Protein AF-A0A7C4J0I5-F1 (afdb_monomer)

Nearest PDB structures (foldseek):
  3nrk-assembly1_A  TM=3.681E-01  e=3.046E-09  Leptospira interrogans serovar Copenhageni str. Fiocruz L1-130
  1m5y-assembly1_B-4  TM=3.665E-01  e=2.090E-08  Escherichia coli
  1m5y-assembly1_C-3  TM=3.667E-01  e=2.478E-08  Escherichia coli
  1m5y-assembly1_A  TM=3.803E-01  e=5.795E-08  Escherichia coli
  3rgc-assembly1_B  TM=4.839E-01  e=7.152E-06  Campylobacter jejuni

Structure (mmCIF, N/CA/C/O backbone):
data_AF-A0A7C4J0I5-F1
#
_entry.id   AF-A0A7C4J0I5-F1
#
loop_
_atom_site.group_PDB
_atom_site.id
_atom_site.type_symbol
_atom_site.label_atom_id
_atom_site.label_alt_id
_atom_site.label_comp_id
_atom_site.label_asym_id
_atom_site.label_entity_id
_atom_site.label_seq_id
_atom_site.pdbx_PDB_ins_code
_atom_site.Cartn_x
_atom_site.Cartn_y
_atom_site.Cartn_z
_atom_site.occupancy
_atom_site.B_iso_or_equiv
_atom_site.auth_seq_id
_atom_site.auth_comp_id
_atom_site.auth_asym_id
_atom_site.auth_atom_id
_atom_site.pdbx_PDB_model_num
ATOM 1 N N . MET A 1 1 ? 44.525 25.828 38.633 1.00 44.84 1 MET A N 1
ATOM 2 C CA . MET A 1 1 ? 45.713 26.045 37.782 1.00 44.84 1 MET A CA 1
ATOM 3 C C . MET A 1 1 ? 46.204 24.658 37.381 1.00 44.84 1 MET A C 1
ATOM 5 O O . MET A 1 1 ? 46.857 24.007 38.182 1.00 44.84 1 MET A O 1
ATOM 9 N N . PHE A 1 2 ? 45.725 24.111 36.259 1.00 53.22 2 PHE A N 1
ATOM 10 C CA . PHE A 1 2 ? 46.060 22.735 35.865 1.00 53.22 2 PHE A CA 1
ATOM 11 C C . PHE A 1 2 ? 47.430 22.723 35.184 1.00 53.22 2 PHE A C 1
ATOM 13 O O . PHE A 1 2 ? 47.645 23.461 34.225 1.00 53.22 2 PHE A O 1
ATOM 20 N N . ASP A 1 3 ? 48.352 21.925 35.721 1.00 55.12 3 ASP A N 1
ATOM 21 C CA . ASP A 1 3 ? 49.732 21.814 35.256 1.00 55.12 3 ASP A CA 1
ATOM 22 C C . ASP A 1 3 ? 49.778 21.259 33.820 1.00 55.12 3 ASP A C 1
ATOM 24 O O . ASP A 1 3 ? 49.414 20.115 33.534 1.00 55.12 3 ASP A O 1
ATOM 28 N N . SER A 1 4 ? 50.209 22.113 32.893 1.00 56.41 4 SER A N 1
ATOM 29 C CA . SER A 1 4 ? 50.203 21.922 31.437 1.00 56.41 4 SER A CA 1
ATOM 30 C C . SER A 1 4 ? 51.187 20.861 30.915 1.00 56.41 4 SER A C 1
ATOM 32 O O . SER A 1 4 ? 51.347 20.705 29.703 1.00 56.41 4 SER A O 1
ATOM 34 N N . LYS A 1 5 ? 51.864 20.120 31.802 1.00 58.25 5 LYS A N 1
ATOM 35 C CA . LYS A 1 5 ? 52.849 19.090 31.433 1.00 58.25 5 LYS A CA 1
ATOM 36 C C . LYS A 1 5 ? 52.357 17.649 31.591 1.00 58.25 5 LYS A C 1
ATOM 38 O O . LYS A 1 5 ? 53.071 16.736 31.180 1.00 58.25 5 LYS A O 1
ATOM 43 N N . HIS A 1 6 ? 51.146 17.417 32.104 1.00 64.56 6 HIS A N 1
ATOM 44 C CA . HIS A 1 6 ? 50.637 16.055 32.283 1.00 64.56 6 HIS A CA 1
ATOM 45 C C . HIS A 1 6 ? 50.177 15.441 30.938 1.00 64.56 6 HIS A C 1
ATOM 47 O O . HIS A 1 6 ? 49.373 16.056 30.231 1.00 64.56 6 HIS A O 1
ATOM 53 N N . PRO A 1 7 ? 50.626 14.225 30.559 1.00 66.38 7 PRO A N 1
ATOM 54 C CA . PRO A 1 7 ? 50.318 13.610 29.257 1.00 66.38 7 PRO A CA 1
ATOM 55 C C . PRO A 1 7 ? 48.812 13.436 29.016 1.00 66.38 7 PRO A C 1
ATOM 57 O O . PRO A 1 7 ? 48.341 13.559 27.888 1.00 66.38 7 PRO A O 1
ATOM 60 N N . VAL A 1 8 ? 48.041 13.258 30.091 1.00 67.50 8 VAL A N 1
ATOM 61 C CA . VAL A 1 8 ? 46.573 13.176 30.060 1.00 67.50 8 VAL A CA 1
ATOM 62 C C . VAL A 1 8 ? 45.935 14.479 29.562 1.00 67.50 8 VAL A C 1
ATOM 64 O O . VAL A 1 8 ? 44.993 14.428 28.781 1.00 67.50 8 VAL A O 1
ATOM 67 N N . VAL A 1 9 ? 46.475 15.648 29.924 1.00 69.25 9 VAL A N 1
ATOM 68 C CA . VAL A 1 9 ? 45.941 16.950 29.479 1.00 69.25 9 VAL A CA 1
ATOM 69 C C . VAL A 1 9 ? 46.172 17.150 27.977 1.00 69.25 9 VAL A C 1
ATOM 71 O O . VAL A 1 9 ? 45.317 17.708 27.294 1.00 69.25 9 VAL A O 1
ATOM 74 N N . LYS A 1 10 ? 47.277 16.623 27.431 1.00 63.47 10 LYS A N 1
ATOM 75 C CA . LYS A 1 10 ? 47.537 16.640 25.982 1.00 63.47 10 LYS A CA 1
ATOM 76 C C . LYS A 1 10 ? 46.579 15.725 25.225 1.00 63.47 10 LYS A C 1
ATOM 78 O O . LYS A 1 10 ? 46.017 16.144 24.221 1.00 63.47 10 LYS A O 1
ATOM 83 N N . VAL A 1 11 ? 46.352 14.508 25.723 1.00 73.88 11 VAL A N 1
ATOM 84 C CA . VAL A 1 11 ? 45.410 13.555 25.111 1.00 73.88 11 VAL A CA 1
ATOM 85 C C . VAL A 1 11 ? 43.985 14.108 25.135 1.00 73.88 11 VAL A C 1
ATOM 87 O O . VAL A 1 11 ? 43.317 14.110 24.106 1.00 73.88 11 VAL A O 1
ATOM 90 N N . VAL A 1 12 ? 43.547 14.659 26.269 1.00 75.75 12 VAL A N 1
ATOM 91 C CA . VAL A 1 12 ? 42.235 15.311 26.393 1.00 75.75 12 VAL A CA 1
ATOM 92 C C . VAL A 1 12 ? 42.137 16.522 25.460 1.00 75.75 12 VAL A C 1
ATOM 94 O O . VAL A 1 12 ? 41.125 16.686 24.784 1.00 75.75 12 VAL A O 1
ATOM 97 N N . GLY A 1 13 ? 43.203 17.317 25.333 1.00 76.25 13 GLY A N 1
ATOM 98 C CA . GLY A 1 13 ? 43.277 18.415 24.367 1.00 76.25 13 GLY A CA 1
ATOM 99 C C . GLY A 1 13 ? 43.101 17.953 22.915 1.00 76.25 13 GLY A C 1
ATOM 100 O O . GLY A 1 13 ? 42.285 18.519 22.192 1.00 76.25 13 GLY A O 1
ATOM 101 N N . TYR A 1 14 ? 43.796 16.892 22.492 1.00 82.19 14 TYR A N 1
ATOM 102 C CA . TYR A 1 14 ? 43.659 16.347 21.134 1.00 82.19 14 TYR A CA 1
ATOM 103 C C . TYR A 1 14 ? 42.278 15.747 20.865 1.00 82.19 14 TYR A C 1
ATOM 105 O O . TYR A 1 14 ? 41.757 15.908 19.764 1.00 82.19 14 TYR A O 1
ATOM 113 N N . VAL A 1 15 ? 41.658 15.110 21.860 1.00 82.25 15 VAL A N 1
ATOM 114 C CA . VAL A 1 15 ? 40.292 14.579 21.738 1.00 82.25 15 VAL A CA 1
ATOM 115 C C . VAL A 1 15 ? 39.277 15.714 21.591 1.00 82.25 15 VAL A C 1
ATOM 117 O O . VAL A 1 15 ? 38.404 15.635 20.731 1.00 82.25 15 VAL A O 1
ATOM 120 N N . ILE A 1 16 ? 39.419 16.796 22.361 1.00 82.75 16 ILE A N 1
ATOM 121 C CA . ILE A 1 16 ? 38.534 17.967 22.272 1.00 82.75 16 ILE A CA 1
ATOM 122 C C . ILE A 1 16 ? 38.704 18.673 20.924 1.00 82.75 16 ILE A C 1
ATOM 124 O O . ILE A 1 16 ? 37.714 18.954 20.254 1.00 82.75 16 ILE A O 1
ATOM 128 N N . VAL A 1 17 ? 39.941 18.910 20.477 1.00 80.62 17 VAL A N 1
ATOM 129 C CA . VAL A 1 17 ? 40.199 19.525 19.164 1.00 80.62 17 VAL A CA 1
ATOM 130 C C . VAL A 1 17 ? 39.693 18.625 18.034 1.00 80.62 17 VAL A C 1
ATOM 132 O O . VAL A 1 17 ? 39.033 19.114 17.121 1.00 80.62 17 VAL A O 1
ATOM 135 N N . GLY A 1 18 ? 39.919 17.311 18.112 1.00 78.50 18 GLY A N 1
ATOM 136 C CA . GLY A 1 18 ? 39.405 16.345 17.139 1.00 78.50 18 GLY A CA 1
ATOM 137 C C . GLY A 1 18 ? 37.877 16.320 17.077 1.00 78.50 18 GLY A C 1
ATOM 138 O O . GLY A 1 18 ? 37.309 16.289 15.989 1.00 78.50 18 GLY A O 1
ATOM 139 N N . PHE A 1 19 ? 37.204 16.418 18.224 1.00 83.44 19 PHE A N 1
ATOM 140 C CA . PHE A 1 19 ? 35.746 16.499 18.310 1.00 83.44 19 PHE A CA 1
ATOM 141 C C . PHE A 1 19 ? 35.198 17.804 17.717 1.00 83.44 19 PHE A C 1
ATOM 143 O O . PHE A 1 19 ? 34.220 17.776 16.975 1.00 83.44 19 PHE A O 1
ATOM 150 N N . PHE A 1 20 ? 35.858 18.940 17.962 1.00 78.62 20 PHE A N 1
ATOM 151 C CA . PHE A 1 20 ? 35.479 20.217 17.352 1.00 78.62 20 PHE A CA 1
ATOM 152 C C . PHE A 1 20 ? 35.719 20.239 15.840 1.00 78.62 20 PHE A C 1
ATOM 154 O O . PHE A 1 20 ? 34.864 20.722 15.105 1.00 78.62 20 PHE A O 1
ATOM 161 N N . VAL A 1 21 ? 36.823 19.668 15.352 1.00 75.31 21 VAL A N 1
ATOM 162 C CA . VAL A 1 21 ? 37.072 19.515 13.908 1.00 75.31 21 VAL A CA 1
ATOM 163 C C . VAL A 1 21 ? 36.019 18.604 13.272 1.00 75.31 21 VAL A C 1
ATOM 165 O O . VAL A 1 21 ? 35.482 18.940 12.219 1.00 75.31 21 VAL A O 1
ATOM 168 N N . LEU A 1 22 ? 35.656 17.498 13.929 1.00 71.94 22 LEU A N 1
ATOM 169 C CA . LEU A 1 22 ? 34.595 16.594 13.479 1.00 71.94 22 LEU A CA 1
ATOM 170 C C . LEU A 1 22 ? 33.234 17.307 13.408 1.00 71.94 22 LEU A C 1
ATOM 172 O O . LEU A 1 22 ? 32.522 17.178 12.415 1.00 71.94 22 LEU A O 1
ATOM 176 N N . ILE A 1 23 ? 32.891 18.103 14.425 1.00 75.06 23 ILE A N 1
ATOM 177 C CA . ILE A 1 23 ? 31.663 18.906 14.440 1.00 75.06 23 ILE A CA 1
ATOM 178 C C . ILE A 1 23 ? 31.693 19.977 13.354 1.00 75.06 23 ILE A C 1
ATOM 180 O O . ILE A 1 23 ? 30.681 20.170 12.697 1.00 75.06 23 ILE A O 1
ATOM 184 N N . ILE A 1 24 ? 32.820 20.650 13.114 1.00 70.50 24 ILE A N 1
ATOM 185 C CA . ILE A 1 24 ? 32.937 21.636 12.029 1.00 70.50 24 ILE A CA 1
ATOM 186 C C . ILE A 1 24 ? 32.725 20.958 10.668 1.00 70.50 24 ILE A C 1
ATOM 188 O O . ILE A 1 24 ? 31.989 21.486 9.839 1.00 70.50 24 ILE A O 1
ATOM 192 N N . ILE A 1 25 ? 33.278 19.760 10.455 1.00 63.12 25 ILE A N 1
ATOM 193 C CA . ILE A 1 25 ? 33.075 18.976 9.226 1.00 63.12 25 ILE A CA 1
ATOM 194 C C . ILE A 1 25 ? 31.595 18.604 9.030 1.00 63.12 25 ILE A C 1
ATOM 196 O O . ILE A 1 25 ? 31.088 18.684 7.911 1.00 63.12 25 ILE A O 1
ATOM 200 N N . ILE A 1 26 ? 30.900 18.218 10.105 1.00 67.81 26 ILE A N 1
ATOM 201 C CA . ILE A 1 26 ? 29.482 17.822 10.065 1.00 67.81 26 ILE A CA 1
ATOM 202 C C . ILE A 1 26 ? 28.550 19.045 9.964 1.00 67.81 26 ILE A C 1
ATOM 204 O O . ILE A 1 26 ? 27.536 18.984 9.277 1.00 67.81 26 ILE A O 1
ATOM 208 N N . SER A 1 27 ? 28.894 20.154 10.622 1.00 57.50 27 SER A N 1
ATOM 209 C CA . SER A 1 27 ? 28.042 21.339 10.795 1.00 57.50 27 SER A CA 1
ATOM 210 C C . SER A 1 27 ? 28.174 22.352 9.650 1.00 57.50 27 SER A C 1
ATOM 212 O O . SER A 1 27 ? 27.194 22.997 9.294 1.00 57.50 27 SER A O 1
ATOM 214 N N . PHE A 1 28 ? 29.354 22.466 9.021 1.00 57.97 28 PHE A N 1
ATOM 215 C CA . PHE A 1 28 ? 29.592 23.409 7.916 1.00 57.97 28 PHE A CA 1
ATOM 216 C C . PHE A 1 28 ? 29.549 22.796 6.511 1.00 57.97 28 PHE A C 1
ATOM 218 O O . PHE A 1 28 ? 29.791 23.523 5.554 1.00 57.97 28 PHE A O 1
ATOM 225 N N . GLY A 1 29 ? 29.221 21.505 6.362 1.00 50.19 29 GLY A N 1
ATOM 226 C CA . GLY A 1 29 ? 28.918 20.883 5.064 1.00 50.19 29 GLY A CA 1
ATOM 227 C C . GLY A 1 29 ? 29.928 21.227 3.966 1.00 50.19 29 GLY A C 1
ATOM 228 O O . GLY A 1 29 ? 29.638 22.047 3.105 1.00 50.19 29 GLY A O 1
ATOM 229 N N . MET A 1 30 ? 31.119 20.619 4.010 1.00 45.81 30 MET A N 1
ATOM 230 C CA . MET A 1 30 ? 32.256 20.916 3.123 1.00 45.81 30 MET A CA 1
ATOM 231 C C . MET A 1 30 ? 31.871 21.148 1.641 1.00 45.81 30 MET A C 1
ATOM 233 O O . MET A 1 30 ? 31.620 20.173 0.926 1.00 45.81 30 MET A O 1
ATOM 237 N N . PRO A 1 31 ? 31.954 22.388 1.120 1.00 47.97 31 PRO A N 1
ATOM 238 C CA . PRO A 1 31 ? 31.897 22.642 -0.321 1.00 47.97 31 PRO A CA 1
ATOM 239 C C . PRO A 1 31 ? 33.194 22.194 -1.020 1.00 47.97 31 PRO A C 1
ATOM 241 O O . PRO A 1 31 ? 33.164 21.695 -2.141 1.00 47.97 31 PRO A O 1
ATOM 244 N N . ASP A 1 32 ? 34.339 22.292 -0.333 1.00 45.06 32 ASP A N 1
ATOM 245 C CA . ASP A 1 32 ? 35.669 22.109 -0.939 1.00 45.06 32 ASP A CA 1
ATOM 246 C C . ASP A 1 32 ? 36.202 20.668 -0.954 1.00 45.06 32 ASP A C 1
ATOM 248 O O . ASP A 1 32 ? 37.159 20.363 -1.671 1.00 45.06 32 ASP A O 1
ATOM 252 N N . PHE A 1 33 ? 35.576 19.741 -0.224 1.00 48.00 33 PHE A N 1
ATOM 253 C CA . PHE A 1 33 ? 35.958 18.323 -0.271 1.00 48.00 33 PHE A CA 1
ATOM 254 C C . PHE A 1 33 ? 35.322 17.588 -1.462 1.00 48.00 33 PHE A C 1
ATOM 256 O O . PHE A 1 33 ? 35.941 16.695 -2.037 1.00 48.00 33 PHE A O 1
ATOM 263 N N . LEU A 1 34 ? 34.136 18.021 -1.908 1.00 46.31 34 LEU A N 1
ATOM 264 C CA . LEU A 1 34 ? 33.493 17.534 -3.137 1.00 46.31 34 LEU A CA 1
ATOM 265 C C . LEU A 1 34 ? 34.241 17.993 -4.400 1.00 46.31 34 LEU A C 1
ATOM 267 O O . LEU A 1 34 ? 34.379 17.215 -5.345 1.00 46.31 34 LEU A O 1
ATOM 271 N N . SER A 1 35 ? 34.807 19.204 -4.382 1.00 47.47 35 SER A N 1
ATOM 272 C CA . SER A 1 35 ? 35.638 19.756 -5.464 1.00 47.47 35 SER A CA 1
ATOM 273 C C . SER A 1 35 ? 36.928 18.954 -5.688 1.00 47.47 35 SER A C 1
ATOM 275 O O . SER A 1 35 ? 37.361 18.772 -6.823 1.00 47.47 35 SER A O 1
ATOM 277 N N . ARG A 1 36 ? 37.522 18.399 -4.620 1.00 49.50 36 ARG A N 1
ATOM 278 C CA . ARG A 1 36 ? 38.701 17.511 -4.703 1.00 49.50 36 ARG A CA 1
ATOM 279 C C . ARG A 1 36 ? 38.361 16.053 -5.032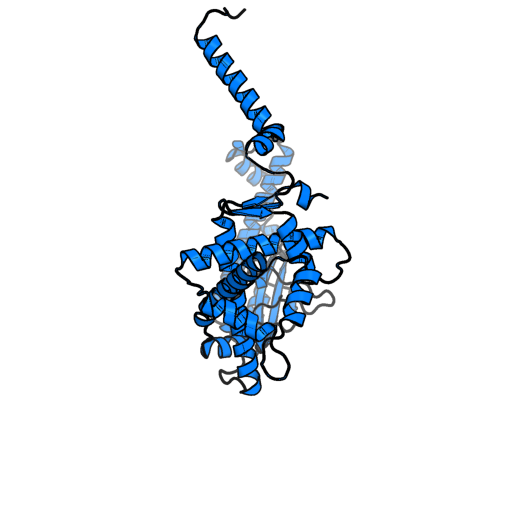 1.00 49.50 36 ARG A C 1
ATOM 281 O O . ARG A 1 36 ? 39.265 15.280 -5.332 1.00 49.50 36 ARG A O 1
ATOM 288 N N . MET A 1 37 ? 37.078 15.684 -5.030 1.00 48.12 37 MET A N 1
ATOM 289 C CA . MET A 1 37 ? 36.584 14.347 -5.394 1.00 48.12 37 MET A CA 1
ATOM 290 C C . MET A 1 37 ? 36.151 14.222 -6.869 1.00 48.12 37 MET A C 1
ATOM 292 O O . MET A 1 37 ? 35.497 13.244 -7.237 1.00 48.12 37 MET A O 1
ATOM 296 N N . GLY A 1 38 ? 36.532 15.179 -7.725 1.00 48.19 38 GLY A N 1
ATOM 297 C CA . GLY A 1 38 ? 36.378 15.071 -9.181 1.00 48.19 38 GLY A CA 1
ATOM 298 C C . GLY A 1 38 ? 35.002 15.459 -9.724 1.00 48.19 38 GLY A C 1
ATOM 299 O O . GLY A 1 38 ? 34.615 14.968 -10.783 1.00 48.19 38 GLY A O 1
ATOM 300 N N . PHE A 1 39 ? 34.251 16.322 -9.033 1.00 47.78 39 PHE A N 1
ATOM 301 C CA . PHE A 1 39 ? 33.085 16.961 -9.645 1.00 47.78 39 PHE A CA 1
ATOM 302 C C . PHE A 1 39 ? 33.543 18.077 -10.587 1.00 47.78 39 PHE A C 1
ATOM 304 O O . PHE A 1 39 ? 33.723 19.224 -10.186 1.00 47.78 39 PHE A O 1
ATOM 311 N N . ASP A 1 40 ? 33.736 17.710 -11.852 1.00 57.16 40 ASP A N 1
ATOM 312 C CA . ASP A 1 40 ? 33.782 18.656 -12.963 1.00 57.16 40 ASP A CA 1
ATOM 313 C C . ASP A 1 40 ? 32.494 19.506 -12.958 1.00 57.16 40 ASP A C 1
ATOM 315 O O . ASP A 1 40 ? 31.407 18.987 -12.671 1.00 57.16 40 ASP A O 1
ATOM 319 N N . GLN A 1 41 ? 32.588 20.802 -13.282 1.00 60.38 41 GLN A N 1
ATOM 320 C CA . GLN A 1 41 ? 31.439 21.729 -13.294 1.00 60.38 41 GLN A CA 1
ATOM 321 C C . GLN A 1 41 ? 30.318 21.260 -14.240 1.00 60.38 41 GLN A C 1
ATOM 323 O O . GLN A 1 41 ? 29.176 21.700 -14.126 1.00 60.38 41 GLN A O 1
ATOM 328 N N . ASN A 1 42 ? 30.642 20.321 -15.128 1.00 75.06 42 ASN A N 1
ATOM 329 C CA . ASN A 1 42 ? 29.770 19.733 -16.129 1.00 75.06 42 ASN A CA 1
ATOM 330 C C . ASN A 1 42 ? 29.096 18.409 -15.698 1.00 75.06 42 ASN A C 1
ATOM 332 O O . ASN A 1 42 ? 28.508 17.728 -16.537 1.00 75.06 42 ASN A O 1
ATOM 336 N N . THR A 1 43 ? 29.198 17.997 -14.427 1.00 84.44 43 THR A N 1
ATOM 337 C CA . THR A 1 43 ? 28.604 16.744 -13.917 1.00 84.44 43 THR A CA 1
ATOM 338 C C . THR A 1 43 ? 27.290 16.987 -13.176 1.00 84.44 43 THR A C 1
ATOM 340 O O . THR A 1 43 ? 27.255 17.720 -12.187 1.00 84.44 43 THR A O 1
ATOM 343 N N . ILE A 1 44 ? 26.226 16.296 -13.594 1.00 85.44 44 ILE A N 1
ATOM 344 C CA . ILE A 1 44 ? 24.891 16.365 -12.982 1.00 85.44 44 ILE A CA 1
ATOM 345 C C . ILE A 1 44 ? 24.737 15.341 -11.857 1.00 85.44 44 ILE A C 1
ATOM 347 O O . ILE A 1 44 ? 24.255 15.665 -10.773 1.00 85.44 44 ILE A O 1
ATOM 351 N N . ALA A 1 45 ? 25.138 14.096 -12.102 1.00 88.44 45 ALA A N 1
ATOM 352 C CA . ALA A 1 45 ? 25.028 13.023 -11.123 1.00 88.44 45 ALA A CA 1
ATOM 353 C C . ALA A 1 45 ? 26.068 11.931 -11.381 1.00 88.44 45 ALA A C 1
ATOM 355 O O . ALA A 1 45 ? 26.592 11.798 -12.485 1.00 88.44 45 ALA A O 1
ATOM 356 N N . LYS A 1 46 ? 26.353 11.127 -10.358 1.00 89.25 46 LYS A N 1
ATOM 357 C CA . LYS A 1 46 ? 27.204 9.941 -10.439 1.00 89.25 46 LYS A CA 1
ATOM 358 C C . LYS A 1 46 ? 26.451 8.739 -9.885 1.00 89.25 46 LYS A C 1
ATOM 360 O O . LYS A 1 46 ? 25.978 8.790 -8.752 1.00 89.25 46 LYS A O 1
ATOM 365 N N . VAL A 1 47 ? 26.358 7.670 -10.669 1.00 91.44 47 VAL A N 1
ATOM 366 C CA . VAL A 1 47 ? 25.579 6.462 -10.371 1.00 91.44 47 VAL A CA 1
ATOM 367 C C . VAL A 1 47 ? 26.512 5.255 -10.392 1.00 91.44 47 VAL A C 1
ATOM 369 O O . VAL A 1 47 ? 27.000 4.863 -11.448 1.00 91.44 47 VAL A O 1
ATOM 372 N N . ASN A 1 48 ? 26.807 4.684 -9.221 1.00 90.00 48 ASN A N 1
ATOM 373 C CA . ASN A 1 48 ? 27.715 3.536 -9.058 1.00 90.00 48 ASN A CA 1
ATOM 374 C C . ASN A 1 48 ? 29.099 3.715 -9.712 1.00 90.00 48 ASN A C 1
ATOM 376 O O . ASN A 1 48 ? 29.745 2.749 -10.101 1.00 90.00 48 ASN A O 1
ATOM 380 N N . GLY A 1 49 ? 29.575 4.958 -9.818 1.00 86.00 49 GLY A N 1
ATOM 381 C CA . GLY A 1 49 ? 30.850 5.271 -10.467 1.00 86.00 49 GLY A CA 1
ATOM 382 C C . GLY A 1 49 ? 30.719 5.879 -11.862 1.00 86.00 49 GLY A C 1
ATOM 383 O O . GLY A 1 49 ? 31.635 6.590 -12.266 1.00 86.00 49 GLY A O 1
ATOM 384 N N . GLU A 1 50 ? 29.590 5.688 -12.548 1.00 88.81 50 GLU A N 1
ATOM 385 C CA . GLU A 1 50 ? 29.326 6.259 -13.873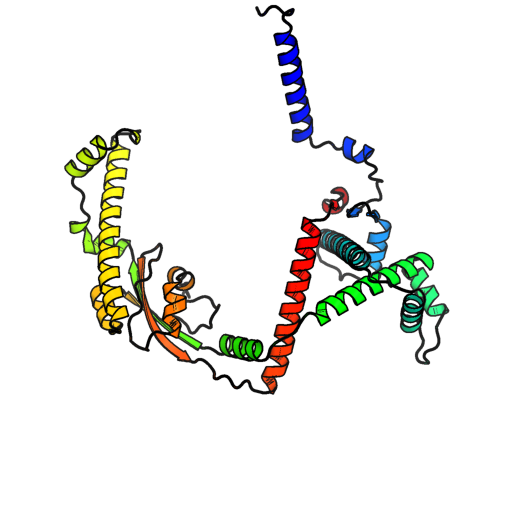 1.00 88.81 50 GLU A CA 1
ATOM 386 C C . GLU A 1 50 ? 28.813 7.697 -13.769 1.00 88.81 50 GLU A C 1
ATOM 388 O O . GLU A 1 50 ? 27.925 7.997 -12.971 1.00 88.81 50 GLU A O 1
ATOM 393 N N . THR A 1 51 ? 29.367 8.593 -14.582 1.00 89.06 51 THR A N 1
ATOM 394 C CA . THR A 1 51 ? 29.024 10.019 -14.576 1.00 89.06 51 THR A CA 1
ATOM 395 C C . THR A 1 51 ? 27.906 10.316 -15.577 1.00 89.06 51 THR A C 1
ATOM 397 O O . THR A 1 51 ? 27.950 9.870 -16.721 1.00 89.06 51 THR A O 1
ATOM 400 N N . ILE A 1 52 ? 26.918 11.104 -15.153 1.00 88.62 52 ILE A N 1
ATOM 401 C CA . ILE A 1 52 ? 25.914 11.737 -16.011 1.00 88.62 52 ILE A CA 1
ATOM 402 C C . ILE A 1 52 ? 26.349 13.188 -16.220 1.00 88.62 52 ILE A C 1
ATOM 404 O O . ILE A 1 52 ? 26.357 13.981 -15.273 1.00 88.62 52 ILE A O 1
ATOM 408 N N . GLY A 1 53 ? 26.747 13.517 -17.449 1.00 88.31 53 GLY A N 1
ATOM 409 C CA . GLY A 1 53 ? 27.199 14.859 -17.810 1.00 88.31 53 GLY A CA 1
ATOM 410 C C . GLY A 1 53 ? 26.049 15.803 -18.167 1.00 88.31 53 GLY A C 1
ATOM 411 O O . GLY A 1 53 ? 24.950 15.377 -18.517 1.00 88.31 53 GLY A O 1
ATOM 412 N N . TYR A 1 54 ? 26.316 17.106 -18.149 1.00 85.12 54 TYR A N 1
ATOM 413 C CA . TYR A 1 54 ? 25.354 18.134 -18.553 1.00 85.12 54 TYR A CA 1
ATOM 414 C C . TYR A 1 54 ? 24.961 18.031 -20.031 1.00 85.12 54 TYR A C 1
ATOM 416 O O . TYR A 1 54 ? 23.792 18.170 -20.379 1.00 85.12 54 TYR A O 1
ATOM 424 N N . MET A 1 55 ? 25.915 17.695 -20.903 1.00 81.56 55 MET A N 1
ATOM 425 C CA . MET A 1 55 ? 25.625 17.469 -22.323 1.00 81.56 55 MET A CA 1
ATOM 426 C C . MET A 1 55 ? 24.724 16.249 -22.552 1.00 81.56 55 MET A C 1
ATOM 428 O O . MET A 1 55 ? 23.927 16.248 -23.487 1.00 81.56 55 MET A O 1
ATOM 432 N N . ASP A 1 56 ? 24.798 15.220 -21.700 1.00 84.44 56 ASP A N 1
ATOM 433 C CA . ASP A 1 56 ? 23.860 14.092 -21.764 1.00 84.44 56 ASP A CA 1
ATOM 434 C C . ASP A 1 56 ? 22.442 14.559 -21.442 1.00 84.44 56 ASP A C 1
ATOM 436 O O . ASP A 1 56 ? 21.499 14.171 -22.122 1.00 84.44 56 ASP A O 1
ATOM 440 N N . PHE A 1 57 ? 22.300 15.436 -20.449 1.00 86.38 57 PHE A N 1
ATOM 441 C CA . PHE A 1 57 ? 21.013 15.998 -20.055 1.00 86.38 57 PHE A CA 1
ATOM 442 C C . PHE A 1 57 ? 20.388 16.871 -21.138 1.00 86.38 57 PHE A C 1
ATOM 444 O O . PHE A 1 57 ? 19.211 16.690 -21.441 1.00 86.38 57 PHE A O 1
ATOM 451 N N . ILE A 1 58 ? 21.155 17.778 -21.753 1.00 82.62 58 ILE A N 1
ATOM 452 C CA . ILE A 1 58 ? 20.643 18.626 -22.839 1.00 82.62 58 ILE A CA 1
ATOM 453 C C . ILE A 1 58 ? 20.167 17.760 -24.007 1.00 82.62 58 ILE A C 1
ATOM 455 O O . ILE A 1 58 ? 19.026 17.895 -24.445 1.00 82.62 58 ILE A O 1
ATOM 459 N N . ARG A 1 59 ? 20.983 16.786 -24.430 1.00 80.44 59 ARG A N 1
ATOM 460 C CA . ARG A 1 59 ? 20.602 15.839 -25.488 1.00 80.44 59 ARG A CA 1
ATOM 461 C C . ARG A 1 59 ? 19.353 15.050 -25.126 1.00 80.44 59 ARG A C 1
ATOM 463 O O . ARG A 1 59 ? 18.461 14.891 -25.957 1.00 80.44 59 ARG A O 1
ATOM 470 N N . TYR A 1 60 ? 19.278 14.565 -23.893 1.00 84.00 60 TYR A N 1
ATOM 471 C CA . TYR A 1 60 ? 18.148 13.782 -23.420 1.00 84.00 60 TYR A CA 1
ATOM 472 C C . TYR A 1 60 ? 16.854 14.604 -23.391 1.00 84.00 60 TYR A C 1
ATOM 474 O O . TYR A 1 60 ? 15.823 14.134 -23.876 1.00 84.00 60 TYR A O 1
ATOM 482 N N . ARG A 1 61 ? 16.919 15.840 -22.880 1.00 83.00 61 ARG A N 1
ATOM 483 C CA . ARG A 1 61 ? 15.813 16.804 -22.860 1.00 83.00 61 ARG A CA 1
ATOM 484 C C . ARG A 1 61 ? 15.303 17.091 -24.269 1.00 83.00 61 ARG A C 1
ATOM 486 O O . ARG A 1 61 ? 14.096 17.035 -24.495 1.00 83.00 61 ARG A O 1
ATOM 493 N N . ASP A 1 62 ? 16.218 17.384 -25.190 1.00 78.25 62 ASP A N 1
ATOM 494 C CA . ASP A 1 62 ? 15.876 17.805 -26.548 1.00 78.25 62 ASP A CA 1
ATOM 495 C C . ASP A 1 62 ? 15.318 16.626 -27.365 1.00 78.25 62 ASP A C 1
ATOM 497 O O . ASP A 1 62 ? 14.334 16.790 -28.085 1.00 78.25 62 ASP A O 1
ATOM 501 N N . THR A 1 63 ? 15.861 15.414 -27.180 1.00 74.56 63 THR A N 1
ATOM 502 C CA . THR A 1 63 ? 15.407 14.192 -27.875 1.00 74.56 63 THR A CA 1
ATOM 503 C C . THR A 1 63 ? 14.019 13.735 -27.422 1.00 74.56 63 THR A C 1
ATOM 505 O O . THR A 1 63 ? 13.211 13.315 -28.246 1.00 74.56 63 THR A O 1
ATOM 508 N N . HIS A 1 64 ? 13.714 13.811 -26.123 1.00 74.00 64 HIS A N 1
ATOM 509 C CA . HIS A 1 64 ? 12.457 13.282 -25.577 1.00 74.00 64 HIS A CA 1
ATOM 510 C C . HIS A 1 64 ? 11.314 14.302 -25.548 1.00 74.00 64 HIS A C 1
ATOM 512 O O . HIS A 1 64 ? 10.268 13.981 -24.989 1.00 74.00 64 HIS A O 1
ATOM 518 N N . MET A 1 65 ? 11.509 15.499 -26.132 1.00 63.00 65 MET A N 1
ATOM 519 C CA . MET A 1 65 ? 10.538 16.604 -26.209 1.00 63.00 65 MET A CA 1
ATOM 520 C C . MET A 1 65 ? 9.562 16.615 -25.028 1.00 63.00 65 MET A C 1
ATOM 522 O O . MET A 1 65 ? 8.348 16.475 -25.190 1.00 63.00 65 MET A O 1
ATOM 526 N N . PHE A 1 66 ? 10.106 16.742 -23.816 1.00 61.69 66 PHE A N 1
ATOM 527 C CA . PHE A 1 66 ? 9.283 16.925 -22.627 1.00 61.69 66 PHE A CA 1
ATOM 528 C C . PHE A 1 66 ? 8.379 18.137 -22.875 1.00 61.69 66 PHE A C 1
ATOM 530 O O . PHE A 1 66 ? 8.882 19.218 -23.195 1.00 61.69 66 PHE A O 1
ATOM 537 N N . GLY A 1 67 ? 7.057 17.941 -22.792 1.00 57.91 67 GLY A N 1
ATOM 538 C CA . GLY A 1 67 ? 6.085 19.020 -22.971 1.00 57.91 67 GLY A CA 1
ATOM 539 C C . GLY A 1 67 ? 6.462 20.228 -22.112 1.00 57.91 67 GLY A C 1
ATOM 540 O O . GLY A 1 67 ? 7.100 20.069 -21.071 1.00 57.91 67 GLY A O 1
ATOM 541 N N . LYS A 1 68 ? 6.118 21.441 -22.559 1.00 57.75 68 LYS A N 1
ATOM 542 C CA . LYS A 1 68 ? 6.382 22.654 -21.775 1.00 57.75 68 LYS A CA 1
ATOM 543 C C . LYS A 1 68 ? 5.609 22.559 -20.456 1.00 57.75 68 LYS A C 1
ATOM 545 O O . LYS A 1 68 ? 4.408 22.805 -20.435 1.00 57.75 68 LYS A O 1
ATOM 550 N N . THR A 1 69 ? 6.285 22.165 -19.382 1.00 60.81 69 THR A N 1
ATOM 551 C CA . THR A 1 69 ? 5.758 22.283 -18.022 1.00 60.81 69 THR A CA 1
ATOM 552 C C . THR A 1 69 ? 5.786 23.760 -17.633 1.00 60.81 69 THR A C 1
ATOM 554 O O . THR A 1 69 ? 6.682 24.493 -18.052 1.00 60.81 69 THR A O 1
ATOM 557 N N . GLU A 1 70 ? 4.823 24.207 -16.829 1.00 66.50 70 GLU A N 1
ATOM 558 C CA . GLU A 1 70 ? 4.789 25.587 -16.323 1.00 66.50 70 GLU A CA 1
ATOM 559 C C . GLU A 1 70 ? 5.996 25.911 -15.420 1.00 66.50 70 GLU A C 1
ATOM 561 O O . GLU A 1 70 ? 6.421 27.062 -15.360 1.00 66.50 70 GLU A O 1
ATOM 566 N N . ASP A 1 71 ? 6.590 24.892 -14.779 1.00 80.69 71 ASP A N 1
ATOM 567 C CA . ASP A 1 71 ? 7.808 24.997 -13.966 1.00 80.69 71 ASP A CA 1
ATOM 568 C C . ASP A 1 71 ? 9.014 24.277 -14.619 1.00 80.69 71 ASP A C 1
ATOM 570 O O . ASP A 1 71 ? 9.133 23.043 -14.544 1.00 80.69 71 ASP A O 1
ATOM 574 N N . PRO A 1 72 ? 9.965 25.033 -15.205 1.00 78.88 72 PRO A N 1
ATOM 575 C CA . PRO A 1 72 ? 11.210 24.496 -15.755 1.00 78.88 72 PRO A CA 1
ATOM 576 C C . PRO A 1 72 ? 12.054 23.709 -14.741 1.00 78.88 72 PRO A C 1
ATOM 578 O O . PRO A 1 72 ? 12.755 22.766 -15.119 1.00 78.88 72 PRO A O 1
ATOM 581 N N . LYS A 1 73 ? 11.979 24.042 -13.444 1.00 80.94 73 LYS A N 1
ATOM 582 C CA . LYS A 1 73 ? 12.775 23.377 -12.400 1.00 80.94 73 LYS A CA 1
ATOM 583 C C . LYS A 1 73 ? 12.265 21.974 -12.124 1.00 80.94 73 LYS A C 1
ATOM 585 O O . LYS A 1 73 ? 13.044 21.029 -11.982 1.00 80.94 73 LYS A O 1
ATOM 590 N N . GLN A 1 74 ? 10.946 21.823 -12.049 1.00 81.69 74 GLN A N 1
ATOM 591 C CA . GLN A 1 74 ? 10.315 20.518 -11.897 1.00 81.69 74 GLN A CA 1
ATOM 592 C C . GLN A 1 74 ? 10.637 19.613 -13.088 1.00 81.69 74 GLN A C 1
ATOM 594 O O . GLN A 1 74 ? 10.983 18.448 -12.890 1.00 81.69 74 GLN A O 1
ATOM 599 N N . GLN A 1 75 ? 10.605 20.163 -14.303 1.00 82.56 75 GLN A N 1
ATOM 600 C CA . GLN A 1 75 ? 10.971 19.440 -15.517 1.00 82.56 75 GLN A CA 1
ATOM 601 C C . GLN A 1 75 ? 12.427 18.954 -15.474 1.00 82.56 75 GLN A C 1
ATOM 603 O O . GLN A 1 75 ? 12.689 17.781 -15.732 1.00 82.56 75 GLN A O 1
ATOM 608 N N . GLN A 1 76 ? 13.369 19.814 -15.081 1.00 84.50 76 GLN A N 1
ATOM 609 C CA . GLN A 1 76 ? 14.775 19.435 -14.936 1.00 84.50 76 GLN A CA 1
ATOM 610 C C . GLN A 1 76 ? 14.968 18.296 -13.927 1.00 84.50 76 GLN A C 1
ATOM 612 O O . GLN A 1 76 ? 15.633 17.309 -14.246 1.00 84.50 76 GLN A O 1
ATOM 617 N N . ARG A 1 77 ? 14.338 18.375 -12.746 1.00 85.38 77 ARG A N 1
ATOM 618 C CA . ARG A 1 77 ? 14.399 17.299 -11.741 1.00 85.38 77 ARG A CA 1
ATOM 619 C C . ARG A 1 77 ? 13.850 15.977 -12.276 1.00 85.38 77 ARG A C 1
ATOM 621 O O . ARG A 1 77 ? 14.491 14.947 -12.098 1.00 85.38 77 ARG A O 1
ATOM 628 N N . MET A 1 78 ? 12.708 16.001 -12.966 1.00 85.88 78 MET A N 1
ATOM 629 C CA . MET A 1 78 ? 12.111 14.800 -13.567 1.00 85.88 78 MET A CA 1
ATOM 630 C C . MET A 1 78 ? 13.030 14.150 -14.605 1.00 85.88 78 MET A C 1
ATOM 632 O O . MET A 1 78 ? 13.154 12.927 -14.638 1.00 85.88 78 MET A O 1
ATOM 636 N N . ILE A 1 79 ? 13.696 14.958 -15.431 1.00 88.69 79 ILE A N 1
ATOM 637 C CA . ILE A 1 79 ? 14.640 14.466 -16.437 1.00 88.69 79 ILE A CA 1
ATOM 638 C C . ILE A 1 79 ? 15.852 13.815 -15.771 1.00 88.69 79 ILE A C 1
ATOM 640 O O . ILE A 1 79 ? 16.206 12.693 -16.122 1.00 88.69 79 ILE A O 1
ATOM 644 N N . ILE A 1 80 ? 16.469 14.492 -14.797 1.00 89.44 80 ILE A N 1
ATOM 645 C CA . ILE A 1 80 ? 17.635 13.965 -14.072 1.00 89.44 80 ILE A CA 1
ATOM 646 C C . ILE A 1 80 ? 17.274 12.647 -13.384 1.00 89.44 80 ILE A C 1
ATOM 648 O O . ILE A 1 80 ? 18.019 11.673 -13.491 1.00 89.44 80 ILE A O 1
ATOM 652 N N . GLU A 1 81 ? 16.117 12.596 -12.723 1.00 90.25 81 GLU A N 1
ATOM 653 C CA . GLU A 1 81 ? 15.621 11.387 -12.069 1.00 90.25 81 GLU A CA 1
ATOM 654 C C . GLU A 1 81 ? 15.472 10.237 -13.069 1.00 90.25 81 GLU A C 1
ATOM 656 O O . GLU A 1 81 ? 15.977 9.139 -12.836 1.00 90.25 81 GLU A O 1
ATOM 661 N N . ARG A 1 82 ? 14.854 10.499 -14.225 1.00 90.12 82 ARG A N 1
ATOM 662 C CA . ARG A 1 82 ? 14.678 9.493 -15.274 1.00 90.12 82 ARG A CA 1
ATOM 663 C C . ARG A 1 82 ? 16.010 9.007 -15.843 1.00 90.12 82 ARG A C 1
ATOM 665 O O . ARG A 1 82 ? 16.188 7.807 -16.020 1.00 90.12 82 ARG A O 1
ATOM 672 N N . MET A 1 83 ? 16.969 9.903 -16.065 1.00 91.25 83 MET A N 1
ATOM 673 C CA . MET A 1 83 ? 18.309 9.518 -16.513 1.00 91.25 83 MET A CA 1
ATOM 674 C C . MET A 1 83 ? 19.009 8.621 -15.485 1.00 91.25 83 MET A C 1
ATOM 676 O O . MET A 1 83 ? 19.632 7.631 -15.860 1.00 91.25 83 MET A O 1
ATOM 680 N N . ILE A 1 84 ? 18.895 8.926 -14.188 1.00 92.81 84 ILE A N 1
ATOM 681 C CA . ILE A 1 84 ? 19.438 8.073 -13.122 1.00 92.81 84 ILE A CA 1
ATOM 682 C C . ILE A 1 84 ? 18.768 6.691 -13.149 1.00 92.81 84 ILE A C 1
ATOM 684 O O . ILE A 1 84 ? 19.471 5.681 -13.103 1.00 92.81 84 ILE A O 1
ATOM 688 N N . GLN A 1 85 ? 17.438 6.630 -13.273 1.00 93.38 85 GLN A N 1
ATOM 689 C CA . GLN A 1 85 ? 16.687 5.371 -13.375 1.00 93.38 85 GLN A CA 1
ATOM 690 C C . GLN A 1 85 ? 17.146 4.522 -14.561 1.00 93.38 85 GLN A C 1
ATOM 692 O O . GLN A 1 85 ? 17.467 3.347 -14.394 1.00 93.38 85 GLN A O 1
ATOM 697 N N . GLU A 1 86 ? 17.225 5.117 -15.751 1.00 93.12 86 GLU A N 1
ATOM 698 C CA . GLU A 1 86 ? 17.652 4.423 -16.966 1.00 93.12 86 GLU A CA 1
ATOM 699 C C . GLU A 1 86 ? 19.089 3.902 -16.837 1.00 93.12 86 GLU A C 1
ATOM 701 O O . GLU A 1 86 ? 19.355 2.749 -17.178 1.00 93.12 86 GLU A O 1
ATOM 706 N N . ARG A 1 87 ? 20.009 4.684 -16.250 1.00 94.25 87 ARG A N 1
ATOM 707 C CA . ARG A 1 87 ? 21.378 4.219 -15.960 1.00 94.25 87 ARG A CA 1
ATOM 708 C C . ARG A 1 87 ? 21.386 3.001 -15.040 1.00 94.25 87 ARG A C 1
ATOM 710 O O . ARG A 1 87 ? 22.070 2.023 -15.338 1.00 94.25 87 ARG A O 1
ATOM 717 N N . LEU A 1 88 ? 20.618 3.033 -13.951 1.00 95.38 88 LEU A N 1
ATOM 718 C CA . LEU A 1 88 ? 20.515 1.911 -13.013 1.00 95.38 88 LEU A CA 1
ATOM 719 C C . LEU A 1 88 ? 19.968 0.648 -13.683 1.00 95.38 88 LEU A C 1
ATOM 721 O O . LEU A 1 88 ? 20.493 -0.444 -13.465 1.00 95.38 88 LEU A O 1
ATOM 725 N N . LEU A 1 89 ? 18.941 0.790 -14.520 1.00 95.50 89 LEU A N 1
ATOM 726 C CA . LEU A 1 89 ? 18.343 -0.324 -15.250 1.00 95.50 89 LEU A CA 1
ATOM 727 C C . LEU A 1 89 ? 19.298 -0.907 -16.297 1.00 95.50 89 LEU A C 1
ATOM 729 O O . LEU A 1 89 ? 19.397 -2.125 -16.408 1.00 95.50 89 LEU A O 1
ATOM 733 N N . VAL A 1 90 ? 20.054 -0.077 -17.022 1.00 96.00 90 VAL A N 1
ATOM 734 C CA . VAL A 1 90 ? 21.083 -0.559 -17.960 1.00 96.00 90 VAL A CA 1
ATOM 735 C C . VAL A 1 90 ? 22.203 -1.294 -17.218 1.00 96.00 90 VAL A C 1
ATOM 737 O O . VAL A 1 90 ? 22.635 -2.358 -17.662 1.00 96.00 90 VAL A O 1
ATOM 740 N N . GLN A 1 91 ? 22.665 -0.769 -16.078 1.00 95.62 91 GLN A N 1
ATOM 741 C CA . GLN A 1 91 ? 23.661 -1.449 -15.241 1.00 95.62 91 GLN A CA 1
ATOM 742 C C . GLN A 1 91 ? 23.143 -2.801 -14.742 1.00 95.62 91 GLN A C 1
ATOM 744 O O . GLN A 1 91 ? 23.875 -3.790 -14.784 1.00 95.62 91 GLN A O 1
ATOM 749 N N . LEU A 1 92 ? 21.876 -2.865 -14.320 1.00 95.62 92 LEU A N 1
ATOM 750 C CA . LEU A 1 92 ? 21.232 -4.120 -13.950 1.00 95.62 92 LEU A CA 1
ATOM 751 C C . LEU A 1 92 ? 21.175 -5.085 -15.138 1.00 95.62 92 LEU A C 1
ATOM 753 O O . LEU A 1 92 ? 21.594 -6.226 -14.996 1.00 95.62 92 LEU A O 1
ATOM 757 N N . ALA A 1 93 ? 20.715 -4.636 -16.308 1.00 96.25 93 ALA A N 1
ATOM 758 C CA . ALA A 1 93 ? 20.618 -5.475 -17.500 1.00 96.25 93 ALA A CA 1
ATOM 759 C C . ALA A 1 93 ? 21.967 -6.127 -17.842 1.00 96.25 93 ALA A C 1
ATOM 761 O O . ALA A 1 93 ? 22.045 -7.340 -18.030 1.00 96.25 93 ALA A O 1
ATOM 762 N N . LYS A 1 94 ? 23.046 -5.334 -17.836 1.00 95.19 94 LYS A N 1
ATOM 763 C CA . LYS A 1 94 ? 24.416 -5.826 -18.048 1.00 95.19 94 LYS A CA 1
ATOM 764 C C . LYS A 1 94 ? 24.848 -6.820 -16.968 1.00 95.19 94 LYS A C 1
ATOM 766 O O . LYS A 1 94 ? 25.466 -7.833 -17.280 1.00 95.19 94 LYS A O 1
ATOM 771 N N . LYS A 1 95 ? 24.520 -6.544 -15.703 1.00 94.69 95 LYS A N 1
ATOM 772 C CA . LYS A 1 95 ? 24.849 -7.413 -14.566 1.00 94.69 95 LYS A CA 1
ATOM 773 C C . LYS A 1 95 ? 24.143 -8.770 -14.638 1.00 94.69 95 LYS A C 1
ATOM 775 O O . LYS A 1 95 ? 24.758 -9.778 -14.310 1.00 94.69 95 LYS A O 1
ATOM 780 N N . GLU A 1 96 ? 22.892 -8.798 -15.082 1.00 93.00 96 GLU A N 1
ATOM 781 C CA . GLU A 1 96 ? 22.096 -10.023 -15.256 1.00 93.00 96 GLU A CA 1
ATOM 782 C C . GLU A 1 96 ? 22.449 -10.785 -16.551 1.00 93.00 96 GLU A C 1
ATOM 784 O O . GLU A 1 96 ? 21.772 -11.740 -16.923 1.00 93.00 96 GLU A O 1
ATOM 789 N N . GLY A 1 97 ? 23.514 -10.380 -17.255 1.00 94.62 97 GLY A N 1
ATOM 790 C CA . GLY A 1 97 ? 24.022 -11.086 -18.431 1.00 94.62 97 GLY A CA 1
ATOM 791 C C . GLY A 1 97 ? 23.228 -10.839 -19.714 1.00 94.62 97 GLY A C 1
ATOM 792 O O . GLY A 1 97 ? 23.394 -11.582 -20.682 1.00 94.62 97 GLY A O 1
ATOM 793 N N . ILE A 1 98 ? 22.381 -9.805 -19.765 1.00 95.81 98 ILE A N 1
ATOM 794 C CA . ILE A 1 98 ? 21.755 -9.382 -21.022 1.00 95.81 98 ILE A CA 1
ATOM 795 C C . ILE A 1 98 ? 22.862 -8.866 -21.944 1.00 95.81 98 ILE A C 1
ATOM 797 O O . ILE A 1 98 ? 23.686 -8.051 -21.539 1.00 95.81 98 ILE A O 1
ATOM 801 N N . VAL A 1 99 ? 22.868 -9.330 -23.194 1.00 94.75 99 VAL A N 1
ATOM 802 C CA . VAL A 1 99 ? 23.835 -8.916 -24.219 1.00 94.75 99 VAL A CA 1
ATOM 803 C C . VAL A 1 99 ? 23.110 -8.177 -25.336 1.00 94.75 99 VAL A C 1
ATOM 805 O O . VAL A 1 99 ? 22.041 -8.603 -25.782 1.00 94.75 99 VAL A O 1
ATOM 808 N N . VAL A 1 100 ? 23.698 -7.079 -25.809 1.00 95.38 100 VAL A N 1
ATOM 809 C CA . VAL A 1 100 ? 23.253 -6.347 -27.001 1.00 95.38 100 VAL A CA 1
ATOM 810 C C . VAL A 1 100 ? 24.317 -6.478 -28.081 1.00 95.38 100 VAL A C 1
ATOM 812 O O . VAL A 1 100 ? 25.492 -6.214 -27.846 1.00 95.38 100 VAL A O 1
ATOM 815 N N . THR A 1 101 ? 23.905 -6.919 -29.265 1.00 95.50 101 THR A N 1
ATOM 816 C CA . THR A 1 101 ? 24.802 -7.121 -30.407 1.00 95.50 101 THR A CA 1
ATOM 817 C C . THR A 1 101 ? 24.765 -5.927 -31.355 1.00 95.50 101 THR A C 1
ATOM 819 O O . THR A 1 101 ? 23.738 -5.267 -31.520 1.00 95.50 101 THR A O 1
ATOM 822 N N . GLU A 1 102 ? 25.860 -5.685 -32.079 1.00 94.12 102 GLU A N 1
ATOM 823 C CA . GLU A 1 102 ? 25.890 -4.631 -33.103 1.00 94.12 102 GLU A CA 1
ATOM 824 C C . GLU A 1 102 ? 24.817 -4.809 -34.181 1.00 94.12 102 GLU A C 1
ATOM 826 O O . GLU A 1 102 ? 24.309 -3.828 -34.723 1.00 94.12 102 GLU A O 1
ATOM 831 N N . LYS A 1 103 ? 24.476 -6.060 -34.513 1.00 95.44 103 LYS A N 1
ATOM 832 C CA . LYS A 1 103 ? 23.434 -6.370 -35.495 1.00 95.44 103 LYS A CA 1
ATOM 833 C C . LYS A 1 103 ? 22.080 -5.837 -35.034 1.00 95.44 103 LYS A C 1
ATOM 835 O O . LYS A 1 103 ? 21.348 -5.280 -35.844 1.00 95.44 103 LYS A O 1
ATOM 840 N N . GLU A 1 104 ? 21.763 -5.971 -33.749 1.00 94.12 104 GLU A N 1
ATOM 841 C CA . GLU A 1 104 ? 20.524 -5.443 -33.174 1.00 94.12 104 GLU A CA 1
ATOM 842 C C . GLU A 1 104 ? 20.495 -3.917 -33.224 1.00 94.12 104 GLU A C 1
ATOM 844 O O . GLU A 1 104 ? 19.508 -3.351 -33.685 1.00 94.12 104 GLU A O 1
ATOM 849 N N . ILE A 1 105 ? 21.600 -3.261 -32.858 1.00 95.00 105 ILE A N 1
ATOM 850 C CA . ILE A 1 105 ? 21.728 -1.799 -32.945 1.00 95.00 105 ILE A CA 1
ATOM 851 C C . ILE A 1 105 ? 21.516 -1.336 -34.392 1.00 95.00 105 ILE A C 1
ATOM 853 O O . ILE A 1 105 ? 20.658 -0.496 -34.659 1.00 95.00 105 ILE A O 1
ATOM 857 N N . LYS A 1 106 ? 22.231 -1.935 -35.354 1.00 92.44 106 LYS A N 1
ATOM 858 C CA . LYS A 1 106 ? 22.106 -1.615 -36.786 1.00 92.44 106 LYS A CA 1
ATOM 859 C C . LYS A 1 106 ? 20.690 -1.852 -37.310 1.00 92.44 106 LYS A C 1
ATOM 861 O O . LYS A 1 106 ? 20.213 -1.056 -38.112 1.00 92.44 106 LYS A O 1
ATOM 866 N N . ASN A 1 107 ? 20.015 -2.907 -36.858 1.00 93.12 107 ASN A N 1
ATOM 867 C CA . ASN A 1 107 ? 18.633 -3.190 -37.241 1.00 93.12 107 ASN A CA 1
ATOM 868 C C . ASN A 1 107 ? 17.664 -2.131 -36.705 1.00 93.12 107 ASN A C 1
ATOM 870 O O . ASN A 1 107 ? 16.825 -1.656 -37.463 1.00 93.12 107 ASN A O 1
ATOM 874 N N . VAL A 1 108 ? 17.793 -1.724 -35.437 1.00 92.94 108 VAL A N 1
ATOM 875 C CA . VAL A 1 108 ? 16.951 -0.664 -34.854 1.00 92.94 108 VAL A CA 1
ATOM 876 C C . VAL A 1 108 ? 17.157 0.659 -35.592 1.00 92.94 108 VAL A C 1
ATOM 878 O O . VAL A 1 108 ? 16.180 1.299 -35.978 1.00 92.94 108 VAL A O 1
ATOM 881 N N . ILE A 1 109 ? 18.413 1.036 -35.853 1.00 91.56 109 ILE A N 1
ATOM 882 C CA . ILE A 1 109 ? 18.745 2.247 -36.616 1.00 91.56 109 ILE A CA 1
ATOM 883 C C . ILE A 1 109 ? 18.166 2.157 -38.029 1.00 91.56 109 ILE A C 1
ATOM 885 O O . ILE A 1 109 ? 17.485 3.079 -38.469 1.00 91.56 109 ILE A O 1
ATOM 889 N N . ARG A 1 110 ? 18.378 1.038 -38.732 1.00 90.00 110 ARG A N 1
ATOM 890 C CA . ARG A 1 110 ? 17.841 0.843 -40.081 1.00 90.00 110 ARG A CA 1
ATOM 891 C C . ARG A 1 110 ? 16.327 1.022 -40.098 1.00 90.00 110 ARG A C 1
ATOM 893 O O . ARG A 1 110 ? 15.841 1.838 -40.863 1.00 90.00 110 ARG A O 1
ATOM 900 N N . ASN A 1 111 ? 15.615 0.331 -39.211 1.00 89.50 111 ASN A N 1
ATOM 901 C CA . ASN A 1 111 ? 14.156 0.373 -39.154 1.00 89.50 111 ASN A CA 1
ATOM 902 C C . ASN A 1 111 ? 13.612 1.778 -38.848 1.00 89.50 111 ASN A C 1
ATOM 904 O O . ASN A 1 111 ? 12.549 2.133 -39.344 1.00 89.50 111 ASN A O 1
ATOM 908 N N . ARG A 1 112 ? 14.324 2.585 -38.048 1.00 89.38 112 ARG A N 1
ATOM 909 C CA . ARG A 1 112 ? 13.888 3.941 -37.673 1.00 89.38 112 ARG A CA 1
ATOM 910 C C . ARG A 1 112 ? 14.077 4.971 -38.789 1.00 89.38 112 ARG A C 1
ATOM 912 O O . ARG A 1 112 ? 13.326 5.939 -38.846 1.00 89.38 112 ARG A O 1
ATOM 919 N N . PHE A 1 113 ? 15.070 4.773 -39.656 1.00 90.12 113 PHE A N 1
ATOM 920 C CA . PHE A 1 113 ? 15.405 5.705 -40.741 1.00 90.12 113 PHE A CA 1
ATOM 921 C C . PHE A 1 113 ? 15.202 5.100 -42.136 1.00 90.12 113 PHE A C 1
ATOM 923 O O . PHE A 1 113 ? 15.768 5.595 -43.110 1.00 90.12 113 PHE A O 1
ATOM 930 N N . SER A 1 114 ? 14.406 4.037 -42.249 1.00 89.00 114 SER A N 1
ATOM 931 C CA . SER A 1 114 ? 13.935 3.540 -43.540 1.00 89.00 114 SER A CA 1
ATOM 932 C C . SER A 1 114 ? 12.848 4.458 -44.108 1.00 89.00 114 SER A C 1
ATOM 934 O O . SER A 1 114 ? 12.044 5.021 -43.368 1.00 89.00 114 SER A O 1
ATOM 936 N N . ASP A 1 115 ? 12.827 4.618 -45.428 1.00 81.62 115 ASP A N 1
ATOM 937 C CA . ASP A 1 115 ? 11.754 5.302 -46.147 1.00 81.62 115 ASP A CA 1
ATOM 938 C C . ASP A 1 115 ? 10.494 4.421 -46.285 1.00 81.62 115 ASP A C 1
ATOM 940 O O . ASP A 1 115 ? 10.461 3.263 -45.859 1.00 81.62 115 ASP A O 1
ATOM 944 N N . ASN A 1 116 ? 9.450 4.952 -46.930 1.00 77.81 116 ASN A N 1
ATOM 945 C CA . ASN A 1 116 ? 8.199 4.225 -47.190 1.00 77.81 116 ASN A CA 1
ATOM 946 C C . ASN A 1 116 ? 8.384 2.966 -48.066 1.00 77.81 116 ASN A C 1
ATOM 948 O O . ASN A 1 116 ? 7.453 2.175 -48.194 1.00 77.81 116 ASN A O 1
ATOM 952 N N . THR A 1 117 ? 9.559 2.782 -48.680 1.00 78.25 117 THR A N 1
ATOM 953 C CA . THR A 1 117 ? 9.927 1.605 -49.483 1.00 78.25 117 THR A CA 1
ATOM 954 C C . THR A 1 117 ? 10.786 0.602 -48.703 1.00 78.25 117 THR A C 1
ATOM 956 O O . THR A 1 117 ? 11.110 -0.468 -49.215 1.00 78.25 117 THR A O 1
ATOM 959 N N . GLY A 1 118 ? 11.130 0.912 -47.447 1.00 77.81 118 GLY A N 1
ATOM 960 C CA . GLY A 1 118 ? 11.951 0.084 -46.566 1.00 77.81 118 GLY A CA 1
ATOM 961 C C . GLY A 1 118 ? 13.461 0.296 -46.722 1.00 77.81 118 GLY A C 1
ATOM 962 O O . GLY A 1 118 ? 14.233 -0.304 -45.966 1.00 77.81 118 GLY A O 1
ATOM 963 N N . MET A 1 119 ? 13.908 1.160 -47.640 1.00 85.25 119 MET A N 1
ATOM 964 C CA . MET A 1 119 ? 15.327 1.450 -47.864 1.00 85.25 119 MET A CA 1
ATOM 965 C C . MET A 1 119 ? 15.844 2.501 -46.882 1.00 85.25 119 MET A C 1
ATOM 967 O O . MET A 1 119 ? 15.148 3.453 -46.544 1.00 85.25 119 MET A O 1
ATOM 971 N N . PHE A 1 120 ? 17.082 2.338 -46.415 1.00 89.25 120 PHE A N 1
ATOM 972 C CA . PHE A 1 120 ? 17.686 3.259 -45.452 1.00 89.25 120 PHE A CA 1
ATOM 973 C C . PHE A 1 120 ? 17.926 4.641 -46.074 1.00 89.25 120 PHE A C 1
ATOM 975 O O . PHE A 1 120 ? 18.685 4.769 -47.035 1.00 89.25 120 PHE A O 1
ATOM 982 N N . ASN A 1 121 ? 17.323 5.677 -45.493 1.00 90.19 121 ASN A N 1
ATOM 983 C CA . ASN A 1 121 ? 17.466 7.053 -45.940 1.00 90.19 121 ASN A CA 1
ATOM 984 C C . ASN A 1 121 ? 18.590 7.756 -45.164 1.00 90.19 121 ASN A C 1
ATOM 986 O O . ASN A 1 121 ? 18.404 8.273 -44.060 1.00 90.19 121 ASN A O 1
ATOM 990 N N . GLU A 1 122 ? 19.773 7.799 -45.772 1.00 87.31 122 GLU A N 1
ATOM 991 C CA . GLU A 1 122 ? 20.954 8.417 -45.169 1.00 87.31 122 GLU A CA 1
ATOM 992 C C . GLU A 1 122 ? 20.787 9.929 -44.946 1.00 87.31 122 GLU A C 1
ATOM 994 O O . GLU A 1 122 ? 21.235 10.449 -43.924 1.00 87.31 122 GLU A O 1
ATOM 999 N N . ALA A 1 123 ? 20.103 10.636 -45.852 1.00 88.00 123 ALA A N 1
ATOM 1000 C CA . ALA A 1 123 ? 19.847 12.068 -45.704 1.00 88.00 123 ALA A CA 1
ATOM 1001 C C . ALA A 1 123 ? 18.951 12.349 -44.489 1.00 88.00 123 ALA A C 1
ATOM 1003 O O . ALA A 1 123 ? 19.212 13.275 -43.722 1.00 88.00 123 ALA A O 1
ATOM 1004 N N . PHE A 1 124 ? 17.932 11.517 -44.265 1.00 88.25 124 PHE A N 1
ATOM 1005 C CA . PHE A 1 124 ? 17.066 11.618 -43.094 1.00 88.25 124 PHE A CA 1
ATOM 1006 C C . PHE A 1 124 ? 17.827 11.334 -41.794 1.00 88.25 124 PHE A C 1
ATOM 1008 O O . PHE A 1 124 ? 17.697 12.091 -40.832 1.00 88.25 124 PHE A O 1
ATOM 1015 N N . PHE A 1 125 ? 18.679 10.304 -41.784 1.00 90.44 125 PHE A N 1
ATOM 1016 C CA . PHE A 1 125 ? 19.526 9.998 -40.634 1.00 90.44 125 PHE A CA 1
ATOM 1017 C C . PHE A 1 125 ? 20.509 11.134 -40.308 1.00 90.44 125 PHE A C 1
ATOM 1019 O O . PHE A 1 125 ? 20.606 11.547 -39.154 1.00 90.44 125 PHE A O 1
ATOM 1026 N N . ARG A 1 126 ? 21.190 11.697 -41.316 1.00 88.75 126 ARG A N 1
ATOM 1027 C CA . ARG A 1 126 ? 22.109 12.836 -41.137 1.00 88.75 126 ARG A CA 1
ATOM 1028 C C . ARG A 1 126 ? 21.385 14.071 -40.602 1.00 88.75 126 ARG A C 1
ATOM 1030 O O . ARG A 1 126 ? 21.798 14.613 -39.583 1.00 88.75 126 ARG A O 1
ATOM 1037 N N . ASN A 1 127 ? 20.242 14.425 -41.190 1.00 88.69 127 ASN A N 1
ATOM 1038 C CA . ASN A 1 127 ? 19.419 15.543 -40.722 1.00 88.69 127 ASN A CA 1
ATOM 1039 C C . ASN A 1 127 ? 18.950 15.370 -39.266 1.00 88.69 127 ASN A C 1
ATOM 1041 O O . ASN A 1 127 ? 18.833 16.352 -38.532 1.00 88.69 127 ASN A O 1
ATOM 1045 N N . PHE A 1 128 ? 18.655 14.137 -38.839 1.00 87.62 128 PHE A N 1
ATOM 1046 C CA . PHE A 1 128 ? 18.316 13.836 -37.447 1.00 87.62 128 PHE A CA 1
ATOM 1047 C C . PHE A 1 128 ? 19.510 14.082 -36.517 1.00 87.62 128 PHE A C 1
ATOM 1049 O O . PHE A 1 128 ? 19.370 14.786 -35.518 1.00 87.62 128 PHE A O 1
ATOM 1056 N N . LEU A 1 129 ? 20.682 13.544 -36.857 1.00 88.38 129 LEU A N 1
ATOM 1057 C CA . LEU A 1 129 ? 21.901 13.732 -36.069 1.00 88.38 129 LEU A CA 1
ATOM 1058 C C . LEU A 1 129 ? 22.279 15.213 -35.940 1.00 88.38 129 LEU A C 1
ATOM 1060 O O . LEU A 1 129 ? 22.589 15.666 -34.837 1.00 88.38 129 LEU A O 1
ATOM 1064 N N . ASP A 1 130 ? 22.172 15.974 -37.031 1.00 87.19 130 ASP A N 1
ATOM 1065 C CA . ASP A 1 130 ? 22.474 17.406 -37.052 1.00 87.19 130 ASP A CA 1
ATOM 1066 C C . ASP A 1 130 ? 21.492 18.206 -36.187 1.00 87.19 130 ASP A C 1
ATOM 1068 O O . ASP A 1 130 ? 21.907 19.060 -35.403 1.00 87.19 130 ASP A O 1
ATOM 1072 N N . ARG A 1 131 ? 20.191 17.886 -36.263 1.00 84.38 131 ARG A N 1
ATOM 1073 C CA . ARG A 1 131 ? 19.139 18.536 -35.463 1.00 84.38 131 ARG A CA 1
ATOM 1074 C C . ARG A 1 131 ? 19.347 18.362 -33.959 1.00 84.38 131 ARG A C 1
ATOM 1076 O O . ARG A 1 131 ? 19.058 19.286 -33.206 1.00 84.38 131 ARG A O 1
ATOM 1083 N N . PHE A 1 132 ? 19.801 17.188 -33.525 1.00 81.19 132 PHE A N 1
ATOM 1084 C CA . PHE A 1 132 ? 20.015 16.874 -32.108 1.00 81.19 132 PHE A CA 1
ATOM 1085 C C . PHE A 1 132 ? 21.477 17.031 -31.668 1.00 81.19 132 PHE A C 1
ATOM 1087 O O . PHE A 1 132 ? 21.826 16.619 -30.560 1.00 81.19 132 PHE A O 1
ATOM 1094 N N . HIS A 1 133 ? 22.332 17.610 -32.524 1.00 82.12 133 HIS A N 1
ATOM 1095 C CA . HIS A 1 133 ? 23.768 17.791 -32.289 1.00 82.12 133 HIS A CA 1
ATOM 1096 C C . HIS A 1 133 ? 24.455 16.511 -31.780 1.00 82.12 133 HIS A C 1
ATOM 1098 O O . HIS A 1 133 ? 25.254 16.531 -30.841 1.00 82.12 133 HIS A O 1
ATOM 1104 N N . MET A 1 134 ? 24.104 15.370 -32.378 1.00 83.56 134 MET A N 1
ATOM 1105 C CA . MET A 1 134 ? 24.522 14.048 -31.923 1.00 83.56 134 MET A CA 1
ATOM 1106 C C . MET A 1 134 ? 25.471 13.400 -32.929 1.00 83.56 134 MET A C 1
ATOM 1108 O O . MET A 1 134 ? 25.144 13.234 -34.098 1.00 83.56 134 MET A O 1
ATOM 1112 N N . GLY A 1 135 ? 26.651 12.977 -32.470 1.00 87.88 135 GLY A N 1
ATOM 1113 C CA . GLY A 1 135 ? 27.564 12.188 -33.297 1.00 87.88 135 GLY A CA 1
ATOM 1114 C C . GLY A 1 135 ? 27.050 10.763 -33.522 1.00 87.88 135 GLY A C 1
ATOM 1115 O O . GLY A 1 135 ? 26.361 10.198 -32.671 1.00 87.88 135 GLY A O 1
ATOM 1116 N N . ILE A 1 136 ? 27.455 10.135 -34.631 1.00 89.00 136 ILE A N 1
ATOM 1117 C CA . ILE A 1 136 ? 27.065 8.752 -34.969 1.00 89.00 136 ILE A CA 1
ATOM 1118 C C . ILE A 1 136 ? 27.393 7.790 -33.816 1.00 89.00 136 ILE A C 1
ATOM 1120 O O . ILE A 1 136 ? 26.533 7.025 -33.391 1.00 89.00 136 ILE A O 1
ATOM 1124 N N . SER A 1 137 ? 28.608 7.857 -33.261 1.00 89.50 137 SER A N 1
ATOM 1125 C CA . SER A 1 137 ? 29.023 6.994 -32.142 1.00 89.50 137 SER A CA 1
ATOM 1126 C C . SER A 1 137 ? 28.136 7.159 -30.904 1.00 89.50 137 SER A C 1
ATOM 1128 O O . SER A 1 137 ? 27.875 6.186 -30.197 1.00 89.50 137 SER A O 1
ATOM 1130 N N . ASP A 1 138 ? 27.684 8.376 -30.614 1.00 86.25 138 ASP A N 1
ATOM 1131 C CA . ASP A 1 138 ? 26.833 8.636 -29.453 1.00 86.25 138 ASP A CA 1
ATOM 1132 C C . ASP A 1 138 ? 25.415 8.124 -29.679 1.00 86.25 138 ASP A C 1
ATOM 1134 O O . ASP A 1 138 ? 24.818 7.547 -28.771 1.00 86.25 138 ASP A O 1
ATOM 1138 N N . TYR A 1 139 ? 24.912 8.244 -30.907 1.00 88.81 139 TYR A N 1
ATOM 1139 C CA . TYR A 1 139 ? 23.626 7.670 -31.271 1.00 88.81 139 TYR A CA 1
ATOM 1140 C C . TYR A 1 139 ? 23.632 6.137 -31.192 1.00 88.81 139 TYR A C 1
ATOM 1142 O O . TYR A 1 139 ? 22.685 5.541 -30.686 1.00 88.81 139 TYR A O 1
ATOM 1150 N N . TYR A 1 140 ? 24.728 5.486 -31.595 1.00 92.19 140 TYR A N 1
ATOM 1151 C CA . TYR A 1 140 ? 24.893 4.040 -31.411 1.00 92.19 140 TYR A CA 1
ATOM 1152 C C . TYR A 1 140 ? 24.816 3.639 -29.931 1.00 92.19 140 TYR A C 1
ATOM 1154 O O . TYR A 1 140 ? 24.106 2.693 -29.600 1.00 92.19 140 TYR A O 1
ATOM 1162 N N . LYS A 1 141 ? 25.479 4.380 -29.031 1.00 90.19 141 LYS A N 1
ATOM 1163 C CA . LYS A 1 141 ? 25.400 4.145 -27.576 1.00 90.19 141 LYS A CA 1
ATOM 1164 C C . LYS A 1 141 ? 24.005 4.412 -27.009 1.00 90.19 141 LYS A C 1
ATOM 1166 O O . LYS A 1 141 ? 23.593 3.738 -26.068 1.00 90.19 141 LYS A O 1
ATOM 1171 N N . TYR A 1 142 ? 23.290 5.399 -27.546 1.00 88.56 142 TYR A N 1
ATOM 1172 C CA . TYR A 1 142 ? 21.908 5.685 -27.161 1.00 88.56 142 TYR A CA 1
ATOM 1173 C C . TYR A 1 142 ? 20.982 4.519 -27.530 1.00 88.56 142 TYR A C 1
ATOM 1175 O O . TYR A 1 142 ? 20.275 3.998 -26.670 1.00 88.56 142 TYR A O 1
ATOM 1183 N N . VAL A 1 143 ? 21.057 4.043 -28.776 1.00 92.81 143 VAL A N 1
ATOM 1184 C CA . VAL A 1 143 ? 20.276 2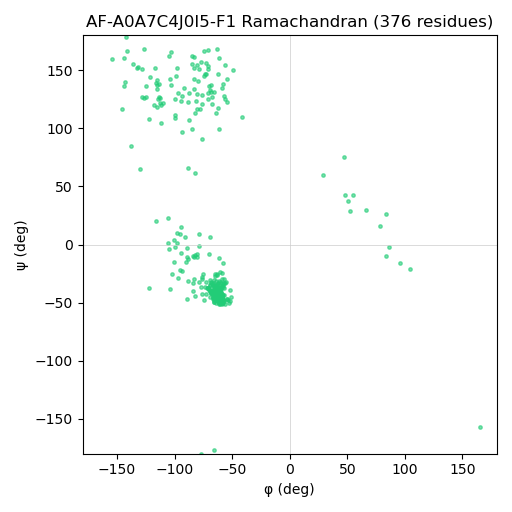.888 -29.242 1.00 92.81 143 VAL A CA 1
ATOM 1185 C C . VAL A 1 143 ? 20.664 1.615 -28.490 1.00 92.81 143 VAL A C 1
ATOM 1187 O O . VAL A 1 143 ? 19.799 0.817 -28.144 1.00 92.81 143 VAL A O 1
ATOM 1190 N N . GLU A 1 144 ? 21.946 1.425 -28.179 1.00 94.81 144 GLU A N 1
ATOM 1191 C CA . GLU A 1 144 ? 22.395 0.313 -27.340 1.00 94.81 144 GLU A CA 1
ATOM 1192 C C . GLU A 1 144 ? 21.693 0.320 -25.969 1.00 94.81 144 GLU A C 1
ATOM 1194 O O . GLU A 1 144 ? 21.158 -0.705 -25.544 1.00 94.81 144 GLU A O 1
ATOM 1199 N N . GLN A 1 145 ? 21.654 1.472 -25.289 1.00 92.81 145 GLN A N 1
ATOM 1200 C CA . GLN A 1 145 ? 20.965 1.623 -24.000 1.00 92.81 145 GLN A CA 1
ATOM 1201 C C . GLN A 1 145 ? 19.462 1.356 -24.122 1.00 92.81 145 GLN A C 1
ATOM 1203 O O . GLN A 1 145 ? 18.907 0.642 -23.289 1.00 92.81 145 GLN A O 1
ATOM 1208 N N . GLU A 1 146 ? 18.819 1.855 -25.178 1.00 93.31 146 GLU A N 1
ATOM 1209 C CA . GLU A 1 146 ? 17.405 1.596 -25.470 1.00 93.31 146 GLU A CA 1
ATOM 1210 C C . GLU A 1 146 ? 17.123 0.091 -25.607 1.00 93.31 146 GLU A C 1
ATOM 1212 O O . GLU A 1 146 ? 16.166 -0.421 -25.023 1.00 93.31 146 GLU A O 1
ATOM 1217 N N . ILE A 1 147 ? 17.993 -0.648 -26.305 1.00 96.81 147 ILE A N 1
ATOM 1218 C CA . ILE A 1 147 ? 17.851 -2.100 -26.463 1.00 96.81 147 ILE A CA 1
ATOM 1219 C C . ILE A 1 147 ? 18.044 -2.818 -25.121 1.00 96.81 147 ILE A C 1
ATOM 1221 O O . ILE A 1 147 ? 17.279 -3.737 -24.824 1.00 96.81 147 ILE A O 1
ATOM 1225 N N . TYR A 1 148 ? 19.013 -2.414 -24.288 1.00 97.25 148 TYR A N 1
ATOM 1226 C CA . TYR A 1 148 ? 19.162 -2.976 -22.937 1.00 97.25 148 TYR A CA 1
ATOM 1227 C C . TYR A 1 148 ? 17.890 -2.792 -22.105 1.00 97.25 148 TYR A C 1
ATOM 1229 O O . TYR A 1 148 ? 17.410 -3.755 -21.504 1.00 97.25 148 TYR A O 1
ATOM 1237 N N . LEU A 1 149 ? 17.331 -1.578 -22.096 1.00 94.94 149 LEU A N 1
ATOM 1238 C CA . LEU A 1 149 ? 16.103 -1.260 -21.368 1.00 94.94 149 LEU A CA 1
ATOM 1239 C C . LEU A 1 149 ? 14.916 -2.073 -21.890 1.00 94.94 149 LEU A C 1
ATOM 1241 O O . LEU A 1 149 ? 14.210 -2.689 -21.095 1.00 94.94 149 LEU A O 1
ATOM 1245 N N . GLY A 1 150 ? 14.733 -2.144 -23.212 1.00 94.94 150 GLY A N 1
ATOM 1246 C CA . GLY A 1 150 ? 13.654 -2.914 -23.831 1.00 94.94 150 GLY A CA 1
ATOM 1247 C C . GLY A 1 150 ? 13.762 -4.415 -23.556 1.00 94.94 150 GLY A C 1
ATOM 1248 O O . GLY A 1 150 ? 12.770 -5.058 -23.220 1.00 94.94 150 GLY A O 1
ATOM 1249 N N . LYS A 1 151 ? 14.971 -4.989 -23.621 1.00 96.31 151 LYS A N 1
ATOM 1250 C CA . LYS A 1 151 ? 15.202 -6.402 -23.277 1.00 96.31 151 LYS A CA 1
ATOM 1251 C C . LYS A 1 151 ? 14.912 -6.686 -21.808 1.00 96.31 151 LYS A C 1
ATOM 1253 O O . LYS A 1 151 ? 14.240 -7.671 -21.510 1.00 96.31 151 LYS A O 1
ATOM 1258 N N . LEU A 1 152 ? 15.382 -5.826 -20.904 1.00 95.00 152 LEU A N 1
ATOM 1259 C CA . LEU A 1 152 ? 15.097 -5.957 -19.478 1.00 95.00 152 LEU A CA 1
ATOM 1260 C C . LEU A 1 152 ? 13.593 -5.840 -19.206 1.00 95.00 152 LEU A C 1
ATOM 1262 O O . LEU A 1 152 ? 13.041 -6.659 -18.479 1.00 95.00 152 LEU A O 1
ATOM 1266 N N . GLN A 1 153 ? 12.914 -4.874 -19.825 1.00 92.88 153 GLN A N 1
ATOM 1267 C CA . GLN A 1 153 ? 11.469 -4.710 -19.698 1.00 92.88 153 GLN A CA 1
ATOM 1268 C C . GLN A 1 153 ? 10.714 -5.948 -20.193 1.00 92.88 153 GLN A C 1
ATOM 1270 O O . GLN A 1 153 ? 9.844 -6.444 -19.484 1.00 92.88 153 GLN A O 1
ATOM 1275 N N . ASN A 1 154 ? 11.072 -6.491 -21.358 1.00 93.44 154 ASN A N 1
ATOM 1276 C CA . ASN A 1 154 ? 10.459 -7.712 -21.884 1.00 93.44 154 ASN A CA 1
ATOM 1277 C C . ASN A 1 154 ? 10.667 -8.906 -20.948 1.00 93.44 154 ASN A C 1
ATOM 1279 O O . ASN A 1 154 ? 9.739 -9.682 -20.735 1.00 93.44 154 ASN A O 1
ATOM 1283 N N . LEU A 1 155 ? 11.858 -9.031 -20.355 1.00 92.38 155 LEU A N 1
ATOM 1284 C CA . LEU A 1 155 ? 12.146 -10.071 -19.372 1.00 92.38 155 LEU A CA 1
ATOM 1285 C C . LEU A 1 155 ? 11.271 -9.923 -18.119 1.00 92.38 155 LEU A C 1
ATOM 1287 O O . LEU A 1 155 ? 10.714 -10.908 -17.639 1.00 92.38 155 LEU A O 1
ATOM 1291 N N . LEU A 1 156 ? 11.111 -8.696 -17.615 1.00 91.56 156 LEU A N 1
ATOM 1292 C CA . LEU A 1 156 ? 10.240 -8.411 -16.473 1.00 91.56 156 LEU A CA 1
ATOM 1293 C C . LEU A 1 156 ? 8.779 -8.740 -16.789 1.00 91.56 156 LEU A C 1
ATOM 1295 O O . LEU A 1 156 ? 8.122 -9.402 -15.990 1.00 91.56 156 LEU A O 1
ATOM 1299 N N . LEU A 1 157 ? 8.285 -8.324 -17.958 1.00 92.50 157 LEU A N 1
ATOM 1300 C CA . LEU A 1 157 ? 6.915 -8.588 -18.400 1.00 92.50 157 LEU A CA 1
ATOM 1301 C C . LEU A 1 157 ? 6.650 -10.081 -18.619 1.00 92.50 157 LEU A C 1
ATOM 1303 O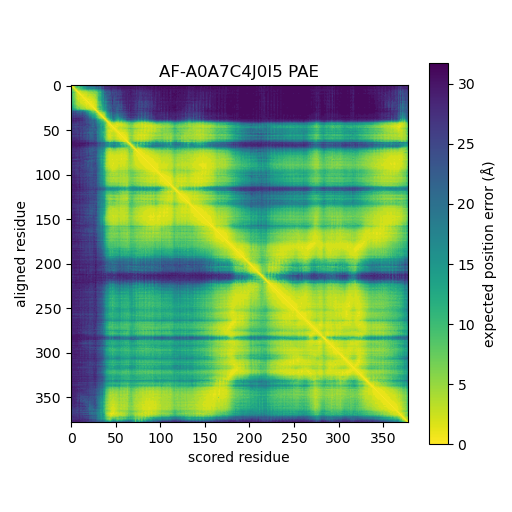 O . LEU A 1 157 ? 5.570 -10.551 -18.277 1.00 92.50 157 LEU A O 1
ATOM 1307 N N . ALA A 1 158 ? 7.628 -10.838 -19.123 1.00 90.31 158 ALA A N 1
ATOM 1308 C CA . ALA A 1 158 ? 7.508 -12.287 -19.293 1.00 90.31 158 ALA A CA 1
ATOM 1309 C C . ALA A 1 158 ? 7.323 -13.033 -17.959 1.00 90.31 158 ALA A C 1
ATOM 1311 O O . ALA A 1 158 ? 6.742 -14.115 -17.933 1.00 90.31 158 ALA A O 1
ATOM 1312 N N . GLY A 1 159 ? 7.791 -12.454 -16.848 1.00 86.94 159 GLY A N 1
ATOM 1313 C CA . GLY A 1 159 ? 7.563 -12.976 -15.499 1.00 86.94 159 GLY A CA 1
ATOM 1314 C C . GLY A 1 159 ? 6.193 -12.626 -14.906 1.00 86.94 159 GLY A C 1
ATOM 1315 O O . GLY A 1 159 ? 5.848 -13.133 -13.838 1.00 86.94 159 GLY A O 1
ATOM 1316 N N . VAL A 1 160 ? 5.406 -11.765 -15.559 1.00 93.56 160 VAL A N 1
ATOM 1317 C CA . VAL A 1 160 ? 4.089 -11.339 -15.074 1.00 93.56 160 VAL A CA 1
ATOM 1318 C C . VAL A 1 160 ? 3.009 -12.213 -15.696 1.00 93.56 160 VAL A C 1
ATOM 1320 O O . VAL A 1 160 ? 2.854 -12.281 -16.911 1.00 93.56 160 VAL A O 1
ATOM 1323 N N . SER A 1 161 ? 2.210 -12.848 -14.846 1.00 93.31 161 SER A N 1
ATOM 1324 C CA . SER A 1 161 ? 1.015 -13.576 -15.260 1.00 93.31 161 SER A CA 1
ATOM 1325 C C . SER A 1 161 ? -0.171 -13.209 -14.377 1.00 93.31 161 SER A C 1
ATOM 1327 O O . SER A 1 161 ? -0.017 -12.828 -13.209 1.00 93.31 161 SER A O 1
ATOM 1329 N N . VAL A 1 162 ? -1.363 -13.308 -14.961 1.00 94.38 162 VAL A N 1
ATOM 1330 C CA . VAL A 1 162 ? -2.639 -13.142 -14.269 1.00 94.38 162 VAL A CA 1
ATOM 1331 C C . VAL A 1 162 ? -3.333 -14.492 -14.273 1.00 94.38 162 VAL A C 1
ATOM 1333 O O . VAL A 1 162 ? -3.549 -15.088 -15.326 1.00 94.38 162 VAL A O 1
ATOM 1336 N N . SER A 1 163 ? -3.644 -14.999 -13.088 1.00 94.56 163 SER A N 1
ATOM 1337 C CA . SER A 1 163 ? -4.371 -16.256 -12.955 1.00 94.56 163 SER A CA 1
ATOM 1338 C C . SER A 1 163 ? -5.882 -16.027 -13.103 1.00 94.56 163 SER A C 1
ATOM 1340 O O . SER A 1 163 ? -6.386 -14.977 -12.696 1.00 94.56 163 SER A O 1
ATOM 1342 N N . PRO A 1 164 ? -6.652 -17.021 -13.580 1.00 93.12 164 PRO A N 1
ATOM 1343 C CA . PRO A 1 164 ? -8.110 -16.906 -13.651 1.00 93.12 164 PRO A CA 1
ATOM 1344 C C . PRO A 1 164 ? -8.765 -16.586 -12.296 1.00 93.12 164 PRO A C 1
ATOM 1346 O O . PRO A 1 164 ? -9.758 -15.865 -12.238 1.00 93.12 164 PRO A O 1
ATOM 1349 N N . LEU A 1 165 ? -8.195 -17.084 -11.192 1.00 93.94 165 LEU A N 1
ATOM 1350 C CA . LEU A 1 165 ? -8.685 -16.807 -9.838 1.00 93.94 165 LEU A CA 1
ATOM 1351 C C . LEU A 1 165 ? -8.522 -15.339 -9.443 1.00 93.94 165 LEU A C 1
ATOM 1353 O O . LEU A 1 165 ? -9.375 -14.810 -8.732 1.00 93.94 165 LEU A O 1
ATOM 1357 N N . GLU A 1 166 ? -7.465 -14.671 -9.902 1.00 94.81 166 GLU A N 1
ATOM 1358 C CA . GLU A 1 166 ? -7.275 -13.239 -9.659 1.00 94.81 166 GLU A CA 1
ATOM 1359 C C . GLU A 1 166 ? -8.317 -12.418 -10.405 1.00 94.81 166 GLU A C 1
ATOM 1361 O O . GLU A 1 166 ? -8.907 -11.525 -9.809 1.00 94.81 166 GLU A O 1
ATOM 1366 N N . VAL A 1 167 ? -8.626 -12.780 -11.653 1.00 95.56 167 VAL A N 1
ATOM 1367 C CA . VAL A 1 167 ? -9.688 -12.125 -12.432 1.00 95.56 167 VAL A CA 1
ATOM 1368 C C . VAL A 1 167 ? -11.038 -12.261 -11.736 1.00 95.56 167 VAL A C 1
ATOM 1370 O O . VAL A 1 167 ? -11.765 -11.283 -11.580 1.00 95.56 167 VAL A O 1
ATOM 1373 N N . VAL A 1 168 ? -11.368 -13.469 -11.268 1.00 94.56 168 VAL A N 1
ATOM 1374 C CA . VAL A 1 168 ? -12.606 -13.718 -10.515 1.00 94.56 168 VAL A CA 1
ATOM 1375 C C . VAL A 1 168 ? -12.619 -12.932 -9.204 1.00 94.56 168 VAL A C 1
ATOM 1377 O O . VAL A 1 168 ? -13.650 -12.382 -8.826 1.00 94.56 168 VAL A O 1
ATOM 1380 N N . SER A 1 169 ? -11.492 -12.876 -8.497 1.00 92.94 169 SER A N 1
ATOM 1381 C CA . SER A 1 169 ? -11.392 -12.165 -7.220 1.00 92.94 169 SER A CA 1
ATOM 1382 C C . SER A 1 169 ? -11.558 -10.660 -7.404 1.00 92.94 169 SER A C 1
ATOM 1384 O O . SER A 1 169 ? -12.351 -10.052 -6.688 1.00 92.94 169 SER A O 1
ATOM 1386 N N . ASP A 1 170 ? -10.881 -10.077 -8.392 1.00 93.00 170 ASP A N 1
ATOM 1387 C CA . ASP A 1 170 ? -10.971 -8.654 -8.707 1.00 93.00 170 ASP A CA 1
ATOM 1388 C C . ASP A 1 170 ? -12.382 -8.283 -9.181 1.00 93.00 170 ASP A C 1
ATOM 1390 O O . ASP A 1 170 ? -12.991 -7.360 -8.641 1.00 93.00 170 ASP A O 1
ATOM 1394 N N . PHE A 1 171 ? -12.982 -9.088 -10.067 1.00 94.25 171 PHE A N 1
ATOM 1395 C CA . PHE A 1 171 ? -14.383 -8.929 -10.468 1.00 94.25 171 PHE A CA 1
ATOM 1396 C C . PHE A 1 171 ? -15.329 -8.923 -9.262 1.00 94.25 171 PHE A C 1
ATOM 1398 O O . PHE A 1 171 ? -16.208 -8.062 -9.153 1.00 94.25 171 PHE A O 1
ATOM 1405 N N . ARG A 1 172 ? -15.150 -9.872 -8.334 1.00 92.88 172 ARG A N 1
ATOM 1406 C CA . ARG A 1 172 ? -15.974 -9.959 -7.124 1.00 92.88 172 ARG A CA 1
ATOM 1407 C C . ARG A 1 172 ? -15.764 -8.756 -6.221 1.00 92.88 172 ARG A C 1
ATOM 1409 O O . ARG A 1 172 ? -16.754 -8.245 -5.715 1.00 92.88 172 ARG A O 1
ATOM 1416 N N . ILE A 1 173 ? -14.535 -8.285 -6.028 1.00 91.56 173 ILE A N 1
ATOM 1417 C CA . ILE A 1 173 ? -14.248 -7.086 -5.228 1.00 91.56 173 ILE A CA 1
ATOM 1418 C C . ILE A 1 173 ? -14.928 -5.863 -5.852 1.00 91.56 173 ILE A C 1
ATOM 1420 O O . ILE A 1 173 ? -15.698 -5.185 -5.173 1.00 91.56 173 ILE A O 1
ATOM 1424 N N . GLN A 1 174 ? -14.725 -5.629 -7.151 1.00 90.69 174 GLN A N 1
ATOM 1425 C CA . GLN A 1 174 ? -15.250 -4.455 -7.851 1.00 90.69 174 GLN A CA 1
ATOM 1426 C C . GLN A 1 174 ? -16.782 -4.409 -7.906 1.00 90.69 174 GLN A C 1
ATOM 1428 O O . GLN A 1 174 ? -17.363 -3.325 -7.885 1.00 90.69 174 GLN A O 1
ATOM 1433 N N . ASN A 1 175 ? -17.443 -5.566 -7.954 1.00 92.06 175 ASN A N 1
ATOM 1434 C CA . ASN A 1 175 ? -18.899 -5.652 -8.081 1.00 92.06 175 ASN A CA 1
ATOM 1435 C C . ASN A 1 175 ? -19.614 -6.052 -6.776 1.00 92.06 175 ASN A C 1
ATOM 1437 O O . ASN A 1 175 ? -20.842 -6.162 -6.751 1.00 92.06 175 ASN A O 1
ATOM 1441 N N . THR A 1 176 ? -18.879 -6.248 -5.677 1.00 93.62 176 THR A N 1
ATOM 1442 C CA . THR A 1 176 ? -19.481 -6.481 -4.359 1.00 93.62 176 THR A CA 1
ATOM 1443 C C . THR A 1 176 ? -20.120 -5.201 -3.841 1.00 93.62 176 THR A C 1
ATOM 1445 O O . THR A 1 176 ? -19.479 -4.159 -3.793 1.00 93.62 176 THR A O 1
ATOM 1448 N N . LYS A 1 177 ? -21.372 -5.286 -3.389 1.00 94.44 177 LYS A N 1
ATOM 1449 C CA . LYS A 1 177 ? -22.075 -4.185 -2.724 1.00 94.44 177 LYS A CA 1
ATOM 1450 C C . LYS A 1 177 ? -22.367 -4.561 -1.282 1.00 94.44 177 LYS A C 1
ATOM 1452 O O . LYS A 1 177 ? -23.090 -5.530 -1.018 1.00 94.44 177 LYS A O 1
ATOM 1457 N N . LEU A 1 178 ? -21.808 -3.785 -0.363 1.00 94.56 178 LEU A N 1
ATOM 1458 C CA . LEU A 1 178 ? -22.010 -3.919 1.071 1.00 94.56 178 LEU A CA 1
ATOM 1459 C C . LEU A 1 178 ? -22.727 -2.689 1.607 1.00 94.56 178 LEU A C 1
ATOM 1461 O O . LEU A 1 178 ? -22.449 -1.560 1.212 1.00 94.56 178 LEU A O 1
ATOM 1465 N N . LYS A 1 179 ? -23.637 -2.919 2.546 1.00 95.06 179 LYS A N 1
ATOM 1466 C CA . LYS A 1 179 ? -24.246 -1.875 3.363 1.00 95.06 179 LYS A CA 1
ATOM 1467 C C . LYS A 1 179 ? -24.454 -2.422 4.754 1.00 95.06 179 LYS A C 1
ATOM 1469 O O . LYS A 1 179 ? -24.950 -3.540 4.898 1.00 95.06 179 LYS A O 1
ATOM 1474 N N . ILE A 1 180 ? -24.127 -1.630 5.762 1.00 96.06 180 ILE A N 1
ATOM 1475 C CA . ILE A 1 180 ? -24.285 -2.021 7.157 1.00 96.06 180 ILE A CA 1
ATOM 1476 C C . ILE A 1 180 ? -25.285 -1.121 7.869 1.00 96.06 180 ILE A C 1
ATOM 1478 O O . ILE A 1 180 ? -25.465 0.051 7.533 1.00 96.06 180 ILE A O 1
ATOM 1482 N N . GLN A 1 181 ? -25.916 -1.700 8.876 1.00 96.50 181 GLN A N 1
ATOM 1483 C CA . GLN A 1 181 ? -26.539 -0.993 9.978 1.00 96.50 181 GLN A CA 1
ATOM 1484 C C . GLN A 1 181 ? -25.597 -1.139 11.164 1.00 96.50 181 GLN A C 1
ATOM 1486 O O . GLN A 1 181 ? -25.062 -2.224 11.391 1.00 96.50 181 GLN A O 1
ATOM 1491 N N . TYR A 1 182 ? -25.378 -0.068 11.911 1.00 96.19 182 TYR A N 1
ATOM 1492 C CA . TYR A 1 182 ? -24.536 -0.107 13.098 1.00 96.19 182 TYR A CA 1
ATOM 1493 C C . TYR A 1 182 ? -25.175 0.660 14.244 1.00 96.19 182 TYR A C 1
ATOM 1495 O O . TYR A 1 182 ? -26.006 1.539 14.028 1.00 96.19 182 TYR A O 1
ATOM 1503 N N . ALA A 1 183 ? -24.807 0.294 15.466 1.00 96.69 183 ALA A N 1
ATOM 1504 C CA . ALA A 1 183 ? -25.132 1.052 16.660 1.00 96.69 183 ALA A CA 1
ATOM 1505 C C . ALA A 1 183 ? -23.836 1.561 17.283 1.00 96.69 183 ALA A C 1
ATOM 1507 O O . ALA A 1 183 ? -22.873 0.804 17.412 1.00 96.69 183 ALA A O 1
ATOM 1508 N N . PHE A 1 184 ? -23.832 2.835 17.659 1.00 95.62 184 PHE A N 1
ATOM 1509 C CA . PHE A 1 184 ? -22.690 3.511 18.260 1.00 95.62 184 PHE A CA 1
ATOM 1510 C C . PHE A 1 184 ? -23.075 4.141 19.596 1.00 95.62 184 PHE A C 1
ATOM 1512 O O . PHE A 1 184 ? -24.119 4.784 19.719 1.00 95.62 184 PHE A O 1
ATOM 1519 N N . VAL A 1 185 ? -22.215 3.991 20.598 1.00 95.62 185 VAL A N 1
ATOM 1520 C CA . VAL A 1 185 ? -22.306 4.739 21.854 1.00 95.62 185 VAL A CA 1
ATOM 1521 C C . VAL A 1 185 ? -20.958 5.379 22.154 1.00 95.62 185 VAL A C 1
ATOM 1523 O O . VAL A 1 185 ? -19.930 4.703 22.169 1.00 95.62 185 VAL A O 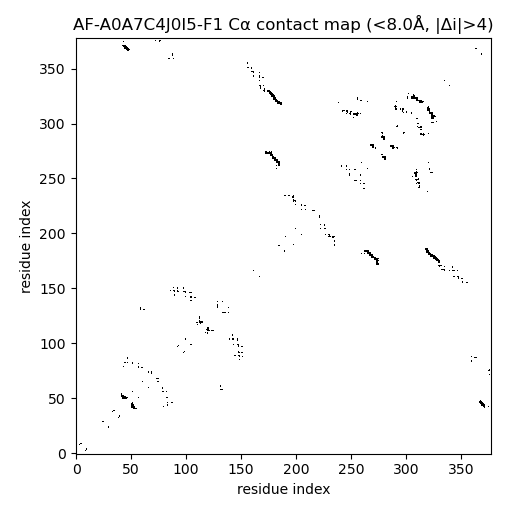1
ATOM 1526 N N . SER A 1 186 ? -20.957 6.693 22.383 1.00 94.88 186 SER A N 1
ATOM 1527 C CA . SER A 1 186 ? -19.724 7.433 22.644 1.00 94.88 186 SER A CA 1
ATOM 1528 C C . SER A 1 186 ? -19.222 7.217 24.070 1.00 94.88 186 SER A C 1
ATOM 1530 O O . SER A 1 186 ? -19.991 6.940 24.994 1.00 94.88 186 SER A O 1
ATOM 1532 N N . ASN A 1 187 ? -17.923 7.426 24.279 1.00 92.69 187 ASN A N 1
ATOM 1533 C CA . ASN A 1 187 ? -17.312 7.382 25.610 1.00 92.69 187 ASN A CA 1
ATOM 1534 C C . ASN A 1 187 ? -17.959 8.381 26.580 1.00 92.69 187 ASN A C 1
ATOM 1536 O O . ASN A 1 187 ? -18.143 8.073 27.754 1.00 92.69 187 ASN A O 1
ATOM 1540 N N . GLN A 1 188 ? -18.339 9.561 26.081 1.00 92.00 188 GLN A N 1
ATOM 1541 C CA . GLN A 1 188 ? -19.019 10.586 26.874 1.00 92.00 188 GLN A CA 1
ATOM 1542 C C . GLN A 1 188 ? -20.402 10.122 27.328 1.00 92.00 188 GLN A C 1
ATOM 1544 O O . GLN A 1 188 ? -20.785 10.343 28.473 1.00 92.00 188 GLN A O 1
ATOM 1549 N N . GLU A 1 189 ? -21.149 9.478 26.436 1.00 93.25 189 GLU A N 1
ATOM 1550 C CA . GLU A 1 189 ? -22.483 8.978 26.740 1.00 93.25 189 GLU A CA 1
ATOM 1551 C C . GLU A 1 189 ? -22.422 7.815 27.739 1.00 93.25 189 GLU A C 1
ATOM 1553 O O . GLU A 1 189 ? -23.174 7.798 28.711 1.00 93.25 189 GLU A O 1
ATOM 1558 N N . LEU A 1 190 ? -21.461 6.899 27.582 1.00 91.75 190 LEU A N 1
ATOM 1559 C CA . LEU A 1 190 ? -21.207 5.854 28.577 1.00 91.75 190 LEU A CA 1
ATOM 1560 C C . LEU A 1 190 ? -20.821 6.444 29.940 1.00 91.75 190 LEU A C 1
ATOM 1562 O O . LEU A 1 190 ? -21.377 6.036 30.957 1.00 91.75 190 LEU A O 1
ATOM 1566 N N . ALA A 1 191 ? -19.925 7.435 29.975 1.00 90.69 191 ALA A N 1
ATOM 1567 C CA . ALA A 1 191 ? -19.519 8.083 31.221 1.00 90.69 191 ALA A CA 1
ATOM 1568 C C . ALA A 1 191 ? -20.700 8.758 31.937 1.00 90.69 191 ALA A C 1
ATOM 1570 O O . ALA A 1 191 ? -20.813 8.667 33.156 1.00 90.69 191 ALA A O 1
ATOM 1571 N N . LYS A 1 192 ? -21.617 9.382 31.186 1.00 91.56 192 LYS A N 1
ATOM 1572 C CA . LYS A 1 192 ? -22.851 9.960 31.739 1.00 91.56 192 LYS A CA 1
ATOM 1573 C C . LYS A 1 192 ? -23.785 8.888 32.296 1.00 91.56 192 LYS A C 1
ATOM 1575 O O . LYS A 1 192 ? -24.258 9.021 33.420 1.00 91.56 192 LYS A O 1
ATOM 1580 N N . ARG A 1 193 ? -24.032 7.817 31.535 1.00 90.75 193 ARG A N 1
ATOM 1581 C CA . ARG A 1 193 ? -24.935 6.723 31.940 1.00 90.75 193 ARG A CA 1
ATOM 1582 C C . ARG A 1 193 ? -24.456 6.002 33.194 1.00 90.75 193 ARG A C 1
ATOM 1584 O O . ARG A 1 193 ? -25.268 5.628 34.032 1.00 90.75 193 ARG A O 1
ATOM 1591 N N . PHE A 1 194 ? -23.145 5.835 33.328 1.00 89.25 194 PHE A N 1
ATOM 1592 C CA . PHE A 1 194 ? -22.523 5.135 34.446 1.00 89.25 194 PHE A CA 1
ATOM 1593 C C . PHE A 1 194 ? -21.848 6.081 35.446 1.00 89.25 194 PHE A C 1
ATOM 1595 O O . PHE A 1 194 ? -20.977 5.642 36.194 1.00 89.25 194 PHE A O 1
ATOM 1602 N N . ALA A 1 195 ? -22.262 7.354 35.501 1.00 87.44 195 ALA A N 1
ATOM 1603 C CA . ALA A 1 195 ? -21.641 8.384 36.338 1.00 87.44 195 ALA A CA 1
ATOM 1604 C C . ALA A 1 195 ? -21.503 7.965 37.813 1.00 87.44 195 ALA A C 1
ATOM 1606 O O . ALA A 1 195 ? -20.471 8.208 38.431 1.00 87.44 195 ALA A O 1
ATOM 1607 N N . SER A 1 196 ? -22.511 7.280 38.362 1.00 85.69 196 SER A N 1
ATOM 1608 C CA . SER A 1 196 ? -22.482 6.750 39.730 1.00 85.69 196 SER A CA 1
ATOM 1609 C C . SER A 1 196 ? -21.498 5.590 39.909 1.00 85.69 196 SER A C 1
ATOM 1611 O O . SER A 1 196 ? -20.819 5.522 40.926 1.00 85.69 196 SER A O 1
ATOM 1613 N N . ALA A 1 197 ? -21.381 4.698 38.923 1.00 81.06 197 ALA A N 1
ATOM 1614 C CA . ALA A 1 197 ? -20.486 3.540 38.976 1.00 81.06 197 ALA A CA 1
ATOM 1615 C C . ALA A 1 197 ? -19.008 3.913 38.762 1.00 81.06 197 ALA A C 1
ATOM 1617 O O . ALA A 1 197 ? -18.117 3.202 39.224 1.00 81.06 197 ALA A O 1
ATOM 1618 N N . ILE A 1 198 ? -18.739 5.026 38.073 1.00 86.50 198 ILE A N 1
ATOM 1619 C CA . ILE A 1 198 ? -17.379 5.537 37.852 1.00 86.50 198 ILE A CA 1
ATOM 1620 C C . ILE A 1 198 ? -16.953 6.586 38.886 1.00 86.50 198 ILE A C 1
ATOM 1622 O O . ILE A 1 198 ? -15.788 6.971 38.889 1.00 86.50 198 ILE A O 1
ATOM 1626 N N . ALA A 1 199 ? -17.855 7.047 39.759 1.00 82.62 199 ALA A N 1
ATOM 1627 C CA . ALA A 1 199 ? -17.560 8.075 40.753 1.00 82.62 199 ALA A CA 1
ATOM 1628 C C . ALA A 1 199 ? -16.480 7.602 41.735 1.00 82.62 199 ALA A C 1
ATOM 1630 O O . ALA A 1 199 ? -16.676 6.628 42.455 1.00 82.62 199 ALA A O 1
ATOM 1631 N N . VAL A 1 200 ? -15.341 8.293 41.756 1.00 83.50 200 VAL A N 1
ATOM 1632 C CA . VAL A 1 200 ? -14.192 7.986 42.623 1.00 83.50 200 VAL A CA 1
ATOM 1633 C C . VAL A 1 200 ? -14.243 8.870 43.864 1.00 83.50 200 VAL A C 1
ATOM 1635 O O . VAL A 1 200 ? -14.396 10.092 43.741 1.00 83.50 200 VAL A O 1
ATOM 1638 N N . THR A 1 201 ? -14.113 8.265 45.045 1.00 85.12 201 THR A N 1
ATOM 1639 C CA . THR A 1 201 ? -14.090 8.998 46.320 1.00 85.12 201 THR A CA 1
ATOM 1640 C C . THR A 1 201 ? -12.684 9.504 46.641 1.00 85.12 201 THR A C 1
ATOM 1642 O O . THR A 1 201 ? -11.681 8.952 46.184 1.00 85.12 201 THR A O 1
ATOM 1645 N N . ASP A 1 202 ? -12.587 10.561 47.447 1.00 80.12 202 ASP A N 1
ATOM 1646 C CA . ASP A 1 202 ? -11.286 11.150 47.795 1.00 80.12 202 ASP A CA 1
ATOM 1647 C C . ASP A 1 202 ? -10.408 10.182 48.622 1.00 80.12 202 ASP A C 1
ATOM 1649 O O . ASP A 1 202 ? -9.182 10.201 48.508 1.00 80.12 202 ASP A O 1
ATOM 1653 N N . GLU A 1 203 ? -11.026 9.258 49.364 1.00 77.88 203 GLU A N 1
ATOM 1654 C CA . GLU A 1 203 ? -10.358 8.186 50.121 1.00 77.88 203 GLU A CA 1
ATOM 1655 C C . GLU A 1 203 ? -9.657 7.156 49.211 1.00 77.88 203 GLU A C 1
ATOM 1657 O O . GLU A 1 203 ? -8.572 6.648 49.522 1.00 77.88 203 GLU A O 1
ATOM 1662 N N . GLU A 1 204 ? -10.249 6.856 48.052 1.00 78.56 204 GLU A N 1
ATOM 1663 C CA . GLU A 1 204 ? -9.657 5.964 47.049 1.00 78.56 204 GLU A CA 1
ATOM 1664 C C . GLU A 1 204 ? -8.444 6.622 46.384 1.00 78.56 204 GLU A C 1
ATOM 1666 O O . GLU A 1 204 ? -7.411 5.975 46.193 1.00 78.56 204 GLU A O 1
ATOM 1671 N N . VAL A 1 205 ? -8.537 7.928 46.113 1.00 78.06 205 VAL A N 1
ATOM 1672 C CA . VAL A 1 205 ? -7.425 8.732 45.587 1.00 78.06 205 VAL A CA 1
ATOM 1673 C C . VAL A 1 205 ? -6.271 8.777 46.593 1.00 78.06 205 VAL A C 1
ATOM 1675 O O . VAL A 1 205 ? -5.119 8.588 46.206 1.00 78.06 205 VAL A O 1
ATOM 1678 N N . ASP A 1 206 ? -6.560 8.951 47.886 1.00 77.31 206 ASP A N 1
ATOM 1679 C CA . ASP A 1 206 ? -5.552 8.926 48.957 1.00 77.31 206 ASP A CA 1
ATOM 1680 C C . ASP A 1 206 ? -4.837 7.580 49.071 1.00 77.31 206 ASP A C 1
ATOM 1682 O O . ASP A 1 206 ? -3.631 7.518 49.333 1.00 77.31 206 ASP A O 1
ATOM 1686 N N . THR A 1 207 ? -5.573 6.490 48.871 1.00 80.50 207 THR A N 1
ATOM 1687 C CA . THR A 1 207 ? -5.020 5.135 48.911 1.00 80.50 207 THR A CA 1
ATOM 1688 C C . THR A 1 207 ? -4.083 4.884 47.730 1.00 80.50 207 THR A C 1
ATOM 1690 O O . THR A 1 207 ? -3.006 4.310 47.909 1.00 80.50 207 THR A O 1
ATOM 1693 N N . GLU A 1 208 ? -4.454 5.346 46.537 1.00 77.25 208 GLU A N 1
ATOM 1694 C CA . GLU A 1 208 ? -3.635 5.207 45.329 1.00 77.25 208 GLU A CA 1
ATOM 1695 C C . GLU A 1 208 ? -2.385 6.105 45.378 1.00 77.25 208 GLU A C 1
ATOM 1697 O O . GLU A 1 208 ? -1.285 5.669 45.029 1.00 77.25 208 GLU A O 1
ATOM 1702 N N . LEU A 1 209 ? -2.514 7.318 45.929 1.00 73.06 209 LEU A N 1
ATOM 1703 C CA . LEU A 1 209 ? -1.399 8.235 46.191 1.00 73.06 209 LEU A CA 1
ATOM 1704 C C . LEU A 1 209 ? -0.353 7.638 47.142 1.00 73.06 209 LEU A C 1
ATOM 1706 O O . LEU A 1 209 ? 0.848 7.776 46.905 1.00 73.06 209 LEU A O 1
ATOM 1710 N N . LYS A 1 210 ? -0.790 6.943 48.201 1.00 75.56 210 LYS A N 1
ATOM 1711 C CA . LYS A 1 210 ? 0.113 6.259 49.147 1.00 75.56 210 LYS A CA 1
ATOM 1712 C C . LYS A 1 210 ? 0.835 5.069 48.513 1.00 75.56 210 LYS A C 1
ATOM 1714 O O . LYS A 1 210 ? 1.968 4.777 48.891 1.00 75.56 210 LYS A O 1
ATOM 1719 N N . LYS A 1 211 ? 0.196 4.380 47.562 1.00 77.06 211 LYS A N 1
ATOM 1720 C CA . LYS A 1 211 ? 0.774 3.220 46.866 1.00 77.06 211 LYS A CA 1
ATOM 1721 C C . LYS A 1 211 ? 1.804 3.607 45.808 1.00 77.06 211 LYS A C 1
ATOM 1723 O O . LYS A 1 211 ? 2.702 2.809 45.548 1.00 77.06 211 LYS A O 1
ATOM 1728 N N . ASN A 1 212 ? 1.703 4.800 45.216 1.00 66.00 212 ASN A N 1
ATOM 1729 C CA . ASN A 1 212 ? 2.549 5.196 44.088 1.00 66.00 212 ASN A CA 1
ATOM 1730 C C . ASN A 1 212 ? 3.232 6.576 44.269 1.00 66.00 212 ASN A C 1
ATOM 1732 O O . ASN A 1 212 ? 3.004 7.506 43.494 1.00 66.00 212 ASN A O 1
ATOM 1736 N N . PRO A 1 213 ? 4.137 6.723 45.260 1.00 62.59 213 PRO A N 1
ATOM 1737 C CA . PRO A 1 213 ? 4.727 8.014 45.633 1.00 62.59 213 PRO A CA 1
ATOM 1738 C C . PRO A 1 213 ? 5.702 8.613 44.600 1.00 62.59 213 PRO A C 1
ATOM 1740 O O . PRO A 1 213 ? 6.135 9.751 44.752 1.00 62.59 213 PRO A O 1
ATOM 1743 N N . LYS A 1 214 ? 6.072 7.872 43.546 1.00 61.97 214 LYS A N 1
ATOM 1744 C CA . LYS A 1 214 ? 7.043 8.311 42.523 1.00 61.97 214 LYS A CA 1
ATOM 1745 C C . LYS A 1 214 ? 6.458 9.233 41.447 1.00 61.97 214 LYS A C 1
ATOM 1747 O O . LYS A 1 214 ? 7.216 9.793 40.662 1.00 61.97 214 LYS A O 1
ATOM 1752 N N . GLU A 1 215 ? 5.137 9.386 41.394 1.00 57.94 215 GLU A N 1
ATOM 1753 C CA . GLU A 1 215 ? 4.452 10.205 40.385 1.00 57.94 215 GLU A CA 1
ATOM 1754 C C . GLU A 1 215 ? 4.075 11.620 40.868 1.00 57.94 215 GLU A C 1
ATOM 1756 O O . GLU A 1 215 ? 3.505 12.388 40.097 1.00 57.94 215 GLU A O 1
ATOM 1761 N N . LEU A 1 216 ? 4.410 11.973 42.115 1.00 60.25 216 LEU A N 1
ATOM 1762 C CA . LEU A 1 216 ? 4.061 13.247 42.747 1.00 60.25 216 LEU A CA 1
ATOM 1763 C C . LEU A 1 216 ? 4.967 14.394 42.266 1.00 60.25 216 LEU A C 1
ATOM 1765 O O . LEU A 1 216 ? 6.170 14.395 42.528 1.00 60.25 216 LEU A O 1
ATOM 1769 N N . LYS A 1 217 ? 4.380 15.389 41.596 1.00 65.25 217 LYS A N 1
ATOM 1770 C CA . LYS A 1 217 ? 5.023 16.662 41.223 1.00 65.25 217 LYS A CA 1
ATOM 1771 C C . LYS A 1 217 ? 4.270 17.875 41.779 1.00 65.25 217 LYS A C 1
ATOM 1773 O O . LYS A 1 217 ? 4.920 18.825 42.204 1.00 65.25 217 LYS A O 1
ATOM 1778 N N . ASP A 1 218 ? 2.935 17.838 41.811 1.00 66.25 218 ASP A N 1
ATOM 1779 C CA . ASP A 1 218 ? 2.070 18.903 42.341 1.00 66.25 218 ASP A CA 1
ATOM 1780 C C . ASP A 1 218 ? 0.812 18.297 43.011 1.00 66.25 218 ASP A C 1
ATOM 1782 O O . ASP A 1 218 ? -0.016 17.691 42.323 1.00 66.25 218 ASP A O 1
ATOM 1786 N N . PRO A 1 219 ? 0.608 18.475 44.335 1.00 66.50 219 PRO A N 1
ATOM 1787 C CA . PRO A 1 219 ? -0.450 17.806 45.100 1.00 66.50 219 PRO A CA 1
ATOM 1788 C C . PRO A 1 219 ? -1.886 17.991 44.588 1.00 66.50 219 PRO A C 1
ATOM 1790 O O . PRO A 1 219 ? -2.712 17.094 44.765 1.00 66.50 219 PRO A O 1
ATOM 1793 N N . LYS A 1 220 ? -2.223 19.144 43.992 1.00 71.44 220 LYS A N 1
ATOM 1794 C CA . LYS A 1 220 ? -3.593 19.401 43.503 1.00 71.44 220 LYS A CA 1
ATOM 1795 C C . LYS A 1 220 ? -3.817 18.778 42.128 1.00 71.44 220 LYS A C 1
ATOM 1797 O O . LYS A 1 220 ? -4.833 18.121 41.902 1.00 71.44 220 LYS A O 1
ATOM 1802 N N . THR A 1 221 ? -2.846 18.952 41.240 1.00 74.56 221 THR A N 1
ATOM 1803 C CA . THR A 1 221 ? -2.887 18.448 39.863 1.00 74.56 221 THR A CA 1
ATOM 1804 C C . THR A 1 221 ? -2.789 16.918 39.829 1.00 74.56 221 THR A C 1
ATOM 1806 O O . THR A 1 221 ? -3.479 16.272 39.041 1.00 74.56 221 THR A O 1
ATOM 1809 N N . ASP A 1 222 ? -2.020 16.314 40.743 1.00 76.31 222 ASP A N 1
ATOM 1810 C CA . ASP A 1 222 ? -1.887 14.857 40.856 1.00 76.31 222 ASP A CA 1
ATOM 1811 C C . ASP A 1 222 ? -3.146 14.173 41.402 1.00 76.31 222 ASP A C 1
ATOM 1813 O O . ASP A 1 222 ? -3.526 13.116 40.897 1.00 76.31 222 ASP A O 1
ATOM 1817 N N . ARG A 1 223 ? -3.849 14.788 42.365 1.00 78.50 223 ARG A N 1
ATOM 1818 C CA . ARG A 1 223 ? -5.144 14.277 42.853 1.00 78.50 223 ARG A CA 1
ATOM 1819 C C . ARG A 1 223 ? -6.181 14.204 41.738 1.00 78.50 223 ARG A C 1
ATOM 1821 O O . ARG A 1 223 ? -6.814 13.164 41.573 1.00 78.50 223 ARG A O 1
ATOM 1828 N N . GLN A 1 224 ? -6.326 15.278 40.960 1.00 82.81 224 GLN A N 1
ATOM 1829 C CA . GLN A 1 224 ? -7.271 15.309 39.843 1.00 82.81 224 GLN A CA 1
ATOM 1830 C C . GLN A 1 224 ? -6.893 14.278 38.771 1.00 82.81 224 GLN A C 1
ATOM 1832 O O . GLN A 1 224 ? -7.740 13.500 38.343 1.00 82.81 224 GLN A O 1
ATOM 1837 N N . ARG A 1 225 ? -5.604 14.187 38.416 1.00 83.50 225 ARG A N 1
ATOM 1838 C CA . ARG A 1 225 ? -5.097 13.203 37.449 1.00 83.50 225 ARG A CA 1
ATOM 1839 C C . ARG A 1 225 ? -5.376 11.759 37.872 1.00 83.50 225 ARG A C 1
ATOM 1841 O O . ARG A 1 225 ? -5.773 10.947 37.041 1.00 83.50 225 ARG A O 1
ATOM 1848 N N . ILE A 1 226 ? -5.176 11.426 39.148 1.00 83.56 226 ILE A N 1
ATOM 1849 C CA . ILE A 1 226 ? -5.450 10.082 39.683 1.00 83.56 226 ILE A CA 1
ATOM 1850 C C . ILE A 1 226 ? -6.952 9.807 39.724 1.00 83.56 226 ILE A C 1
ATOM 1852 O O . ILE A 1 226 ? -7.374 8.709 39.369 1.00 83.56 226 ILE A O 1
ATOM 1856 N N . LYS A 1 227 ? -7.763 10.802 40.096 1.00 85.69 227 LYS A N 1
ATOM 1857 C CA . LYS A 1 227 ? -9.224 10.693 40.065 1.00 85.69 227 LYS A CA 1
ATOM 1858 C C . LYS A 1 227 ? -9.730 10.388 38.654 1.00 85.69 227 LYS A C 1
ATOM 1860 O O . LYS A 1 227 ? -10.490 9.439 38.476 1.00 85.69 227 LYS A O 1
ATOM 1865 N N . ASP A 1 228 ? -9.246 11.125 37.656 1.00 86.88 228 ASP A N 1
ATOM 1866 C CA . ASP A 1 228 ? -9.606 10.921 36.250 1.00 86.88 228 ASP A CA 1
ATOM 1867 C C . ASP A 1 228 ? -9.109 9.563 35.735 1.00 86.88 228 ASP A C 1
ATOM 1869 O O . ASP A 1 228 ? -9.830 8.867 35.021 1.00 86.88 228 ASP A O 1
ATOM 1873 N N . LYS A 1 229 ? -7.907 9.135 36.144 1.00 88.44 229 LYS A N 1
ATOM 1874 C CA . LYS A 1 229 ? -7.369 7.806 35.826 1.00 88.44 229 LYS A CA 1
ATOM 1875 C C . LYS A 1 229 ? -8.257 6.690 36.379 1.00 88.44 229 LYS A C 1
ATOM 1877 O O . LYS A 1 229 ? -8.660 5.816 35.623 1.00 88.44 229 LYS A O 1
ATOM 1882 N N . LEU A 1 230 ? -8.606 6.738 37.664 1.00 87.62 230 LEU A N 1
ATOM 1883 C CA . LEU A 1 230 ? -9.456 5.732 38.307 1.00 87.62 230 LEU A CA 1
ATOM 1884 C C . LEU A 1 230 ? -10.870 5.706 37.706 1.00 87.62 230 LEU A C 1
ATOM 1886 O O . LEU A 1 230 ? -11.432 4.628 37.502 1.00 87.62 230 LEU A O 1
ATOM 1890 N N . ALA A 1 231 ? -11.433 6.873 37.380 1.00 88.94 231 ALA A N 1
ATOM 1891 C CA . ALA A 1 231 ? -12.724 6.968 36.704 1.00 88.94 231 ALA A CA 1
ATOM 1892 C C . ALA A 1 231 ? -12.668 6.354 35.294 1.00 88.94 231 ALA A C 1
ATOM 1894 O O . ALA A 1 231 ? -13.556 5.585 34.921 1.00 88.94 231 ALA A O 1
ATOM 1895 N N . ASN A 1 232 ? -11.600 6.627 34.537 1.00 89.44 232 ASN A N 1
ATOM 1896 C CA . ASN A 1 232 ? -11.369 6.026 33.225 1.00 89.44 232 ASN A CA 1
ATOM 1897 C C . ASN A 1 232 ? -11.165 4.509 33.324 1.00 89.44 232 ASN A C 1
ATOM 1899 O O . ASN A 1 232 ? -11.781 3.773 32.561 1.00 89.44 232 ASN A O 1
ATOM 1903 N N . ASP A 1 233 ? -10.392 4.019 34.295 1.00 90.38 233 ASP A N 1
ATOM 1904 C CA . ASP A 1 233 ? -10.177 2.582 34.512 1.00 90.38 233 ASP A CA 1
ATOM 1905 C C . ASP A 1 233 ? -11.494 1.856 34.843 1.00 90.38 233 ASP A C 1
ATOM 1907 O O . ASP A 1 233 ? -11.739 0.738 34.380 1.00 90.38 233 ASP A O 1
ATOM 1911 N N . ARG A 1 234 ? -12.381 2.490 35.625 1.00 91.81 234 ARG A N 1
ATOM 1912 C CA . ARG A 1 234 ? -13.736 1.975 35.889 1.00 91.81 234 ARG A CA 1
ATOM 1913 C C . ARG A 1 234 ? -14.589 1.965 34.629 1.00 91.81 234 ARG A C 1
ATOM 1915 O O . ARG A 1 234 ? -15.256 0.967 34.362 1.00 91.81 234 ARG A O 1
ATOM 1922 N N . LEU A 1 235 ? -14.548 3.039 33.845 1.00 90.25 235 LEU A N 1
ATOM 1923 C CA . LEU A 1 235 ? -15.265 3.120 32.578 1.00 90.25 235 LEU A CA 1
ATOM 1924 C C . LEU A 1 235 ? -14.796 2.031 31.600 1.00 90.25 235 LEU A C 1
ATOM 1926 O O . LEU A 1 235 ? -15.629 1.371 30.985 1.00 90.25 235 LEU A O 1
ATOM 1930 N N . GLU A 1 236 ? -13.490 1.786 31.500 1.00 91.56 236 GLU A N 1
ATOM 1931 C CA . GLU A 1 236 ? -12.927 0.714 30.673 1.00 91.56 236 GLU A CA 1
ATOM 1932 C C . GLU A 1 236 ? -13.392 -0.675 31.127 1.00 91.56 236 GLU A C 1
ATOM 1934 O O . GLU A 1 236 ? -13.764 -1.498 30.291 1.00 91.56 236 GLU A O 1
ATOM 1939 N N . LYS A 1 237 ? -13.479 -0.939 32.437 1.00 92.75 237 LYS A N 1
ATOM 1940 C CA . LYS A 1 237 ? -14.062 -2.197 32.943 1.00 92.75 237 LYS A CA 1
ATOM 1941 C C . LYS A 1 237 ? -15.525 -2.361 32.531 1.00 92.75 237 LYS A C 1
ATOM 1943 O O . LYS A 1 237 ? -15.915 -3.432 32.075 1.00 92.75 237 LYS A O 1
ATOM 1948 N N . ILE A 1 238 ? -16.320 -1.294 32.617 1.00 91.69 238 ILE A N 1
ATOM 1949 C CA . ILE A 1 238 ? -17.724 -1.312 32.179 1.00 91.69 238 ILE A CA 1
ATOM 1950 C C . ILE A 1 238 ? -17.818 -1.605 30.678 1.00 91.69 238 ILE A C 1
ATOM 1952 O O . ILE A 1 238 ? -18.627 -2.436 30.263 1.00 91.69 238 ILE A O 1
ATOM 1956 N N . LYS A 1 239 ? -16.970 -0.972 29.859 1.00 93.12 239 LYS A N 1
ATOM 1957 C CA . LYS A 1 239 ? -16.888 -1.253 28.419 1.00 93.12 239 LYS A CA 1
ATOM 1958 C C . LYS A 1 239 ? -16.547 -2.716 28.147 1.00 93.12 239 LYS A C 1
ATOM 1960 O O . LYS A 1 239 ? -17.203 -3.337 27.317 1.00 93.12 239 LYS A O 1
ATOM 1965 N N . GLN A 1 240 ? -15.577 -3.276 28.868 1.00 93.56 240 GLN A N 1
ATOM 1966 C CA . GLN A 1 240 ? -15.200 -4.685 28.746 1.00 93.56 240 GLN A CA 1
ATOM 1967 C C . GLN A 1 240 ? -16.351 -5.623 29.114 1.00 93.56 240 GLN A C 1
ATOM 1969 O O . GLN A 1 240 ? -16.568 -6.622 28.431 1.00 93.56 240 GLN A O 1
ATOM 1974 N N . ASP A 1 241 ? -17.110 -5.316 30.163 1.00 93.38 241 ASP A N 1
ATOM 1975 C CA . ASP A 1 241 ? -18.244 -6.143 30.577 1.00 93.38 241 ASP A CA 1
ATOM 1976 C C . ASP A 1 241 ? -19.420 -6.053 29.596 1.00 93.38 241 ASP A C 1
ATOM 1978 O O . ASP A 1 241 ? -20.054 -7.069 29.301 1.00 93.38 241 ASP A O 1
ATOM 1982 N N . LEU A 1 242 ? -19.684 -4.869 29.033 1.00 92.94 242 LEU A N 1
ATOM 1983 C CA . LEU A 1 242 ? -20.638 -4.705 27.931 1.00 92.94 242 LEU A CA 1
ATOM 1984 C C . LEU A 1 242 ? -20.194 -5.493 26.695 1.00 92.94 242 LEU A C 1
ATOM 1986 O O . LEU A 1 242 ? -20.991 -6.244 26.132 1.00 92.94 242 LEU A O 1
ATOM 1990 N N . ALA A 1 243 ? -18.922 -5.379 26.313 1.00 93.81 243 ALA A N 1
ATOM 1991 C CA . ALA A 1 243 ? -18.361 -6.093 25.176 1.00 93.81 243 ALA A CA 1
ATOM 1992 C C . ALA A 1 243 ? -18.462 -7.609 25.347 1.00 93.81 243 ALA A C 1
ATOM 1994 O O . ALA A 1 243 ? -18.939 -8.278 24.442 1.00 93.81 243 ALA A O 1
ATOM 1995 N N . LYS A 1 244 ? -18.131 -8.154 26.526 1.00 95.69 244 LYS A N 1
ATOM 1996 C CA . LYS A 1 244 ? -18.279 -9.591 26.813 1.00 95.69 244 LYS A CA 1
ATOM 1997 C C . LYS A 1 244 ? -19.713 -10.075 26.610 1.00 95.69 244 LYS A C 1
ATOM 1999 O O . LYS A 1 244 ? -19.916 -11.138 26.029 1.00 95.69 244 LYS A O 1
ATOM 2004 N N . LYS A 1 245 ? -20.709 -9.309 27.069 1.00 95.38 245 LYS A N 1
ATOM 2005 C CA . LYS A 1 245 ? -22.129 -9.649 26.872 1.00 95.38 245 LYS A CA 1
ATOM 2006 C C . LYS A 1 245 ? -22.498 -9.642 25.389 1.00 95.38 245 LYS A C 1
ATOM 2008 O O . LYS A 1 245 ? -23.146 -10.571 24.918 1.00 95.38 245 LYS A O 1
ATOM 2013 N N . ILE A 1 246 ? -22.061 -8.624 24.650 1.00 95.19 246 ILE A N 1
ATOM 2014 C CA . ILE A 1 246 ? -22.301 -8.505 23.205 1.00 95.19 246 ILE A CA 1
ATOM 2015 C C . ILE A 1 246 ? -21.604 -9.632 22.435 1.00 95.19 246 ILE A C 1
ATOM 2017 O O . ILE A 1 246 ? -22.211 -10.240 21.559 1.00 95.19 246 ILE A O 1
ATOM 2021 N N . ASP A 1 247 ? -20.366 -9.964 22.784 1.00 95.25 247 ASP A N 1
ATOM 2022 C CA . ASP A 1 247 ? -19.600 -11.027 22.138 1.00 95.25 247 ASP A CA 1
ATOM 2023 C C . ASP A 1 247 ? -20.241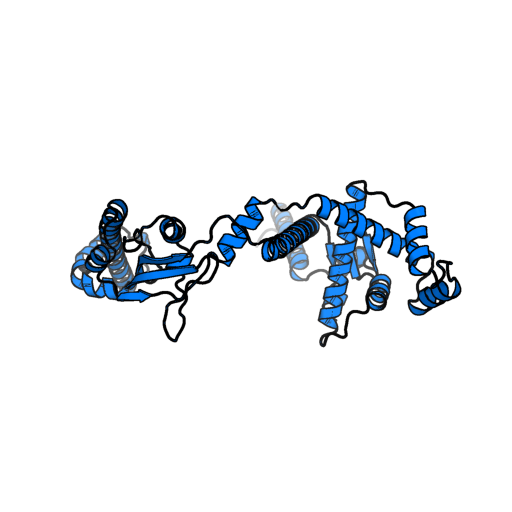 -12.398 22.376 1.00 95.25 247 ASP A C 1
ATOM 2025 O O . ASP A 1 247 ? -20.317 -13.206 21.454 1.00 95.25 247 ASP A O 1
ATOM 2029 N N . GLN A 1 248 ? -20.782 -12.653 23.573 1.00 95.44 248 GLN A N 1
ATOM 2030 C CA . GLN A 1 248 ? -21.573 -13.859 23.842 1.00 95.44 248 GLN A CA 1
ATOM 2031 C C . GLN A 1 248 ? -22.827 -13.931 22.960 1.00 95.44 248 GLN A C 1
ATOM 2033 O O . GLN A 1 248 ? -23.131 -14.994 22.417 1.00 95.44 248 GLN A O 1
ATOM 2038 N N . LEU A 1 249 ? -23.531 -12.809 22.767 1.00 94.94 249 LEU A N 1
ATOM 2039 C CA . LEU A 1 249 ? -24.672 -12.740 21.848 1.00 94.94 249 LEU A CA 1
ATOM 2040 C C . LEU A 1 249 ? -24.255 -12.990 20.394 1.00 94.94 249 LEU A C 1
ATOM 2042 O O . LEU A 1 249 ? -24.947 -13.719 19.681 1.00 94.94 249 LEU A O 1
ATOM 2046 N N . ALA A 1 250 ? -23.126 -12.425 19.966 1.00 94.06 250 ALA A N 1
ATOM 2047 C CA . ALA A 1 250 ? -22.583 -12.612 18.624 1.00 94.06 250 ALA A CA 1
ATOM 2048 C C . ALA A 1 250 ? -22.215 -14.081 18.368 1.00 94.06 250 ALA A C 1
ATOM 2050 O O . ALA A 1 250 ? -22.605 -14.649 17.348 1.00 94.06 250 ALA A O 1
ATOM 2051 N N . LEU A 1 251 ? -21.543 -14.729 19.326 1.00 93.12 251 LEU A N 1
ATOM 2052 C CA . LEU A 1 251 ? -21.195 -16.152 19.261 1.00 93.12 251 LEU A CA 1
ATOM 2053 C C . LEU A 1 251 ? -22.436 -17.054 19.232 1.00 93.12 251 LEU A C 1
ATOM 2055 O O . LEU A 1 251 ? -22.445 -18.068 18.539 1.00 93.12 251 LEU A O 1
ATOM 2059 N N . ALA A 1 252 ? -23.499 -16.668 19.939 1.00 94.25 252 ALA A N 1
ATOM 2060 C CA . ALA A 1 252 ? -24.787 -17.356 19.912 1.00 94.25 252 ALA A CA 1
ATOM 2061 C C . ALA A 1 252 ? -25.644 -17.020 18.670 1.00 94.25 252 ALA A C 1
ATOM 2063 O O . ALA A 1 252 ? -26.751 -17.543 18.533 1.00 94.25 252 ALA A O 1
ATOM 2064 N N . GLY A 1 253 ? -25.169 -16.150 17.768 1.00 92.75 253 GLY A N 1
ATOM 2065 C CA . GLY A 1 253 ? -25.879 -15.756 16.548 1.00 92.75 253 GLY A CA 1
ATOM 2066 C C . GLY A 1 253 ? -27.171 -14.975 16.802 1.00 92.75 253 GLY A C 1
ATOM 2067 O O . GLY A 1 253 ? -28.118 -15.087 16.022 1.00 92.75 253 GLY A O 1
ATOM 2068 N N . ARG A 1 254 ? -27.237 -14.227 17.909 1.00 96.12 254 ARG A N 1
ATOM 2069 C CA . ARG A 1 254 ? -28.422 -13.458 18.319 1.00 96.12 254 ARG A CA 1
ATOM 2070 C C . ARG A 1 254 ? -28.606 -12.203 17.468 1.00 96.12 254 ARG A C 1
ATOM 2072 O O . ARG A 1 254 ? -27.724 -11.798 16.706 1.00 96.12 254 ARG A O 1
ATOM 2079 N N . SER A 1 255 ? -29.788 -11.603 17.573 1.00 96.19 255 SER A N 1
ATOM 2080 C CA . SER A 1 255 ? -30.171 -10.479 16.720 1.00 96.19 255 SER A CA 1
ATOM 2081 C C . SER A 1 255 ? -29.409 -9.192 17.058 1.00 96.19 255 SER A C 1
ATOM 2083 O O . SER A 1 255 ? -29.040 -8.936 18.205 1.00 96.19 255 SER A O 1
ATOM 2085 N N . PHE A 1 256 ? -29.222 -8.340 16.049 1.00 96.38 256 PHE A N 1
ATOM 2086 C CA . PHE A 1 256 ? -28.685 -6.989 16.221 1.00 96.38 256 PHE A CA 1
ATOM 2087 C C . PHE A 1 256 ? -29.523 -6.155 17.200 1.00 96.38 256 PHE A C 1
ATOM 2089 O O . PHE A 1 256 ? -28.966 -5.409 17.998 1.00 96.38 256 PHE A O 1
ATOM 2096 N N . ALA A 1 257 ? -30.850 -6.316 17.185 1.00 95.75 257 ALA A N 1
ATOM 2097 C CA . ALA A 1 257 ? -31.754 -5.609 18.090 1.00 95.75 257 ALA A CA 1
ATOM 2098 C C . ALA A 1 257 ? -31.496 -5.952 19.569 1.00 95.75 257 ALA A C 1
ATOM 2100 O O . ALA A 1 257 ? -31.490 -5.059 20.411 1.00 95.75 257 ALA A O 1
ATOM 2101 N N . GLU A 1 258 ? -31.218 -7.220 19.892 1.00 95.50 258 GLU A N 1
ATOM 2102 C CA . GLU A 1 258 ? -30.876 -7.631 21.262 1.00 95.50 258 GLU A CA 1
ATOM 2103 C C . GLU A 1 258 ? -29.562 -7.004 21.738 1.00 95.50 258 GLU A C 1
ATOM 2105 O O . GLU A 1 258 ? -29.494 -6.457 22.838 1.00 95.50 258 GLU A O 1
ATOM 2110 N N . ALA A 1 259 ? -28.523 -7.033 20.902 1.00 95.38 259 ALA A N 1
ATOM 2111 C CA . ALA A 1 259 ? -27.249 -6.403 21.238 1.00 95.38 259 ALA A CA 1
ATOM 2112 C C . ALA A 1 259 ? -27.376 -4.876 21.340 1.00 95.38 259 ALA A C 1
ATOM 2114 O O . ALA A 1 259 ? -26.795 -4.266 22.238 1.00 95.38 259 ALA A O 1
ATOM 2115 N N . GLN A 1 260 ? -28.182 -4.259 20.473 1.00 95.50 260 GLN A N 1
ATOM 2116 C CA . GLN A 1 260 ? -28.479 -2.831 20.517 1.00 95.50 260 GLN A CA 1
ATOM 2117 C C . GLN A 1 260 ? -29.240 -2.444 21.787 1.00 95.50 260 GLN A C 1
ATOM 2119 O O . GLN A 1 260 ? -28.952 -1.385 22.339 1.00 95.50 260 GLN A O 1
ATOM 2124 N N . ALA A 1 261 ? -30.131 -3.294 22.300 1.00 94.75 261 ALA A N 1
ATOM 2125 C CA . ALA A 1 261 ? -30.822 -3.058 23.566 1.00 94.75 261 ALA A CA 1
ATOM 2126 C C . ALA A 1 261 ? -29.871 -3.096 24.778 1.00 94.75 261 ALA A C 1
ATOM 2128 O O . ALA A 1 261 ? -30.063 -2.338 25.727 1.00 94.75 261 ALA A O 1
ATOM 2129 N N . ILE A 1 262 ? -28.823 -3.932 24.739 1.00 93.06 262 ILE A N 1
ATOM 2130 C CA . ILE A 1 262 ? -27.773 -3.962 25.775 1.00 93.06 262 ILE A CA 1
ATOM 2131 C C . ILE A 1 262 ? -26.843 -2.753 25.650 1.00 93.06 262 ILE A C 1
ATOM 2133 O O . ILE A 1 262 ? -26.545 -2.099 26.647 1.00 93.06 262 ILE A O 1
ATOM 2137 N N . LEU A 1 263 ? -26.376 -2.456 24.434 1.00 93.00 263 LEU A N 1
ATOM 2138 C CA . LEU A 1 263 ? -25.455 -1.347 24.182 1.00 93.00 263 LEU A CA 1
ATOM 2139 C C . LEU A 1 263 ? -26.136 0.018 24.369 1.00 93.00 263 LEU A C 1
ATOM 2141 O O . LEU A 1 263 ? -25.486 1.003 24.721 1.00 93.00 263 LEU A O 1
ATOM 2145 N N . GLN A 1 264 ? -27.443 0.080 24.096 1.00 92.62 264 GLN A N 1
ATOM 2146 C CA . GLN A 1 264 ? -28.250 1.299 24.025 1.00 92.62 264 GLN A CA 1
ATOM 2147 C C . GLN A 1 264 ? -27.596 2.364 23.125 1.00 92.62 264 GLN A C 1
ATOM 2149 O O . GLN A 1 264 ? -27.570 3.557 23.443 1.00 92.62 264 GLN A O 1
ATOM 2154 N N . GLY A 1 265 ? -26.981 1.914 22.029 1.00 91.00 265 GLY A N 1
ATOM 2155 C CA . GLY A 1 265 ? -26.315 2.772 21.055 1.00 91.00 265 GLY A CA 1
ATOM 2156 C C . GLY A 1 265 ? -27.303 3.414 20.084 1.00 91.00 265 GLY A C 1
ATOM 2157 O O . GLY A 1 265 ? -28.379 2.869 19.818 1.00 91.00 265 GLY A O 1
ATOM 2158 N N . VAL A 1 266 ? -26.910 4.562 19.534 1.00 93.38 266 VAL A N 1
ATOM 2159 C CA . VAL A 1 266 ? -27.622 5.235 18.444 1.00 93.38 266 VAL A CA 1
ATOM 2160 C C . VAL A 1 266 ? -27.436 4.420 17.175 1.00 93.38 266 VAL A C 1
ATOM 2162 O O . VAL A 1 266 ? -26.307 4.116 16.791 1.00 93.38 266 VAL A O 1
ATOM 2165 N N . VAL A 1 267 ? -28.546 4.057 16.540 1.00 95.44 267 VAL A N 1
ATOM 2166 C CA . VAL A 1 267 ? -28.554 3.251 15.319 1.00 95.44 267 VAL A CA 1
ATOM 2167 C C . VAL A 1 267 ? -28.439 4.154 14.098 1.00 95.44 267 VAL A C 1
ATOM 2169 O O . VAL A 1 267 ? -29.213 5.096 13.949 1.00 95.44 267 VAL A O 1
ATOM 2172 N N . SER A 1 268 ? -27.513 3.825 13.203 1.00 95.12 268 SER A N 1
ATOM 2173 C CA . SER A 1 268 ? -27.313 4.503 11.924 1.00 95.12 268 SER A CA 1
ATOM 2174 C C . SER A 1 268 ? -26.953 3.493 10.825 1.00 95.12 268 SER A C 1
ATOM 2176 O O . SER A 1 268 ? -26.890 2.281 11.056 1.00 95.12 268 SER A O 1
ATOM 2178 N N . TYR A 1 269 ? -26.772 3.982 9.601 1.00 95.62 269 TYR A N 1
ATOM 2179 C CA . TYR A 1 269 ? -26.495 3.170 8.416 1.00 95.62 269 TYR A CA 1
ATOM 2180 C C . TYR A 1 269 ? -25.274 3.691 7.682 1.00 95.62 269 TYR A C 1
ATOM 2182 O O . TYR A 1 269 ? -25.013 4.890 7.677 1.00 95.62 269 TYR A O 1
ATOM 2190 N N . SER A 1 270 ? -24.569 2.801 6.992 1.00 95.19 270 SER A N 1
ATOM 2191 C CA . SER A 1 270 ? -23.576 3.222 6.012 1.00 95.19 270 SER A CA 1
ATOM 2192 C C . SER A 1 270 ? -24.220 3.551 4.662 1.00 95.19 270 SER A C 1
ATOM 2194 O O . SER A 1 270 ? -25.315 3.077 4.324 1.00 95.19 270 SER A O 1
ATOM 2196 N N . ASN A 1 271 ? -23.482 4.294 3.843 1.00 94.25 271 ASN A N 1
ATOM 2197 C CA . ASN A 1 271 ? -23.639 4.256 2.392 1.00 94.25 271 ASN A CA 1
ATOM 2198 C C . ASN A 1 271 ? -23.297 2.859 1.850 1.00 94.25 271 ASN A C 1
ATOM 2200 O O . ASN A 1 271 ? -22.765 2.013 2.574 1.00 94.25 271 ASN A O 1
ATOM 2204 N N . GLU A 1 272 ? -23.628 2.599 0.587 1.00 94.12 272 GLU A N 1
ATOM 2205 C CA . GLU A 1 272 ? -23.122 1.404 -0.092 1.00 94.12 272 GLU A CA 1
ATOM 2206 C C . GLU A 1 272 ? -21.624 1.558 -0.359 1.00 94.12 272 GLU A C 1
ATOM 2208 O O . GLU A 1 272 ? -21.172 2.627 -0.769 1.00 94.12 272 GLU A O 1
ATOM 2213 N N . PHE A 1 273 ? -20.862 0.497 -0.112 1.00 93.88 273 PHE A N 1
ATOM 2214 C CA . PHE A 1 273 ? -19.413 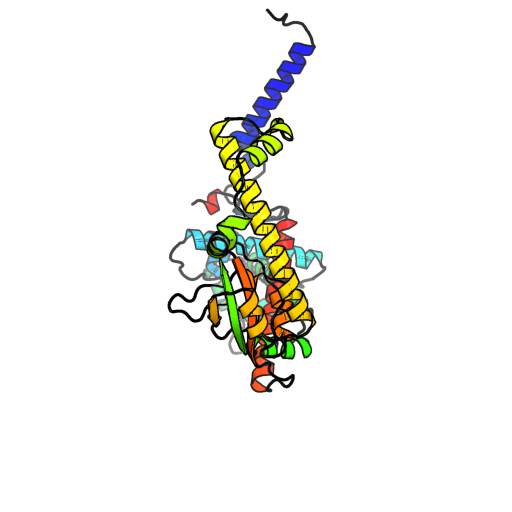0.471 -0.295 1.00 93.88 273 PHE A CA 1
ATOM 2215 C C . PHE A 1 273 ? -18.947 -0.897 -0.802 1.00 93.88 273 PHE A C 1
ATOM 2217 O O . PHE A 1 273 ? -19.649 -1.906 -0.668 1.00 93.88 273 PHE A O 1
ATOM 2224 N N . ARG A 1 274 ? -17.751 -0.927 -1.388 1.00 93.06 274 ARG A N 1
ATOM 2225 C CA . ARG A 1 274 ? -17.060 -2.139 -1.843 1.00 93.06 274 ARG A CA 1
ATOM 2226 C C . ARG A 1 274 ? -15.924 -2.488 -0.878 1.00 93.06 274 ARG A C 1
ATOM 2228 O O . ARG A 1 274 ? -15.490 -1.634 -0.103 1.00 93.06 274 ARG A O 1
ATOM 2235 N N . PRO A 1 275 ? -15.408 -3.727 -0.891 1.00 90.06 275 PRO A N 1
ATOM 2236 C CA . PRO A 1 275 ? -14.200 -4.051 -0.143 1.00 90.06 275 PRO A CA 1
ATOM 2237 C C . PRO A 1 275 ? -13.050 -3.121 -0.562 1.00 90.06 275 PRO A C 1
ATOM 2239 O O . PRO A 1 275 ? -12.737 -3.029 -1.744 1.00 90.06 275 PRO A O 1
ATOM 2242 N N . GLY A 1 276 ? -12.439 -2.432 0.404 1.00 87.50 276 GLY A N 1
ATOM 2243 C CA . GLY A 1 276 ? -11.372 -1.451 0.167 1.00 87.50 276 GLY A CA 1
ATOM 2244 C C . GLY A 1 276 ? -11.837 0.008 0.088 1.00 87.50 276 GLY A C 1
ATOM 2245 O O . GLY A 1 276 ? -11.011 0.902 0.266 1.00 87.50 276 GLY A O 1
ATOM 2246 N N . ASP A 1 277 ? -13.134 0.266 -0.093 1.00 91.75 277 ASP A N 1
ATOM 2247 C CA . ASP A 1 277 ? -13.676 1.626 -0.047 1.00 91.75 277 ASP A CA 1
ATOM 2248 C C . ASP A 1 277 ? -13.719 2.172 1.389 1.00 91.75 277 ASP A C 1
ATOM 2250 O O . ASP A 1 277 ? -13.815 1.430 2.372 1.00 91.75 277 ASP A O 1
ATOM 2254 N N . LEU A 1 278 ? -13.722 3.502 1.509 1.00 91.94 278 LEU A N 1
ATOM 2255 C CA . LEU A 1 278 ? -13.972 4.178 2.781 1.00 91.94 278 LEU A CA 1
ATOM 2256 C C . LEU A 1 278 ? -15.422 3.961 3.223 1.00 91.94 278 LEU A C 1
ATOM 2258 O O . LEU A 1 278 ? -16.362 4.292 2.494 1.00 91.94 278 LEU A O 1
ATOM 2262 N N . ILE A 1 279 ? -15.609 3.484 4.453 1.00 93.44 279 ILE A N 1
ATOM 2263 C CA . ILE A 1 279 ? -16.944 3.274 5.019 1.00 93.44 279 ILE A CA 1
ATOM 2264 C C . ILE A 1 279 ? -17.471 4.613 5.525 1.00 93.44 279 ILE A C 1
ATOM 2266 O O . ILE A 1 279 ? -16.901 5.204 6.442 1.00 93.44 279 ILE A O 1
ATOM 2270 N N . ARG A 1 280 ? -18.568 5.091 4.935 1.00 94.31 280 ARG A N 1
ATOM 2271 C CA . ARG A 1 280 ? -19.179 6.381 5.278 1.00 94.31 280 ARG A CA 1
ATOM 2272 C C . ARG A 1 280 ? -20.568 6.205 5.863 1.00 94.31 280 ARG A C 1
ATOM 2274 O O . ARG A 1 280 ? -21.344 5.396 5.355 1.00 94.31 280 ARG A O 1
ATOM 2281 N N . GLU A 1 281 ? -20.878 6.985 6.889 1.00 93.38 281 GLU A N 1
ATOM 2282 C CA . GLU A 1 281 ? -22.228 7.125 7.428 1.00 93.38 281 GLU A CA 1
ATOM 2283 C C . GLU A 1 281 ? -23.179 7.714 6.373 1.00 93.38 281 GLU A C 1
ATOM 2285 O O . GLU A 1 281 ? -22.785 8.513 5.519 1.00 93.38 281 GLU A O 1
ATOM 2290 N N . LYS A 1 282 ? -24.443 7.288 6.416 1.00 90.31 282 LYS A N 1
ATOM 2291 C CA . LYS A 1 282 ? -25.527 7.792 5.572 1.00 90.31 282 LYS A CA 1
ATOM 2292 C C . LYS A 1 282 ? -26.095 9.087 6.170 1.00 90.31 282 LYS A C 1
ATOM 2294 O O . LYS A 1 282 ? -27.265 9.143 6.544 1.00 90.31 282 LYS A O 1
ATOM 2299 N N . ASP A 1 283 ? -25.256 10.110 6.267 1.00 84.38 283 ASP A N 1
ATOM 2300 C CA . ASP A 1 283 ? -25.611 11.464 6.695 1.00 84.38 283 ASP A CA 1
ATOM 2301 C C . ASP A 1 283 ? -25.157 12.510 5.659 1.00 84.38 283 ASP A C 1
ATOM 2303 O O . ASP A 1 283 ? -24.394 12.208 4.740 1.00 84.38 283 ASP A O 1
ATOM 2307 N N . GLU A 1 284 ? -25.622 13.759 5.788 1.00 74.56 284 GLU A N 1
ATOM 2308 C CA . GLU A 1 284 ? -25.242 14.855 4.874 1.00 74.56 284 GLU A CA 1
ATOM 2309 C C . GLU A 1 284 ? -23.730 15.134 4.872 1.00 74.56 284 GLU A C 1
ATOM 2311 O O . GLU A 1 284 ? -23.189 15.667 3.905 1.00 74.56 284 GLU A O 1
ATOM 2316 N N . LYS A 1 285 ? -23.033 14.774 5.958 1.00 79.56 285 LYS A N 1
ATOM 2317 C CA . LYS A 1 285 ? -21.598 15.024 6.140 1.00 79.56 285 LYS A CA 1
ATOM 2318 C C . LYS A 1 285 ? -20.723 13.880 5.617 1.00 79.56 285 LYS A C 1
ATOM 2320 O O . LYS A 1 285 ? -19.521 14.084 5.452 1.00 79.56 285 LYS A O 1
ATOM 2325 N N . GLY A 1 286 ? -21.288 12.700 5.359 1.00 83.25 286 GLY A N 1
ATOM 2326 C CA . GLY A 1 286 ? -20.588 11.518 4.857 1.00 83.25 286 GLY A CA 1
ATOM 2327 C C . GLY A 1 286 ? -19.401 11.106 5.726 1.00 83.25 286 GLY A C 1
ATOM 2328 O O . GLY A 1 286 ? -18.322 10.815 5.186 1.00 83.25 286 GLY A O 1
ATOM 2329 N N . ARG A 1 287 ? -19.573 11.143 7.056 1.00 89.38 287 ARG A N 1
ATOM 2330 C CA . ARG A 1 287 ? -18.497 10.902 8.034 1.00 89.38 287 ARG A CA 1
ATOM 2331 C C . ARG A 1 287 ? -17.882 9.518 7.848 1.00 89.38 287 ARG A C 1
ATOM 2333 O O . ARG A 1 287 ? -18.597 8.533 7.693 1.00 89.38 287 ARG A O 1
ATOM 2340 N N . ILE A 1 288 ? -16.552 9.444 7.875 1.00 91.62 288 ILE A N 1
ATOM 2341 C CA . ILE A 1 288 ? -15.820 8.181 7.722 1.00 91.62 288 ILE A CA 1
ATOM 2342 C C . ILE A 1 288 ? -15.809 7.437 9.060 1.00 91.62 288 ILE A C 1
ATOM 2344 O O . ILE A 1 288 ? -15.428 7.996 10.088 1.00 91.62 288 ILE A O 1
ATOM 2348 N N . LEU A 1 289 ? -16.188 6.162 9.033 1.00 92.12 289 LEU A N 1
ATOM 2349 C CA . LEU A 1 289 ? -16.244 5.276 10.193 1.00 92.12 289 LEU A CA 1
ATOM 2350 C C . LEU A 1 289 ? -14.894 4.571 10.400 1.00 92.12 289 LEU A C 1
ATOM 2352 O O . LEU A 1 289 ? -14.793 3.350 10.259 1.00 92.12 289 LEU A O 1
ATOM 2356 N N . TYR A 1 290 ? -13.851 5.341 10.733 1.00 91.81 290 TYR A N 1
ATOM 2357 C CA . TYR A 1 290 ? -12.486 4.821 10.929 1.00 91.81 290 TYR A CA 1
ATOM 2358 C C . TYR A 1 290 ? -12.411 3.618 11.887 1.00 91.81 290 TYR A C 1
ATOM 2360 O O . TYR A 1 290 ? -11.793 2.620 11.509 1.00 91.81 290 TYR A O 1
ATOM 2368 N N . PRO A 1 291 ? -13.087 3.624 13.061 1.00 92.06 291 PRO A N 1
ATOM 2369 C CA . PRO A 1 291 ? -13.056 2.479 13.973 1.00 92.06 291 PRO A CA 1
ATOM 2370 C C . PRO A 1 291 ? -13.549 1.167 13.359 1.00 92.06 291 PRO A C 1
ATOM 2372 O O . PRO A 1 291 ? -13.038 0.099 13.684 1.00 92.06 291 PRO A O 1
ATOM 2375 N N . LEU A 1 292 ? -14.540 1.228 12.465 1.00 91.94 292 LEU A N 1
ATOM 2376 C CA . LEU A 1 292 ? -15.037 0.042 11.771 1.00 91.94 292 LEU A CA 1
ATOM 2377 C C . LEU A 1 292 ? -14.074 -0.391 10.664 1.00 91.94 292 LEU A C 1
ATOM 2379 O O . LEU A 1 292 ? -13.795 -1.578 10.532 1.00 91.94 292 LEU A O 1
ATOM 2383 N N . GLN A 1 293 ? -13.538 0.560 9.898 1.00 88.69 293 GLN A N 1
ATOM 2384 C CA . GLN A 1 293 ? -12.664 0.276 8.760 1.00 88.69 293 GLN A CA 1
ATOM 2385 C C . GLN A 1 293 ? -11.351 -0.415 9.172 1.00 88.69 293 GLN A C 1
ATOM 2387 O O . GLN A 1 293 ? -10.906 -1.359 8.514 1.00 88.69 293 GLN A O 1
ATOM 2392 N N . GLU A 1 294 ? -10.748 0.022 10.278 1.00 90.50 294 GLU A N 1
ATOM 2393 C CA . GLU A 1 294 ? -9.482 -0.527 10.786 1.00 90.50 294 GLU A CA 1
ATOM 2394 C C . GLU A 1 294 ? -9.671 -1.796 11.636 1.00 90.50 294 GLU A C 1
ATOM 2396 O O . GLU A 1 294 ? -8.710 -2.495 11.968 1.00 90.50 294 GLU A O 1
ATOM 2401 N N . SER A 1 295 ? -10.916 -2.135 11.979 1.00 93.38 295 SER A N 1
ATOM 2402 C CA . SER A 1 295 ? -11.216 -3.265 12.850 1.00 93.38 295 SER A CA 1
ATOM 2403 C C . SER A 1 295 ? -11.079 -4.609 12.136 1.00 93.38 295 SER A C 1
ATOM 2405 O O . SER A 1 295 ? -11.819 -4.943 11.208 1.00 93.38 295 SER A O 1
ATOM 2407 N N . LYS A 1 296 ? -10.201 -5.468 12.665 1.00 92.62 296 LYS A N 1
ATOM 2408 C CA . LYS A 1 296 ? -10.090 -6.876 12.242 1.00 92.62 296 LYS A CA 1
ATOM 2409 C C . LYS A 1 296 ? -11.383 -7.662 12.480 1.00 92.62 296 LYS A C 1
ATOM 2411 O O . LYS A 1 296 ? -11.695 -8.592 11.735 1.00 92.62 296 LYS A O 1
ATOM 2416 N N . ILE A 1 297 ? -12.138 -7.293 13.518 1.00 93.06 297 ILE A N 1
ATOM 2417 C CA . ILE A 1 297 ? -13.442 -7.894 13.818 1.00 93.06 297 ILE A CA 1
ATOM 2418 C C . ILE A 1 297 ? -14.413 -7.571 12.685 1.00 93.06 297 ILE A C 1
ATOM 2420 O O . ILE A 1 297 ? -15.036 -8.477 12.148 1.00 93.06 297 ILE A O 1
ATOM 2424 N N . PHE A 1 298 ? -14.470 -6.311 12.252 1.00 94.44 298 PHE A N 1
ATOM 2425 C CA . PHE A 1 298 ? -15.318 -5.912 11.133 1.00 94.44 298 PHE A CA 1
ATOM 2426 C C . PHE A 1 298 ? -14.966 -6.670 9.848 1.00 94.44 298 PHE A C 1
ATOM 2428 O O . PHE A 1 298 ? -15.840 -7.273 9.227 1.00 94.44 298 PHE A O 1
ATOM 2435 N N . GLN A 1 299 ? -13.680 -6.692 9.482 1.00 91.25 299 GLN A N 1
ATOM 2436 C CA . GLN A 1 299 ? -13.194 -7.330 8.253 1.00 91.25 299 GLN A CA 1
ATOM 2437 C C . GLN A 1 299 ? -13.498 -8.837 8.194 1.00 91.25 299 GLN A C 1
ATOM 2439 O O . GLN A 1 299 ? -13.760 -9.369 7.117 1.00 91.25 299 GLN A O 1
ATOM 2444 N N . SER A 1 300 ? -13.495 -9.523 9.342 1.00 89.56 300 SER A N 1
ATOM 2445 C CA . SER A 1 300 ? -13.829 -10.953 9.430 1.00 89.56 300 SER A CA 1
ATOM 2446 C C . SER A 1 300 ? -15.338 -11.216 9.519 1.00 89.56 300 SER A C 1
ATOM 2448 O O . SER A 1 300 ? -15.851 -12.132 8.866 1.00 89.56 300 SER A O 1
ATOM 2450 N N . ASP A 1 301 ? -16.069 -10.401 10.280 1.00 91.69 301 ASP A N 1
ATOM 2451 C CA . ASP A 1 301 ? -17.489 -10.631 10.550 1.00 91.69 301 ASP A CA 1
ATOM 2452 C C . ASP A 1 301 ? -18.370 -10.200 9.366 1.00 91.69 301 ASP A C 1
ATOM 2454 O O . ASP A 1 301 ? -19.368 -10.855 9.087 1.00 91.69 301 ASP A O 1
ATOM 2458 N N . ILE A 1 302 ? -18.006 -9.172 8.590 1.00 91.06 302 ILE A N 1
ATOM 2459 C CA . ILE A 1 302 ? -18.870 -8.639 7.515 1.00 91.06 302 ILE A CA 1
ATOM 2460 C C . ILE A 1 302 ? -19.265 -9.685 6.455 1.00 91.06 302 ILE A C 1
ATOM 2462 O O . ILE A 1 302 ? -20.384 -9.662 5.932 1.00 91.06 302 ILE A O 1
ATOM 2466 N N . PHE A 1 303 ? -18.383 -10.644 6.162 1.00 88.38 303 PHE A N 1
ATOM 2467 C CA . PHE A 1 303 ? -18.643 -11.701 5.179 1.00 88.38 303 PHE A CA 1
ATOM 2468 C C . PHE A 1 303 ? -19.221 -12.983 5.783 1.00 88.38 303 PHE A C 1
ATOM 2470 O O . PHE A 1 303 ? -19.878 -13.732 5.063 1.00 88.38 303 PHE A O 1
ATOM 2477 N N . SER A 1 304 ? -19.022 -13.230 7.078 1.00 89.25 304 SER A N 1
ATOM 2478 C CA . SER A 1 304 ? -19.480 -14.450 7.759 1.00 89.25 304 SER A CA 1
ATOM 2479 C C . SER A 1 304 ? -20.816 -14.266 8.486 1.00 89.25 304 SER A C 1
ATOM 2481 O O . SER A 1 304 ? -21.606 -15.206 8.591 1.00 89.25 304 SER A O 1
ATOM 2483 N N . LEU A 1 305 ? -21.115 -13.045 8.931 1.00 91.62 305 LEU A N 1
ATOM 2484 C CA . LEU A 1 305 ? -22.292 -12.717 9.722 1.00 91.62 305 LEU A CA 1
ATOM 2485 C C . LEU A 1 305 ? -23.577 -12.852 8.895 1.00 91.62 305 LEU A C 1
ATOM 2487 O O . LEU A 1 305 ? -23.645 -12.453 7.728 1.00 91.62 305 LEU A O 1
ATOM 2491 N N . LYS A 1 306 ? -24.619 -13.439 9.489 1.00 89.56 306 LYS A N 1
ATOM 2492 C CA . LYS A 1 306 ? -25.950 -13.509 8.871 1.00 89.56 306 LYS A CA 1
ATOM 2493 C C . LYS A 1 306 ? -26.614 -12.132 8.918 1.00 89.56 306 LYS A C 1
ATOM 2495 O O . LYS A 1 306 ? -26.434 -11.383 9.875 1.00 89.56 306 LYS A O 1
ATOM 2500 N N . GLN A 1 307 ? -27.409 -11.813 7.902 1.00 89.25 307 GLN A N 1
ATOM 2501 C CA . GLN A 1 307 ? -28.194 -10.580 7.884 1.00 89.25 307 GLN A CA 1
ATOM 2502 C C . GLN A 1 307 ? -29.115 -10.519 9.112 1.00 89.25 307 GLN A C 1
ATOM 2504 O O . GLN A 1 307 ? -29.829 -11.478 9.398 1.00 89.25 307 GLN A O 1
ATOM 2509 N N . GLY A 1 308 ? -29.058 -9.410 9.853 1.00 88.88 308 GLY A N 1
ATOM 2510 C CA . GLY A 1 308 ? -29.822 -9.200 11.086 1.00 88.88 308 GLY A CA 1
ATOM 2511 C C . GLY A 1 308 ? -29.194 -9.780 12.361 1.00 88.88 308 GLY A C 1
ATOM 2512 O O . GLY A 1 308 ? -29.660 -9.451 13.452 1.00 88.88 308 GLY A O 1
ATOM 2513 N N . ALA A 1 309 ? -28.134 -10.592 12.266 1.00 94.81 309 ALA A N 1
ATOM 2514 C CA . ALA A 1 309 ? -27.364 -11.034 13.432 1.00 94.81 309 ALA A CA 1
ATOM 2515 C C . ALA A 1 309 ? -26.395 -9.933 13.894 1.00 94.81 309 ALA A C 1
ATOM 2517 O O . ALA A 1 309 ? -25.946 -9.125 13.078 1.00 94.81 309 ALA A O 1
ATOM 2518 N N . THR A 1 310 ? -26.075 -9.888 15.187 1.00 95.81 310 THR A N 1
ATOM 2519 C CA . THR A 1 310 ? -25.115 -8.919 15.740 1.00 95.81 310 THR A CA 1
ATOM 2520 C C . THR A 1 310 ? -23.669 -9.336 15.492 1.00 95.81 310 THR A C 1
ATOM 2522 O O . THR A 1 310 ? -23.320 -10.507 15.638 1.00 95.81 310 THR A O 1
ATOM 2525 N N . SER A 1 311 ? -22.806 -8.370 15.178 1.00 96.31 311 SER A N 1
ATOM 2526 C CA . SER A 1 311 ? -21.358 -8.561 15.222 1.00 96.31 311 SER A CA 1
ATOM 2527 C C . SER A 1 311 ? -20.850 -8.666 16.657 1.00 96.31 311 SER A C 1
ATOM 2529 O O . SER A 1 311 ? -21.539 -8.279 17.609 1.00 96.31 311 SER A O 1
ATOM 2531 N N . ARG A 1 312 ? -19.592 -9.093 16.790 1.00 95.56 312 ARG A N 1
ATOM 2532 C CA . ARG A 1 312 ? -18.803 -8.841 18.000 1.00 95.56 312 ARG A CA 1
ATOM 2533 C C . ARG A 1 312 ? -18.615 -7.340 18.225 1.00 95.56 312 ARG A C 1
ATOM 2535 O O . ARG A 1 312 ? -18.766 -6.529 17.302 1.00 95.56 312 ARG A O 1
ATOM 2542 N N . CYS A 1 313 ? -18.289 -6.985 19.458 1.00 95.06 313 CYS A N 1
ATOM 2543 C CA . CYS A 1 313 ? -18.064 -5.616 19.885 1.00 95.06 313 CYS A CA 1
ATOM 2544 C C . CYS A 1 313 ? -16.781 -5.044 19.260 1.00 95.06 313 CYS A C 1
ATOM 2546 O O . CYS A 1 313 ? -15.724 -5.673 19.292 1.00 95.06 313 CYS A O 1
ATOM 2548 N N . ILE A 1 314 ? -16.858 -3.828 18.714 1.00 95.69 314 ILE A N 1
ATOM 2549 C CA . ILE A 1 314 ? -15.724 -3.118 18.116 1.00 95.69 314 ILE A CA 1
ATOM 2550 C C . ILE A 1 314 ? -15.416 -1.874 18.945 1.00 95.69 314 ILE A C 1
ATOM 2552 O O . ILE A 1 314 ? -16.280 -1.025 19.162 1.00 95.69 314 ILE A O 1
ATOM 2556 N N . TYR A 1 315 ? -14.164 -1.758 19.377 1.00 91.81 315 TYR A N 1
ATOM 2557 C CA . TYR A 1 315 ? -13.671 -0.598 20.109 1.00 91.81 315 TYR A CA 1
ATOM 2558 C C . TYR A 1 315 ? -13.168 0.465 19.137 1.00 91.81 315 TYR A C 1
ATOM 2560 O O . TYR A 1 315 ? -12.272 0.206 18.335 1.00 91.81 315 TYR A O 1
ATOM 2568 N N . GLY A 1 316 ? -13.737 1.661 19.233 1.00 89.81 316 GLY A N 1
ATOM 2569 C CA . GLY A 1 316 ? -13.194 2.875 18.646 1.00 89.81 316 GLY A CA 1
ATOM 2570 C C . GLY A 1 316 ? -12.519 3.745 19.696 1.00 89.81 316 GLY A C 1
ATOM 2571 O O . GLY A 1 316 ? -12.721 3.587 20.900 1.00 89.81 316 GLY A O 1
ATOM 2572 N N . PHE A 1 317 ? -11.734 4.714 19.233 1.00 89.44 317 PHE A N 1
ATOM 2573 C CA . PHE A 1 317 ? -11.162 5.741 20.108 1.00 89.44 317 PHE A CA 1
ATOM 2574 C C . PHE A 1 317 ? -12.251 6.638 20.731 1.00 89.44 317 PHE A C 1
ATOM 2576 O O . PHE A 1 317 ? -12.063 7.212 21.801 1.00 89.44 317 PHE A O 1
ATOM 2583 N N . ASP A 1 318 ? -13.402 6.748 20.073 1.00 89.81 318 ASP A N 1
ATOM 2584 C CA . ASP A 1 318 ? -14.537 7.605 20.408 1.00 89.81 318 ASP A CA 1
ATOM 2585 C C . ASP A 1 318 ? -15.684 6.872 21.122 1.00 89.81 318 ASP A C 1
ATOM 2587 O O . ASP A 1 318 ? -16.541 7.523 21.730 1.00 89.81 318 ASP A O 1
ATOM 2591 N N . GLY A 1 319 ? -15.699 5.538 21.100 1.00 92.06 319 GLY A N 1
ATOM 2592 C CA . GLY A 1 319 ? -16.769 4.752 21.701 1.00 92.06 319 GLY A CA 1
ATOM 2593 C C . GLY A 1 319 ? -16.792 3.288 21.283 1.00 92.06 319 GLY A C 1
ATOM 2594 O O . GLY A 1 319 ? -15.785 2.715 20.872 1.00 92.06 319 GLY A O 1
ATOM 2595 N N . ILE A 1 320 ? -17.966 2.677 21.412 1.00 95.19 320 ILE A N 1
ATOM 2596 C CA . ILE A 1 320 ? -18.205 1.272 21.078 1.00 95.19 320 ILE A CA 1
ATOM 2597 C C . ILE A 1 320 ? -19.158 1.176 19.895 1.00 95.19 320 ILE A C 1
ATOM 2599 O O . ILE A 1 320 ? -20.182 1.863 19.856 1.00 95.19 320 ILE A O 1
ATOM 2603 N N . TYR A 1 321 ? -18.839 0.262 18.983 1.00 96.31 321 TYR A N 1
ATOM 2604 C CA . TYR A 1 321 ? -19.627 -0.054 17.806 1.00 96.31 321 TYR A CA 1
ATOM 2605 C C . TYR A 1 321 ? -20.046 -1.526 17.788 1.00 96.31 321 TYR A C 1
ATOM 2607 O O . TYR A 1 321 ? -19.275 -2.420 18.139 1.00 96.31 321 TYR A O 1
ATOM 2615 N N . ILE A 1 322 ? -21.251 -1.775 17.288 1.00 96.88 322 ILE A N 1
ATOM 2616 C CA . ILE A 1 322 ? -21.705 -3.082 16.795 1.00 96.88 322 ILE A CA 1
ATOM 2617 C C . ILE A 1 322 ? -22.350 -2.881 15.432 1.00 96.88 322 ILE A C 1
ATOM 2619 O O . ILE A 1 322 ? -22.889 -1.807 15.163 1.00 96.88 322 ILE A O 1
ATOM 2623 N N . PHE A 1 323 ? -22.334 -3.892 14.572 1.00 96.62 323 PHE A N 1
ATOM 2624 C CA . PHE A 1 323 ? -22.934 -3.787 13.247 1.00 96.62 323 PHE A CA 1
ATOM 2625 C C . PHE A 1 323 ? -23.650 -5.066 12.819 1.00 96.62 323 PHE A C 1
ATOM 2627 O O . PHE A 1 323 ? -23.496 -6.134 13.410 1.00 96.62 323 PHE A O 1
ATOM 2634 N N . THR A 1 324 ? -24.445 -4.941 11.764 1.00 96.25 324 THR A N 1
ATOM 2635 C CA . THR A 1 324 ? -25.033 -6.052 11.025 1.00 96.25 324 THR A CA 1
ATOM 2636 C C . THR A 1 324 ? -25.078 -5.710 9.531 1.00 96.25 324 THR A C 1
ATOM 2638 O O . THR A 1 324 ? -25.338 -4.552 9.174 1.00 96.25 324 THR A O 1
ATOM 2641 N N . PRO A 1 325 ? -24.794 -6.659 8.621 1.00 94.88 325 PRO A N 1
ATOM 2642 C CA . PRO A 1 325 ? -24.961 -6.426 7.194 1.00 94.88 325 PRO A CA 1
ATOM 2643 C C . PRO A 1 325 ? -26.449 -6.288 6.852 1.00 94.88 325 PRO A C 1
ATOM 2645 O O . PRO A 1 325 ? -27.263 -7.127 7.227 1.00 94.88 325 PRO A O 1
ATOM 2648 N N . VAL A 1 326 ? -26.790 -5.245 6.096 1.00 92.81 326 VAL A N 1
ATOM 2649 C CA . VAL A 1 326 ? -28.134 -4.984 5.546 1.00 92.81 326 VAL A CA 1
ATOM 2650 C C . VAL A 1 326 ? -28.184 -5.327 4.064 1.00 92.81 326 VAL A C 1
ATOM 2652 O O . VAL A 1 326 ? -29.174 -5.862 3.581 1.00 92.81 326 VAL A O 1
ATOM 2655 N N . VAL A 1 327 ? -27.109 -5.031 3.336 1.00 89.88 327 VAL A N 1
ATOM 2656 C CA . VAL A 1 327 ? -26.924 -5.471 1.953 1.00 89.88 327 VAL A CA 1
ATOM 2657 C C . VAL A 1 327 ? -25.606 -6.217 1.896 1.00 89.88 327 VAL A C 1
ATOM 2659 O O . VAL A 1 327 ? -24.575 -5.701 2.328 1.00 89.88 327 VAL A O 1
ATOM 2662 N N . ARG A 1 328 ? -25.650 -7.436 1.363 1.00 90.25 328 ARG A N 1
ATOM 2663 C CA . ARG A 1 328 ? -24.465 -8.220 1.029 1.00 90.25 328 ARG A CA 1
ATOM 2664 C C . ARG A 1 328 ? -24.694 -8.891 -0.313 1.00 90.25 328 ARG A C 1
ATOM 2666 O O . ARG A 1 328 ? -25.132 -10.037 -0.379 1.00 90.25 328 ARG A O 1
ATOM 2673 N N . HIS A 1 329 ? -24.417 -8.151 -1.378 1.00 91.00 329 HIS A N 1
ATOM 2674 C CA . HIS A 1 329 ? -24.403 -8.699 -2.723 1.00 91.00 329 HIS A CA 1
ATOM 2675 C C . HIS A 1 329 ? -22.958 -8.966 -3.121 1.00 91.00 329 HIS A C 1
ATOM 2677 O O . HIS A 1 329 ? -22.193 -8.029 -3.333 1.00 91.00 329 HIS A O 1
ATOM 2683 N N . VAL A 1 330 ? -22.591 -10.241 -3.197 1.00 87.00 330 VAL A N 1
ATOM 2684 C CA . VAL A 1 330 ? -21.292 -10.672 -3.708 1.00 87.00 330 VAL A CA 1
ATOM 2685 C C . VAL A 1 330 ? -21.551 -11.391 -5.031 1.00 87.00 330 VAL A C 1
ATOM 2687 O O . VAL A 1 330 ? -22.281 -12.385 -5.022 1.00 87.00 330 VAL A O 1
ATOM 2690 N N . PRO A 1 331 ? -20.990 -10.912 -6.151 1.00 87.88 331 PRO A N 1
ATOM 2691 C CA . PRO A 1 331 ? -21.124 -11.570 -7.441 1.00 87.88 331 PRO A CA 1
ATOM 2692 C C . PRO A 1 331 ? -20.645 -13.023 -7.393 1.00 87.88 331 PRO A C 1
ATOM 2694 O O . PRO A 1 331 ? -19.785 -13.395 -6.582 1.00 87.88 331 PRO A O 1
ATOM 2697 N N . GLY A 1 332 ? -21.196 -13.835 -8.296 1.00 86.62 332 GLY A N 1
ATOM 2698 C CA . GLY A 1 332 ? -20.746 -15.205 -8.515 1.00 86.62 332 GLY A CA 1
ATOM 2699 C C . GLY A 1 332 ? -19.322 -15.280 -9.074 1.00 86.62 332 GLY A C 1
ATOM 2700 O O . GLY A 1 332 ? -18.632 -14.279 -9.255 1.00 86.62 332 GLY A O 1
ATOM 2701 N N . THR A 1 333 ? -18.876 -16.498 -9.364 1.00 86.81 333 THR A N 1
ATOM 2702 C CA . THR A 1 333 ? -17.544 -16.757 -9.935 1.00 86.81 333 THR A CA 1
ATOM 2703 C C . THR A 1 333 ? -17.492 -16.598 -11.454 1.00 86.81 333 THR A C 1
ATOM 2705 O O . THR A 1 333 ? -16.408 -16.586 -12.031 1.00 86.81 333 THR A O 1
ATOM 2708 N N . GLN A 1 334 ? -18.645 -16.478 -12.114 1.00 89.38 334 GLN A N 1
ATOM 2709 C CA . GLN A 1 334 ? -18.719 -16.295 -13.556 1.00 89.38 334 GLN A CA 1
ATOM 2710 C C . GLN A 1 334 ? -18.510 -14.821 -13.912 1.00 89.38 334 GLN A C 1
ATOM 2712 O O . GLN A 1 334 ? -19.343 -13.973 -13.599 1.00 89.38 334 GLN A O 1
ATOM 2717 N N . VAL A 1 335 ? -17.391 -14.541 -14.577 1.00 89.88 335 VAL A N 1
ATOM 2718 C CA . VAL A 1 335 ? -17.049 -13.214 -15.102 1.00 89.88 335 VAL A CA 1
ATOM 2719 C C . VAL A 1 335 ? -17.526 -13.128 -16.556 1.00 89.88 335 VAL A C 1
ATOM 2721 O O . VAL A 1 335 ? -17.175 -14.021 -17.334 1.00 89.88 335 VAL A O 1
ATOM 2724 N N . PRO A 1 336 ? -18.300 -12.098 -16.947 1.00 91.62 336 PRO A N 1
ATOM 2725 C CA . PRO A 1 336 ? -18.683 -11.878 -18.342 1.00 91.62 336 PRO A CA 1
ATOM 2726 C C . PRO A 1 336 ? -17.457 -11.738 -19.255 1.00 91.62 336 PRO A C 1
ATOM 2728 O O . PRO A 1 336 ? -16.507 -11.038 -18.907 1.00 91.62 336 PRO A O 1
ATOM 2731 N N . ASP A 1 337 ? -17.478 -12.341 -20.448 1.00 88.44 337 ASP A N 1
ATOM 2732 C CA . ASP A 1 337 ? -16.297 -12.383 -21.332 1.00 88.44 337 ASP A CA 1
ATOM 2733 C C . ASP A 1 337 ? -15.787 -10.990 -21.733 1.00 88.44 337 ASP A C 1
ATOM 2735 O O . ASP A 1 337 ? -14.579 -10.761 -21.799 1.00 88.44 337 ASP A O 1
ATOM 2739 N N . LYS A 1 338 ? -16.706 -10.033 -21.922 1.00 87.25 338 LYS A N 1
ATOM 2740 C CA . LYS A 1 338 ? -16.370 -8.633 -22.220 1.00 87.25 338 LYS A CA 1
ATOM 2741 C C . LYS A 1 338 ? -15.588 -7.962 -21.084 1.00 87.25 338 LYS A C 1
ATOM 2743 O O . LYS A 1 338 ? -14.723 -7.134 -21.347 1.00 87.25 338 LYS A O 1
ATOM 2748 N N . GLU A 1 339 ? -15.892 -8.301 -19.833 1.00 89.06 339 GLU A N 1
ATOM 2749 C CA . GLU A 1 339 ? -15.212 -7.745 -18.658 1.00 89.06 339 GLU A CA 1
ATOM 2750 C C . GLU A 1 339 ? -13.915 -8.492 -18.351 1.00 89.06 339 GLU A C 1
ATOM 2752 O O . GLU A 1 339 ? -12.937 -7.870 -17.944 1.00 89.06 339 GLU A O 1
ATOM 2757 N N . ARG A 1 340 ? -13.869 -9.807 -18.611 1.00 92.12 340 ARG A N 1
ATOM 2758 C CA . ARG A 1 340 ? -12.691 -10.649 -18.366 1.00 92.12 340 ARG A CA 1
ATOM 2759 C C . ARG A 1 340 ? -11.433 -10.082 -19.022 1.00 92.12 340 ARG A C 1
ATOM 2761 O O . ARG A 1 340 ? -10.436 -9.915 -18.331 1.00 92.12 340 ARG A O 1
ATOM 2768 N N . GLN A 1 341 ? -11.486 -9.745 -20.311 1.00 91.50 341 GLN A N 1
ATOM 2769 C CA . GLN A 1 341 ? -10.316 -9.224 -21.032 1.00 91.50 341 GLN A CA 1
ATOM 2770 C C . GLN A 1 341 ? -9.813 -7.899 -20.445 1.00 91.50 341 GLN A C 1
ATOM 2772 O O . GLN A 1 341 ? -8.611 -7.715 -20.262 1.00 91.50 341 GLN A O 1
ATOM 2777 N N . ALA A 1 342 ? -10.732 -6.990 -20.107 1.00 93.38 342 ALA A N 1
ATOM 2778 C CA . ALA A 1 342 ? -10.379 -5.710 -19.500 1.00 93.38 342 ALA A CA 1
ATOM 2779 C C . ALA A 1 342 ? -9.750 -5.900 -18.110 1.00 93.38 342 ALA A C 1
ATOM 2781 O O . ALA A 1 342 ? -8.752 -5.257 -17.790 1.00 93.38 342 ALA A O 1
ATOM 2782 N N . LEU A 1 343 ? -10.297 -6.808 -17.297 1.00 93.56 343 LEU A N 1
ATOM 2783 C CA . LEU A 1 343 ? -9.762 -7.133 -15.974 1.00 93.56 343 LEU A CA 1
ATOM 2784 C C . LEU A 1 343 ? -8.386 -7.798 -16.063 1.00 93.56 343 LEU A C 1
ATOM 2786 O O . LEU A 1 343 ? -7.477 -7.397 -15.345 1.00 93.56 343 LEU A O 1
ATOM 2790 N N . GLU A 1 344 ? -8.203 -8.764 -16.964 1.00 94.31 344 GLU A N 1
ATOM 2791 C CA . GLU A 1 344 ? -6.908 -9.412 -17.206 1.00 94.31 344 GLU A CA 1
ATOM 2792 C C . GLU A 1 344 ? -5.840 -8.394 -17.605 1.00 94.31 344 GLU A C 1
ATOM 2794 O O . GLU A 1 344 ? -4.752 -8.380 -17.030 1.00 94.31 344 GLU A O 1
ATOM 2799 N N . GLN A 1 345 ? -6.166 -7.502 -18.540 1.00 93.50 345 GLN A N 1
ATOM 2800 C CA . GLN A 1 345 ? -5.252 -6.464 -18.997 1.00 93.50 345 GLN A CA 1
ATOM 2801 C C . GLN A 1 345 ? -4.910 -5.472 -17.875 1.00 93.50 345 GLN A C 1
ATOM 2803 O O . GLN A 1 345 ? -3.736 -5.157 -17.665 1.00 93.50 345 GLN A O 1
ATOM 2808 N N . ASN A 1 346 ? -5.909 -5.013 -17.118 1.00 94.19 346 ASN A N 1
ATOM 2809 C CA . ASN A 1 346 ? -5.694 -4.106 -15.992 1.00 94.19 346 ASN A CA 1
ATOM 2810 C C . ASN A 1 346 ? -4.824 -4.755 -14.910 1.00 94.19 346 ASN A C 1
ATOM 2812 O O . ASN A 1 346 ? -3.827 -4.168 -14.496 1.00 94.19 346 ASN A O 1
ATOM 2816 N N . LEU A 1 347 ? -5.142 -5.989 -14.504 1.00 95.19 347 LEU A N 1
ATOM 2817 C CA . LEU A 1 347 ? -4.362 -6.747 -13.525 1.00 95.19 347 LEU A CA 1
ATOM 2818 C C . LEU A 1 347 ? -2.924 -6.976 -13.995 1.00 95.19 347 LEU A C 1
ATOM 2820 O O . LEU A 1 347 ? -1.991 -6.833 -13.201 1.00 95.19 347 LEU A O 1
ATOM 2824 N N . PHE A 1 348 ? -2.731 -7.290 -15.278 1.00 95.19 348 PHE A N 1
ATOM 2825 C CA . PHE A 1 348 ? -1.407 -7.454 -15.867 1.00 95.19 348 PHE A CA 1
ATOM 2826 C C . PHE A 1 348 ? -0.589 -6.167 -15.742 1.00 95.19 348 PHE A C 1
ATOM 2828 O O . PHE A 1 348 ? 0.526 -6.199 -15.220 1.00 95.19 348 PHE A O 1
ATOM 2835 N N . TYR A 1 349 ? -1.147 -5.022 -16.147 1.00 93.38 349 TYR A N 1
ATOM 2836 C CA . TYR A 1 349 ? -0.444 -3.743 -16.054 1.00 93.38 349 TYR A CA 1
ATOM 2837 C C . TYR A 1 349 ? -0.190 -3.313 -14.612 1.00 93.38 349 TYR A C 1
ATOM 2839 O O . TYR A 1 349 ? 0.907 -2.846 -14.308 1.00 93.38 349 TYR A O 1
ATOM 2847 N N . THR A 1 350 ? -1.149 -3.501 -13.704 1.00 93.69 350 THR A N 1
ATOM 2848 C CA . THR A 1 350 ? -0.960 -3.199 -12.281 1.00 93.69 350 THR A CA 1
ATOM 2849 C C . THR A 1 350 ? 0.194 -4.011 -11.700 1.00 93.69 350 THR A C 1
ATOM 2851 O O . THR A 1 350 ? 1.070 -3.441 -11.049 1.00 93.69 350 THR A O 1
ATOM 2854 N N . LYS A 1 351 ? 0.255 -5.315 -11.997 1.00 94.62 351 LYS A N 1
ATOM 2855 C CA . LYS A 1 351 ? 1.348 -6.193 -11.560 1.00 94.62 351 LYS A CA 1
ATOM 2856 C C . LYS A 1 351 ? 2.692 -5.821 -12.178 1.00 94.62 351 LYS A C 1
ATOM 2858 O O . LYS A 1 351 ? 3.695 -5.741 -11.467 1.00 94.62 351 LYS A O 1
ATOM 2863 N N . ALA A 1 352 ? 2.718 -5.574 -13.486 1.00 93.69 352 ALA A N 1
ATOM 2864 C CA . ALA A 1 352 ? 3.921 -5.151 -14.193 1.00 93.69 352 ALA A CA 1
ATOM 2865 C C . ALA A 1 352 ? 4.480 -3.845 -13.609 1.00 93.69 352 ALA A C 1
ATOM 2867 O O . ALA A 1 352 ? 5.670 -3.761 -13.300 1.00 93.69 352 ALA A O 1
ATOM 2868 N N . ASN A 1 353 ? 3.612 -2.862 -13.365 1.00 92.56 353 ASN A N 1
ATOM 2869 C CA . ASN A 1 353 ? 3.991 -1.590 -12.759 1.00 92.56 353 ASN A CA 1
ATOM 2870 C C . ASN A 1 353 ? 4.478 -1.767 -11.317 1.00 92.56 353 ASN A C 1
ATOM 2872 O O . ASN A 1 353 ? 5.506 -1.198 -10.957 1.00 92.56 353 ASN A O 1
ATOM 2876 N N . SER A 1 354 ? 3.809 -2.584 -10.493 1.00 93.50 354 SER A N 1
ATOM 2877 C CA . SER A 1 354 ? 4.258 -2.828 -9.115 1.00 93.50 354 SER A CA 1
ATOM 2878 C C . SER A 1 354 ? 5.616 -3.525 -9.060 1.00 93.50 354 SER A C 1
ATOM 2880 O O . SER A 1 354 ? 6.444 -3.189 -8.211 1.00 93.50 354 SER A O 1
ATOM 2882 N N . LEU A 1 355 ? 5.866 -4.464 -9.978 1.00 93.06 355 LEU A N 1
ATOM 2883 C CA . LEU A 1 355 ? 7.154 -5.141 -10.108 1.00 93.06 355 LEU A CA 1
ATOM 2884 C C . LEU A 1 355 ? 8.245 -4.145 -10.511 1.00 93.06 355 LEU A C 1
ATOM 2886 O O . LEU A 1 355 ? 9.301 -4.107 -9.882 1.00 93.06 355 LEU A O 1
ATOM 2890 N N . TYR A 1 356 ? 7.972 -3.316 -11.518 1.00 91.50 356 TYR A N 1
ATOM 2891 C CA . TYR A 1 356 ? 8.897 -2.292 -11.994 1.00 91.50 356 TYR A CA 1
ATOM 2892 C C . TYR A 1 356 ? 9.239 -1.262 -10.908 1.00 91.50 356 TYR A C 1
ATOM 2894 O O . TYR A 1 356 ? 10.414 -0.987 -10.673 1.00 91.50 356 TYR A O 1
ATOM 2902 N N . ILE A 1 357 ? 8.236 -0.745 -10.189 1.00 92.06 357 ILE A N 1
ATOM 2903 C CA . ILE A 1 357 ? 8.440 0.199 -9.079 1.00 92.06 357 ILE A CA 1
ATOM 2904 C C . ILE A 1 357 ? 9.276 -0.456 -7.980 1.00 92.06 357 ILE A C 1
ATOM 2906 O O . ILE A 1 357 ? 10.272 0.116 -7.549 1.00 92.06 357 ILE A O 1
ATOM 2910 N N . SER A 1 358 ? 8.923 -1.678 -7.573 1.00 93.38 358 SER A N 1
ATOM 2911 C CA . SER A 1 358 ? 9.641 -2.409 -6.522 1.00 93.38 358 SER A CA 1
ATOM 2912 C C . SER A 1 358 ? 11.100 -2.684 -6.909 1.00 93.38 358 SER A C 1
ATOM 2914 O O . SER A 1 358 ? 12.002 -2.579 -6.075 1.00 93.38 358 SER A O 1
ATOM 2916 N N . LEU A 1 359 ? 11.348 -3.003 -8.185 1.00 93.31 359 LEU A N 1
ATOM 2917 C CA . LEU A 1 359 ? 12.692 -3.150 -8.736 1.00 93.31 359 LEU A CA 1
ATOM 2918 C C . LEU A 1 359 ? 13.471 -1.837 -8.646 1.00 93.31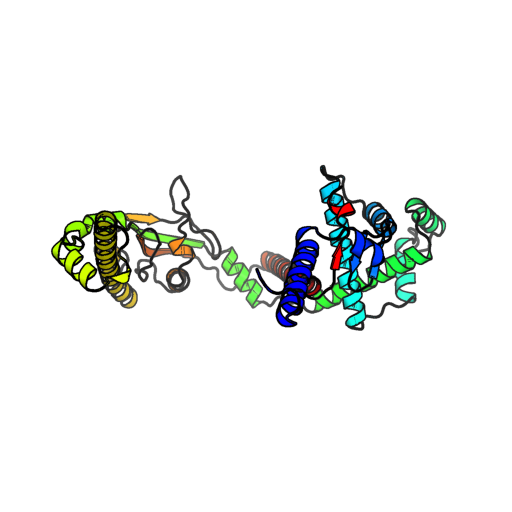 359 LEU A C 1
ATOM 2920 O O . LEU A 1 359 ? 14.590 -1.837 -8.133 1.00 93.31 359 LEU A O 1
ATOM 2924 N N . LEU A 1 360 ? 12.886 -0.731 -9.114 1.00 92.50 360 LEU A N 1
ATOM 2925 C CA . LEU A 1 360 ? 13.514 0.585 -9.050 1.00 92.50 360 LEU A CA 1
ATOM 2926 C C . LEU A 1 360 ? 13.827 0.983 -7.610 1.00 92.50 360 LEU A C 1
ATOM 2928 O O . LEU A 1 360 ? 14.970 1.333 -7.334 1.00 92.50 360 LEU A O 1
ATOM 2932 N N . THR A 1 361 ? 12.874 0.867 -6.682 1.00 93.25 361 THR A N 1
ATOM 2933 C CA . THR A 1 361 ? 13.086 1.159 -5.255 1.00 93.25 361 THR A CA 1
ATOM 2934 C C . TH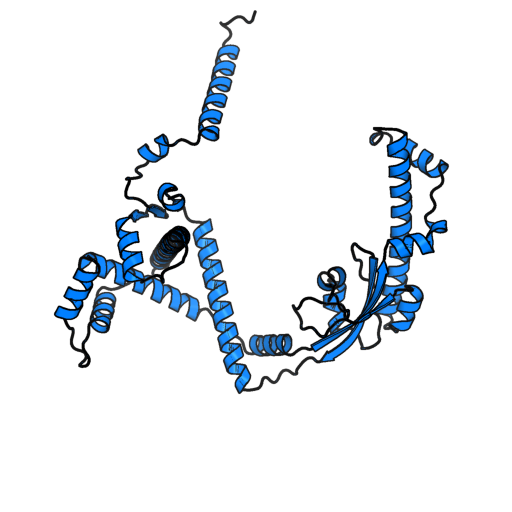R A 1 361 ? 14.297 0.400 -4.718 1.00 93.25 361 THR A C 1
ATOM 2936 O O . THR A 1 361 ? 15.209 1.002 -4.152 1.00 93.25 361 THR A O 1
ATOM 2939 N N . ARG A 1 362 ? 14.383 -0.905 -4.995 1.00 94.12 362 ARG A N 1
ATOM 2940 C CA . ARG A 1 362 ? 15.515 -1.736 -4.570 1.00 94.12 362 ARG A CA 1
ATOM 2941 C C . ARG A 1 362 ? 16.837 -1.323 -5.222 1.00 94.12 362 ARG A C 1
ATOM 2943 O O . ARG A 1 362 ? 17.888 -1.425 -4.588 1.00 94.12 362 ARG A O 1
ATOM 2950 N N . LEU A 1 363 ? 16.815 -0.905 -6.489 1.00 93.75 363 LEU A N 1
ATOM 2951 C CA . LEU A 1 363 ? 18.003 -0.401 -7.179 1.00 93.75 363 LEU A CA 1
ATOM 2952 C C . LEU A 1 363 ? 18.479 0.915 -6.567 1.00 93.75 363 LEU A C 1
ATOM 2954 O O . LEU A 1 363 ? 19.678 1.054 -6.333 1.00 93.75 363 LEU A O 1
ATOM 2958 N N . PHE A 1 364 ? 17.568 1.839 -6.263 1.00 91.38 364 PHE A N 1
ATOM 2959 C CA . PHE A 1 364 ? 17.889 3.097 -5.592 1.00 91.38 364 PHE A CA 1
ATOM 2960 C C . PHE A 1 364 ? 18.518 2.867 -4.219 1.00 91.38 364 PHE A C 1
ATOM 2962 O O . PHE A 1 364 ? 19.576 3.424 -3.945 1.00 91.38 364 PHE A O 1
ATOM 2969 N N . GLU A 1 365 ? 17.930 1.999 -3.392 1.00 92.19 365 GLU A N 1
ATOM 2970 C CA . GLU A 1 365 ? 18.439 1.686 -2.048 1.00 92.19 365 GLU A CA 1
ATOM 2971 C C . GLU A 1 365 ? 19.854 1.094 -2.060 1.00 92.19 365 GLU A C 1
ATOM 2973 O O . GLU A 1 365 ? 20.661 1.366 -1.173 1.00 92.19 365 GLU A O 1
ATOM 2978 N N . LYS A 1 366 ? 20.165 0.260 -3.058 1.00 91.94 366 LYS A N 1
ATOM 2979 C CA . LYS A 1 366 ? 21.449 -0.451 -3.144 1.00 91.94 366 LYS A CA 1
ATOM 2980 C C . LYS A 1 366 ? 22.539 0.314 -3.884 1.00 91.94 366 LYS A C 1
ATOM 2982 O O . LYS A 1 366 ? 23.687 -0.133 -3.884 1.00 91.94 366 LYS A O 1
ATOM 2987 N N . SER A 1 367 ? 22.195 1.411 -4.548 1.00 92.06 367 SER A N 1
ATOM 2988 C CA . SER A 1 367 ? 23.119 2.117 -5.431 1.00 92.06 367 SER A CA 1
ATOM 2989 C C . SER A 1 367 ? 23.745 3.323 -4.754 1.00 92.06 367 SER A C 1
ATOM 2991 O O . SER A 1 367 ? 23.111 4.056 -4.001 1.00 92.06 367 SER A O 1
ATOM 2993 N N . LYS A 1 368 ? 25.009 3.581 -5.084 1.00 91.69 368 LYS A N 1
ATOM 2994 C CA . LYS A 1 368 ? 25.697 4.804 -4.681 1.00 91.69 368 LYS A CA 1
ATOM 2995 C C . LYS A 1 368 ? 25.380 5.902 -5.690 1.00 91.69 368 LYS A C 1
ATOM 2997 O O . LYS A 1 368 ? 25.995 5.961 -6.756 1.00 91.69 368 LYS A O 1
ATOM 3002 N N . ILE A 1 369 ? 24.428 6.762 -5.339 1.00 89.44 369 ILE A N 1
ATOM 3003 C CA . ILE A 1 369 ? 23.987 7.885 -6.170 1.00 89.44 369 ILE A CA 1
ATOM 3004 C C . ILE A 1 369 ? 24.445 9.184 -5.514 1.00 89.44 369 ILE A C 1
ATOM 3006 O O . ILE A 1 369 ? 24.102 9.463 -4.369 1.00 89.44 369 ILE A O 1
ATOM 3010 N N . ILE A 1 370 ? 25.223 9.980 -6.242 1.00 86.50 370 ILE A N 1
ATOM 3011 C CA . ILE A 1 370 ? 25.654 11.310 -5.806 1.00 86.50 370 ILE A CA 1
ATOM 3012 C C . ILE A 1 370 ? 25.087 12.321 -6.797 1.00 86.50 370 ILE A C 1
ATOM 3014 O O . ILE A 1 370 ? 25.387 12.241 -7.987 1.00 86.50 370 ILE A O 1
ATOM 3018 N N . ARG A 1 371 ? 24.264 13.256 -6.320 1.00 86.31 371 ARG A N 1
ATOM 3019 C CA . ARG A 1 371 ? 23.627 14.298 -7.140 1.00 86.31 371 ARG A CA 1
ATOM 3020 C C . ARG A 1 371 ? 24.322 15.635 -6.931 1.00 86.31 371 ARG A C 1
ATOM 3022 O O . ARG A 1 371 ? 24.718 15.956 -5.811 1.00 86.31 371 ARG A O 1
ATOM 3029 N N . ASN A 1 372 ? 24.457 16.421 -7.992 1.00 81.38 372 ASN A N 1
ATOM 3030 C CA . ASN A 1 372 ? 24.984 17.773 -7.896 1.00 81.38 372 ASN A CA 1
ATOM 3031 C C . ASN A 1 372 ? 23.847 18.763 -7.602 1.00 81.38 372 ASN A C 1
ATOM 3033 O O . ASN A 1 372 ? 23.048 19.093 -8.477 1.00 81.38 372 ASN A O 1
ATOM 3037 N N . GLN A 1 373 ? 23.812 19.264 -6.365 1.00 69.69 373 GLN A N 1
ATOM 3038 C CA . GLN A 1 373 ? 22.754 20.147 -5.857 1.00 69.69 373 GLN A CA 1
ATOM 3039 C C . GLN A 1 373 ? 22.591 21.448 -6.657 1.00 69.69 373 GLN A C 1
ATOM 3041 O O . GLN A 1 373 ? 21.496 22.006 -6.695 1.00 69.69 373 GLN A O 1
ATOM 3046 N N . LYS A 1 374 ? 23.635 21.919 -7.356 1.00 69.81 374 LYS A N 1
ATOM 3047 C CA . LYS A 1 374 ? 23.537 23.112 -8.217 1.00 69.81 374 LYS A CA 1
ATOM 3048 C C . LYS A 1 374 ? 22.507 22.938 -9.336 1.00 69.81 374 LYS A C 1
ATOM 3050 O O . LYS A 1 374 ? 21.848 23.903 -9.698 1.00 69.81 374 LYS A O 1
ATOM 3055 N N . PHE A 1 375 ? 22.329 21.712 -9.828 1.00 66.56 375 PHE A N 1
ATOM 3056 C CA . PHE A 1 375 ? 21.357 21.381 -10.872 1.00 66.56 375 PHE A CA 1
ATOM 3057 C C . PHE A 1 375 ? 19.971 21.007 -10.318 1.00 66.56 375 PHE A C 1
ATOM 3059 O O . PHE A 1 375 ? 19.056 20.767 -11.100 1.00 66.56 375 PHE A O 1
ATOM 3066 N N . GLU A 1 376 ? 19.793 20.964 -8.995 1.00 58.91 376 GLU A N 1
ATOM 3067 C CA . GLU A 1 376 ? 18.480 20.792 -8.352 1.00 58.91 376 GLU A CA 1
ATOM 3068 C C . GLU A 1 376 ? 17.920 22.117 -7.798 1.00 58.91 376 GLU A C 1
ATOM 3070 O O . GLU A 1 376 ? 16.700 22.263 -7.689 1.00 58.91 376 GLU A O 1
ATOM 3075 N N . ALA A 1 377 ? 18.798 23.076 -7.470 1.00 53.97 377 ALA A N 1
ATOM 3076 C CA . ALA A 1 377 ? 18.455 24.350 -6.832 1.00 53.97 377 ALA A CA 1
ATOM 3077 C C . ALA A 1 377 ? 18.257 25.541 -7.797 1.00 53.97 377 ALA A C 1
ATOM 3079 O O . ALA A 1 377 ? 17.605 26.520 -7.418 1.00 53.97 377 ALA A O 1
ATOM 3080 N N . GLN A 1 378 ? 18.808 25.487 -9.016 1.00 44.94 378 GLN A N 1
ATOM 3081 C CA . GLN A 1 378 ? 18.754 26.601 -9.977 1.00 44.94 378 GLN A CA 1
ATOM 3082 C C . GLN A 1 378 ? 17.441 26.688 -10.743 1.00 44.94 378 GLN A C 1
ATOM 3084 O O . GLN A 1 378 ? 16.900 25.640 -11.153 1.00 44.94 378 GLN A O 1
#

Foldseek 3Di:
DDDPPDVVVVVVVVVVVVVVVVCCCVVVVDPVVVVVVDPDVQFFKAWQRDTDGVLNLLLQCVVVVDDDDPDPLVVLVVSSVVVNLLVLLLVVLVVVPNDDDPVNLVVVQQQVQADPVSGHDPVSVVVVCVSSVHDPVRSSVVSSSVVSNVVSLVVLLVPFADDLVNLLVVVQQVPKKWKKKKFWDFLVNLCVVCVVQLQDDLVNLVVVCVVCVPPDDDVVVSSVVSSVVSSVVSSVVVQVVLLVVLQVQLVVQHFPVVNCVSVVGDIFMWDIDGVVDFTFTPDPVRDGPVQLNPDPQNVVCRVVRDARTKGRWTDDPGGIMIMGIPDTDGDDSDDPPVSSVVSRVVSSVVVSVVSSVVVSVVSVVPMDMDGDVVSNPD

Radius of gyration: 34.27 Å; Cα contacts (8 Å, |Δi|>4): 393; chains: 1; bounding box: 85×44×100 Å

Mean predicted aligned error: 12.62 Å

Sequence (378 aa):
MFDSKHPVVKVVGYVIVGFFVLIIIISFGMPDFLSRMGFDQNTIAKVNGETIGYMDFIRYRDTHMFGKTEDPKQQQRMIIERMIQERLLVQLAKKEGIVVTEKEIKNVIRNRFSDNTGMFNEAFFRNFLDRFHMGISDYYKYVEQEIYLGKLQNLLLAGVSVSPLEVVSDFRIQNTKLKIQYAFVSNQELAKRFASAIAVTDEEVDTELKKNPKELKDPKTDRQRIKDKLANDRLEKIKQDLAKKIDQLALAGRSFAEAQAILQGVVSYSNEFRPGDLIREKDEKGRILYPLQESKIFQSDIFSLKQGATSRCIYGFDGIYIFTPVVRHVPGTQVPDKERQALEQNLFYTKANSLYISLLTRLFEKSKIIRNQKFEAQ

Secondary structure (DSSP, 8-state):
---TT-HHHHHHHHHHHHHHHHHHHHHTT-HHHHHTTT--TTEEEEETTEEEEHHHHHHHHHHTT----S-HHHHHHHHHHHHHHHHHHHHHHHHTT----HHHHHHHHHHHSB-TTS-B-HHHHHHHHHHTT--HHHHHHHHHHHHHHHHHHHHHHHT----HHHHHHHHHHHH-EEEEEEEEEEHHHHHHHTHHHHPPPHHHHHHHHHH-GGG-S-HHHHHHHHHHHHHHHHHHHHHHHHHHHHHHHHHTT-BHHHHHHHHTPEEEEBPPB-TTSPPBBSSTT--B-HHHHT-HHHHHHHHHSPTTBPPPPEE-SSEEEEEEEEEEE---S---HHHHHHHHHHHHHHHHHHHHHHHHHHHHHHS-EEE-THHHH-

Solvent-accessible surface area (backbone atoms only — not comparable to full-atom values): 21215 Å² total; per-residue (Å²): 136,80,72,91,81,46,70,66,60,54,53,53,48,52,52,51,52,50,50,51,52,51,46,49,55,70,74,64,59,65,71,70,61,51,55,76,69,71,61,53,97,56,49,46,33,33,53,74,82,47,75,40,42,46,70,56,49,55,44,50,50,66,73,65,61,68,71,89,58,95,49,67,54,60,50,48,46,53,50,54,52,49,52,54,51,51,51,53,48,37,54,47,27,53,71,75,66,57,81,86,54,72,68,57,42,52,48,54,54,40,68,74,33,31,46,101,84,68,50,70,35,63,68,61,46,50,53,49,28,62,75,60,74,44,53,71,73,56,51,52,54,51,47,45,48,52,50,39,45,52,52,45,50,52,56,56,50,71,73,56,80,73,53,73,66,54,44,36,50,50,52,26,39,76,58,22,42,35,24,38,38,35,28,41,37,41,52,68,56,51,48,60,77,39,40,78,79,30,61,70,55,73,68,58,44,52,54,52,49,72,74,47,69,87,74,75,86,46,80,68,65,47,50,52,51,47,40,52,48,55,26,49,54,43,48,50,51,51,51,51,54,52,33,52,55,31,34,53,37,24,76,71,60,34,45,33,67,61,44,37,67,74,66,66,28,56,74,51,42,42,44,79,36,36,81,89,51,81,52,25,40,68,54,100,80,48,51,70,44,59,52,53,71,74,28,69,64,46,71,56,39,68,80,70,56,52,73,55,22,25,38,52,60,40,75,36,100,63,27,45,37,37,38,25,45,74,38,81,47,69,57,70,80,80,68,57,72,80,54,43,58,54,45,44,52,50,53,41,50,54,50,44,49,52,52,51,50,53,49,49,54,54,50,58,76,74,46,57,71,49,73,39,60,72,74,71,74,99

pLDDT: mean 85.69, std 12.12, range [44.84, 97.25]